Protein AF-A0A2P4SEE6-F1 (afdb_monomer)

InterPro domains:
  IPR050985 Alpha-glycosidase and related enzymes [PTHR43053] (19-198)

Sequence (401 aa):
MPIARPTGRIHEAAWTSGIRELTEPWKGALGCLGVAVFFAMTIGIISWQALEQPPEEWMLRGQASGMLWDRRRGALLLRALPMGRPLVSITVGSVPASEPPPPRDRCWQDGTEFCYAWEEEAELRISLQPTPAPGTECYSVRWTPLRPDVMLKDCFSMANVSWYGGASLCAQRWPLNSAESPEQPFVSGDFSKNPTGSPIWQYDGPVGSAAKIKRGLRSLARRLKRHRMQEGVLALGEHGTAALATMDHVPAERRKRHGAPHAWDPAMIFPLRLSITLSPYTSIAAPLFLHLLRDGETGYWLSLQPRYGGCSIPLLTTWKGQLCARLNITNEAALSWYLSRARGLRHKLGATYVIFEGAEGNAFLEQAMSPPAELAGDQYAEMLAAALVTLGNATVISVGA

Organism: Bambusicola thoracicus (NCBI:txid9083)

Foldseek 3Di:
DDDDDDDDDDDDDDDDDDPDDDPDVVVVVVVVVVVVVVVVVVCVVVCCVVVVDDQKAFQADDPFWGWIARLVQLWIFIAGPDDGDGQKIKRWDQADSNDDDPDDP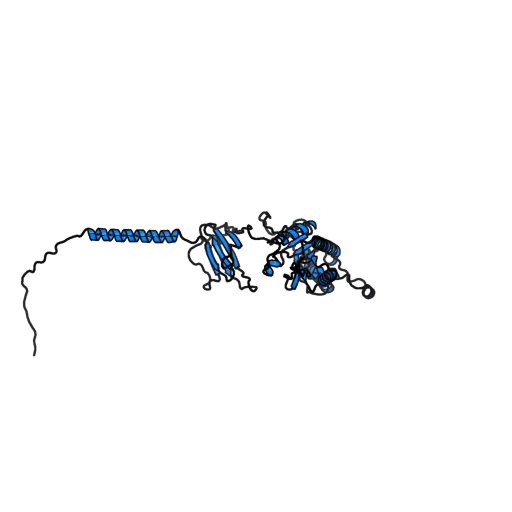PVDPVRQKGWDDDPQAKIWIWGWDDAPDPPDTDIDIDIGGSDPPGDTDMDMDCPNPFDFDDFWALQDAGSCNVPDDPDDDQEADACVVDVRHHDEAEDPFDQDALVSLLVSLLVVLVVCVVVVNLTGEYEDEPSNLLRLVCQVPDDPVVCVPDPDPRHADPCSNPPHAYEYEDEQKDFPPDPVNVVCVVVVVLVQFCFDDDPPPDDTHFQWDDDPNGITTGTDLVDPVNLVVVLVVQVVSCVRNVHQAYEYEDLPDQSQVVVVHDDDPCRPDSNRVNSSSVSQCVSDSRYIYHYRD

Structure (mmCIF, N/CA/C/O backbone):
data_AF-A0A2P4SEE6-F1
#
_entry.id   AF-A0A2P4SEE6-F1
#
loop_
_atom_site.group_PDB
_atom_site.id
_atom_site.type_symbol
_atom_site.label_atom_id
_atom_site.label_alt_id
_atom_site.label_comp_id
_atom_site.label_asym_id
_atom_site.label_entity_id
_atom_site.label_seq_id
_atom_site.pdbx_PDB_ins_code
_atom_site.Cartn_x
_atom_site.Cartn_y
_atom_site.Cartn_z
_atom_site.occupancy
_atom_site.B_iso_or_equiv
_atom_site.auth_seq_id
_atom_site.auth_comp_id
_atom_site.auth_asym_id
_atom_site.auth_atom_id
_atom_site.pdbx_PDB_model_num
ATOM 1 N N . MET A 1 1 ? -7.318 46.624 109.008 1.00 26.72 1 MET A N 1
ATOM 2 C CA . MET A 1 1 ? -7.718 47.471 107.861 1.00 26.72 1 MET A CA 1
ATOM 3 C C . MET A 1 1 ? -7.824 46.579 106.629 1.00 26.72 1 MET A C 1
ATOM 5 O O . MET A 1 1 ? -6.979 45.709 106.496 1.00 26.72 1 MET A O 1
ATOM 9 N N . PRO A 1 2 ? -8.809 46.780 105.748 1.00 43.03 2 PRO A N 1
ATOM 10 C CA . PRO A 1 2 ? -10.236 46.497 105.975 1.00 43.03 2 PRO A CA 1
ATOM 11 C C . PRO A 1 2 ? -10.818 45.724 104.753 1.00 43.03 2 PRO A C 1
ATOM 13 O O . PRO A 1 2 ? -10.065 45.381 103.857 1.00 43.03 2 PRO A O 1
ATOM 16 N N . ILE A 1 3 ? -12.100 45.417 104.540 1.00 35.19 3 ILE A N 1
ATOM 17 C CA . ILE A 1 3 ? -13.407 45.538 105.210 1.00 35.19 3 ILE A CA 1
ATOM 18 C C . ILE A 1 3 ? -14.180 44.335 104.628 1.00 35.19 3 ILE A C 1
ATOM 20 O O . ILE A 1 3 ? -14.249 44.187 103.407 1.00 35.19 3 ILE A O 1
ATOM 24 N N . ALA A 1 4 ? -14.760 43.483 105.472 1.00 36.66 4 ALA A N 1
ATOM 25 C CA . ALA A 1 4 ? -15.702 42.448 105.051 1.00 36.66 4 ALA A CA 1
ATOM 26 C C . ALA A 1 4 ? -17.132 42.989 105.207 1.00 36.66 4 ALA A C 1
ATOM 28 O O . ALA A 1 4 ? -17.498 43.476 106.277 1.00 36.66 4 ALA A O 1
ATOM 29 N N . ARG A 1 5 ? -17.928 42.938 104.132 1.00 36.25 5 ARG A N 1
ATOM 30 C CA . ARG A 1 5 ? -19.360 43.280 104.129 1.00 36.25 5 ARG A CA 1
ATOM 31 C C . ARG A 1 5 ? -20.196 42.063 104.540 1.00 36.25 5 ARG A C 1
ATOM 33 O O . ARG A 1 5 ? -19.976 40.997 103.965 1.00 36.25 5 ARG A O 1
ATOM 40 N N . PRO A 1 6 ? -21.199 42.217 105.421 1.00 43.91 6 PRO A N 1
ATOM 41 C CA . PRO A 1 6 ? -22.203 41.189 105.651 1.00 43.91 6 PRO A CA 1
ATOM 42 C C . PRO A 1 6 ? -23.604 41.565 105.126 1.00 43.91 6 PRO A C 1
ATOM 44 O O . PRO A 1 6 ? -23.979 42.733 105.076 1.00 43.91 6 PRO A O 1
ATOM 47 N N . THR A 1 7 ? -24.360 40.501 104.822 1.00 37.34 7 THR A N 1
ATOM 48 C CA . THR A 1 7 ? -25.814 40.285 105.015 1.00 37.34 7 THR A CA 1
ATOM 49 C C . THR A 1 7 ? -26.854 41.198 104.355 1.00 37.34 7 THR A C 1
ATOM 51 O O . THR A 1 7 ? -26.877 42.402 104.570 1.00 37.34 7 THR A O 1
ATOM 54 N N . GLY A 1 8 ? -27.855 40.569 103.722 1.00 35.25 8 GLY A N 1
ATOM 55 C CA . GLY A 1 8 ? -29.189 41.160 103.544 1.00 35.25 8 GLY A CA 1
ATOM 56 C C . GLY A 1 8 ? -30.044 40.474 102.477 1.00 35.25 8 GLY A C 1
ATOM 57 O O . GLY A 1 8 ? -29.721 40.535 101.300 1.00 35.25 8 GLY A O 1
ATOM 58 N N . ARG A 1 9 ? -31.125 39.813 102.908 1.00 34.91 9 ARG A N 1
ATOM 59 C CA . ARG A 1 9 ? -32.129 39.089 102.108 1.00 34.91 9 ARG A CA 1
ATOM 60 C C . ARG A 1 9 ? -33.059 40.004 101.284 1.00 34.91 9 ARG A C 1
ATOM 62 O O . ARG A 1 9 ? -33.428 41.082 101.724 1.00 34.91 9 ARG A O 1
ATOM 69 N N . ILE A 1 10 ? -33.463 39.422 100.154 1.00 38.47 10 ILE A N 1
ATOM 70 C CA . ILE A 1 10 ? -34.642 39.533 99.262 1.00 38.47 10 ILE A CA 1
ATOM 71 C C . ILE A 1 10 ? -35.930 40.196 99.808 1.00 38.47 10 ILE A C 1
ATOM 73 O O . ILE A 1 10 ? -36.345 39.880 100.921 1.00 38.47 10 ILE A O 1
ATOM 77 N N . HIS A 1 11 ? -36.579 40.967 98.910 1.00 33.19 11 HIS A N 1
ATOM 78 C CA . HIS A 1 11 ? -38.018 41.128 98.531 1.00 33.19 11 HIS A CA 1
ATOM 79 C C . HIS A 1 11 ? -38.271 42.626 98.231 1.00 33.19 11 HIS A C 1
ATOM 81 O O . HIS A 1 11 ? -37.738 43.469 98.936 1.00 33.19 11 HIS A O 1
ATOM 87 N N . GLU A 1 12 ? -39.008 43.106 97.227 1.00 34.59 12 GLU A N 1
ATOM 88 C CA . GLU A 1 12 ? -39.899 42.578 96.188 1.00 34.59 12 GLU A CA 1
ATOM 89 C C . GLU A 1 12 ? -40.239 43.780 95.270 1.00 34.59 12 GLU A C 1
ATOM 91 O O . GLU A 1 12 ? -40.148 44.916 95.732 1.00 34.59 12 GLU A O 1
ATOM 96 N N . ALA A 1 13 ? -40.637 43.541 94.014 1.00 35.03 13 ALA A N 1
ATOM 97 C CA . ALA A 1 13 ? -41.689 44.272 93.275 1.00 35.03 13 ALA A CA 1
ATOM 98 C C . ALA A 1 13 ? -41.410 44.333 91.762 1.00 35.03 13 ALA A C 1
ATOM 100 O O . ALA A 1 13 ? -40.674 45.175 91.254 1.00 35.03 13 ALA A O 1
ATOM 101 N N . ALA A 1 14 ? -42.054 43.390 91.074 1.00 40.12 14 ALA A N 1
ATOM 102 C CA . ALA A 1 14 ? -42.830 43.570 89.851 1.00 40.12 14 ALA A CA 1
ATOM 103 C C . ALA A 1 14 ? -42.426 44.698 88.880 1.00 40.12 14 ALA A C 1
ATOM 105 O O . ALA A 1 14 ? -42.811 45.852 89.046 1.00 40.12 14 ALA A O 1
ATOM 106 N N . TRP A 1 15 ? -41.839 44.290 87.753 1.00 37.84 15 TRP A N 1
ATOM 107 C CA . TRP A 1 15 ? -42.145 44.904 86.464 1.00 37.84 15 TRP A CA 1
ATOM 108 C C . TRP A 1 15 ? -42.820 43.866 85.578 1.00 37.84 15 TRP A C 1
ATOM 110 O O . TRP A 1 15 ? -42.234 42.869 85.160 1.00 37.84 15 TRP A O 1
ATOM 120 N N . THR A 1 16 ? -44.099 44.111 85.338 1.00 48.31 16 THR A N 1
ATOM 121 C CA . THR A 1 16 ? -44.900 43.482 84.303 1.00 48.31 16 THR A CA 1
ATOM 122 C C . THR A 1 16 ? -44.311 43.825 82.936 1.00 48.31 16 THR A C 1
ATOM 124 O O . THR A 1 16 ? -44.144 44.989 82.583 1.00 48.31 16 THR A O 1
ATOM 127 N N . SER A 1 17 ? -44.034 42.814 82.120 1.00 41.62 17 SER A N 1
ATOM 128 C CA . SER A 1 17 ? -44.047 42.987 80.669 1.00 41.62 17 SER A CA 1
ATOM 129 C C . SER A 1 17 ? -44.555 41.702 80.035 1.00 41.62 17 SER A C 1
ATOM 131 O O . SER A 1 17 ? -43.969 40.629 80.159 1.00 41.62 17 SER A O 1
ATOM 133 N N . GLY A 1 18 ? -45.739 41.819 79.439 1.00 47.44 18 GLY A N 1
ATOM 134 C CA . GLY A 1 18 ? -46.376 40.753 78.695 1.00 47.44 18 GLY A CA 1
ATOM 135 C C . GLY A 1 18 ? -45.546 40.410 77.469 1.00 47.44 18 GLY A C 1
ATOM 136 O O . GLY A 1 18 ? -45.368 41.237 76.576 1.00 47.44 18 GLY A O 1
ATOM 137 N N . ILE A 1 19 ? -45.089 39.165 77.407 1.00 43.12 19 ILE A N 1
ATOM 138 C CA . ILE A 1 19 ? -44.665 38.552 76.156 1.00 43.12 19 ILE A CA 1
ATOM 139 C C . ILE A 1 19 ? -45.946 38.044 75.505 1.00 43.12 19 ILE A C 1
ATOM 141 O O . ILE A 1 19 ? -46.473 36.984 75.829 1.00 43.12 19 ILE A O 1
ATOM 145 N N . ARG A 1 20 ? -46.505 38.893 74.648 1.00 44.66 20 ARG A N 1
ATOM 146 C CA . ARG A 1 20 ? -47.636 38.566 73.793 1.00 44.66 20 ARG A CA 1
ATOM 147 C C . ARG A 1 20 ? -47.093 37.713 72.648 1.00 44.66 20 ARG A C 1
ATOM 149 O O . ARG A 1 20 ? -46.391 38.222 71.778 1.00 44.66 20 ARG A O 1
ATOM 156 N N . GLU A 1 21 ? -47.397 36.422 72.679 1.00 52.62 21 GLU A N 1
ATOM 157 C CA . GLU A 1 21 ? -47.268 35.525 71.534 1.00 52.62 21 GLU A CA 1
ATOM 158 C C . GLU A 1 21 ? -48.019 36.124 70.333 1.00 52.62 21 GLU A C 1
ATOM 160 O O . GLU A 1 21 ? -49.242 36.266 70.346 1.00 52.62 21 GLU A O 1
ATOM 165 N N . LEU A 1 22 ? -47.281 36.495 69.287 1.00 46.78 22 LEU A N 1
ATOM 166 C CA . LEU A 1 22 ? -47.802 36.615 67.929 1.00 46.78 22 LEU A CA 1
ATOM 167 C C . LEU A 1 22 ? -46.971 35.688 67.041 1.00 46.78 22 LEU A C 1
ATOM 169 O O . LEU A 1 22 ? -45.887 36.031 66.574 1.00 46.78 22 LEU A O 1
ATOM 173 N N . THR A 1 23 ? -47.484 34.483 66.821 1.00 55.81 23 THR A N 1
ATOM 174 C CA . THR A 1 23 ? -47.042 33.591 65.750 1.00 55.81 23 THR A CA 1
ATOM 175 C C . THR A 1 23 ? -47.418 34.223 64.408 1.00 55.81 23 THR A C 1
ATOM 177 O O . THR A 1 23 ? -48.586 34.218 64.027 1.00 55.81 23 THR A O 1
ATOM 180 N N . GLU A 1 24 ? -46.449 34.813 63.704 1.00 59.19 24 GLU A N 1
ATOM 181 C CA . GLU A 1 24 ? -46.650 35.422 62.383 1.00 59.19 24 GLU A CA 1
ATOM 182 C C . GLU A 1 24 ? -46.645 34.344 61.274 1.00 59.19 24 GLU A C 1
ATOM 184 O O . GLU A 1 24 ? -45.577 33.820 60.941 1.00 59.19 24 GLU A O 1
ATOM 189 N N . PRO A 1 25 ? -47.792 34.023 60.641 1.00 59.78 25 PRO A N 1
ATOM 190 C CA . PRO A 1 25 ? -47.886 32.972 59.613 1.00 59.78 25 PRO A CA 1
ATOM 191 C C . PRO A 1 25 ? -47.071 33.278 58.342 1.00 59.78 25 PRO A C 1
ATOM 193 O O . PRO A 1 25 ? -46.697 32.376 57.594 1.00 59.78 25 PRO A O 1
ATOM 196 N N . TRP A 1 26 ? -46.727 34.549 58.121 1.00 62.44 26 TRP A N 1
ATOM 197 C CA . TRP A 1 26 ? -45.953 35.020 56.972 1.00 62.44 26 TRP A CA 1
ATOM 198 C C . TRP A 1 26 ? -44.498 34.537 56.989 1.00 62.44 26 TRP A C 1
ATOM 200 O O . TRP A 1 26 ? -43.926 34.298 55.929 1.00 62.44 26 TRP A O 1
ATOM 210 N N . LYS A 1 27 ? -43.909 34.320 58.174 1.00 62.00 27 LYS A N 1
ATOM 211 C CA . LYS A 1 27 ? -42.546 33.775 58.305 1.00 62.00 27 LYS A CA 1
ATOM 212 C C . LYS A 1 27 ? -42.473 32.312 57.858 1.00 62.00 27 LYS A C 1
ATOM 214 O O . LYS A 1 27 ? -41.503 31.926 57.211 1.00 62.00 27 LYS A O 1
ATOM 219 N N . GLY A 1 28 ? -43.521 31.529 58.128 1.00 69.19 28 GLY A N 1
ATOM 220 C CA . GLY A 1 28 ? -43.657 30.161 57.620 1.00 69.19 28 GLY A CA 1
ATOM 221 C C . GLY A 1 28 ? -43.824 30.124 56.099 1.00 69.19 28 GLY A C 1
ATOM 222 O O . GLY A 1 28 ? -43.126 29.373 55.424 1.00 69.19 28 GLY A O 1
ATOM 223 N N . ALA A 1 29 ? -44.669 31.000 55.546 1.00 75.06 29 ALA A N 1
ATOM 224 C CA . ALA A 1 29 ? -44.875 31.105 54.100 1.00 75.06 29 ALA A CA 1
ATOM 225 C C . ALA A 1 29 ? -43.601 31.530 53.343 1.00 75.06 29 ALA A C 1
ATOM 227 O O . ALA A 1 29 ? -43.280 30.955 52.303 1.00 75.06 29 ALA A O 1
ATOM 228 N N . LEU A 1 30 ? -42.839 32.487 53.886 1.00 77.62 30 LEU A N 1
ATOM 229 C CA . LEU A 1 30 ? -41.570 32.933 53.304 1.00 77.62 30 LEU A CA 1
ATOM 230 C C . LEU A 1 30 ? -40.498 31.830 53.364 1.00 77.62 30 LEU A C 1
ATOM 232 O O . LEU A 1 30 ? -39.744 31.649 52.408 1.00 77.62 30 LEU A O 1
ATOM 236 N N . GLY A 1 31 ? -40.479 31.047 54.449 1.00 81.06 31 GLY A N 1
ATOM 237 C CA . GLY A 1 31 ? -39.637 29.855 54.574 1.00 81.06 31 GLY A CA 1
ATOM 238 C C . GLY A 1 31 ? -39.975 28.779 53.536 1.00 81.06 31 GLY A C 1
ATOM 239 O O . GLY A 1 31 ? -39.078 28.279 52.859 1.00 81.06 31 GLY A O 1
ATOM 240 N N . CYS A 1 32 ? -41.261 28.469 53.341 1.00 85.31 32 CYS A N 1
ATOM 241 C CA . CYS A 1 32 ? -41.709 27.508 52.327 1.00 85.31 32 CYS A CA 1
ATOM 242 C C . CYS A 1 32 ? -41.359 27.952 50.899 1.00 85.31 32 CYS A C 1
ATOM 244 O O . CYS A 1 32 ? -40.927 27.126 50.094 1.00 85.31 32 CYS A O 1
ATOM 246 N N . LEU A 1 33 ? -41.495 29.246 50.589 1.00 87.56 33 LEU A N 1
ATOM 247 C CA . LEU A 1 33 ? -41.121 29.791 49.282 1.00 87.56 33 LEU A CA 1
ATOM 248 C C . LEU A 1 33 ? -39.610 29.660 49.032 1.00 87.56 33 LEU A C 1
ATOM 250 O O . LEU A 1 33 ? -39.201 29.241 47.952 1.00 87.56 33 LEU A O 1
ATOM 254 N N . GLY A 1 34 ? -38.782 29.958 50.040 1.00 88.81 34 GLY A N 1
ATOM 255 C CA . GLY A 1 34 ? -37.327 29.807 49.950 1.00 88.81 34 GLY A CA 1
ATOM 256 C C . GLY A 1 34 ? -36.897 28.363 49.678 1.00 88.81 34 GLY A C 1
ATOM 257 O O . GLY A 1 34 ? -36.050 28.121 48.820 1.00 88.81 34 GLY A O 1
ATOM 258 N N . VAL A 1 35 ? -37.535 27.395 50.343 1.00 91.25 35 VAL A N 1
ATOM 259 C CA . VAL A 1 35 ? -37.292 25.962 50.113 1.00 91.25 35 VAL A CA 1
ATOM 260 C C . VAL A 1 35 ? -37.731 25.543 48.705 1.00 91.25 35 VAL A C 1
ATOM 262 O O . VAL A 1 35 ? -36.978 24.862 48.013 1.00 91.25 35 VAL A O 1
ATOM 265 N N . ALA A 1 36 ? -38.903 25.985 48.240 1.00 91.88 36 ALA A N 1
ATOM 266 C CA . ALA A 1 36 ? -39.394 25.670 46.897 1.00 91.88 36 ALA A CA 1
ATOM 267 C C . ALA A 1 36 ? -38.478 26.224 45.790 1.00 91.88 36 ALA A C 1
ATOM 269 O O . ALA A 1 36 ? -38.174 25.515 44.831 1.00 91.88 36 ALA A O 1
ATOM 270 N N . VAL A 1 37 ? -37.989 27.459 45.942 1.00 93.38 37 VAL A N 1
ATOM 271 C CA . VAL A 1 37 ? -37.030 28.066 45.004 1.00 93.38 37 VAL A CA 1
ATOM 272 C C . VAL A 1 37 ? -35.705 27.308 45.012 1.00 93.38 37 VAL A C 1
ATOM 274 O O . VAL A 1 37 ? -35.162 27.035 43.945 1.00 93.38 37 VAL A O 1
ATOM 277 N N . PHE A 1 38 ? -35.209 26.911 46.187 1.00 93.19 38 PHE A N 1
ATOM 278 C CA . PHE A 1 38 ? -33.994 26.107 46.291 1.00 93.19 38 PHE A CA 1
ATOM 279 C C . PHE A 1 38 ? -34.139 24.761 45.568 1.00 93.19 38 PHE A C 1
ATOM 281 O O . PHE A 1 38 ? -33.261 24.400 44.788 1.00 93.19 38 PHE A O 1
ATOM 288 N N . PHE A 1 39 ? -35.261 24.053 45.749 1.00 94.31 39 PHE A N 1
ATOM 289 C CA . PHE A 1 39 ? -35.538 22.807 45.024 1.00 94.31 39 PHE A CA 1
ATOM 290 C C . PHE A 1 39 ? -35.672 23.015 43.512 1.00 94.31 39 PHE A C 1
ATOM 292 O O . PHE A 1 39 ? -35.128 22.233 42.740 1.00 94.31 39 PHE A O 1
ATOM 299 N N . ALA A 1 40 ? -36.349 24.072 43.065 1.00 93.31 40 ALA A N 1
ATOM 300 C CA . ALA A 1 40 ? -36.456 24.374 41.639 1.00 93.31 40 ALA A CA 1
ATOM 301 C C . ALA A 1 40 ? -35.083 24.686 41.020 1.00 93.31 40 ALA A C 1
ATOM 303 O O . ALA A 1 40 ? -34.780 24.223 39.922 1.00 93.31 40 ALA A O 1
ATOM 304 N N . MET A 1 41 ? -34.227 25.415 41.740 1.00 94.19 41 MET A N 1
ATOM 305 C CA . MET A 1 41 ? -32.854 25.686 41.316 1.00 94.19 41 MET A CA 1
ATOM 306 C C . MET A 1 41 ? -32.001 24.419 41.263 1.00 94.19 41 MET A C 1
ATOM 308 O O . MET A 1 41 ? -31.290 24.220 40.284 1.00 94.19 41 MET A O 1
ATOM 312 N N . THR A 1 42 ? -32.054 23.555 42.281 1.00 91.69 42 THR A N 1
ATOM 313 C CA . THR A 1 42 ? -31.261 22.317 42.292 1.00 91.69 42 THR A CA 1
ATOM 314 C C . THR A 1 42 ? -31.727 21.351 41.213 1.00 91.69 42 THR A C 1
ATOM 316 O O . THR A 1 42 ? -30.891 20.824 40.487 1.00 91.69 42 THR A O 1
ATOM 319 N N . ILE A 1 43 ? -33.040 21.186 41.025 1.00 90.19 43 ILE A N 1
ATOM 320 C CA . ILE A 1 43 ? -33.597 20.404 39.914 1.00 90.19 43 ILE A CA 1
ATOM 321 C C . ILE A 1 43 ? -33.188 21.020 38.576 1.00 90.19 43 ILE A C 1
ATOM 323 O O . ILE A 1 43 ? -32.804 20.282 37.675 1.00 90.19 43 ILE A O 1
ATOM 327 N N . GLY A 1 44 ? -33.211 22.348 38.442 1.00 87.75 44 GLY A N 1
ATOM 328 C CA . GLY A 1 44 ? -32.755 23.050 37.243 1.00 87.75 44 GLY A CA 1
ATOM 329 C C . GLY A 1 44 ? -31.280 22.793 36.933 1.00 87.75 44 GLY A C 1
ATOM 330 O O . GLY A 1 44 ? -30.949 22.462 35.800 1.00 87.75 44 GLY A O 1
ATOM 331 N N . ILE A 1 45 ? -30.403 22.862 37.938 1.00 85.12 45 ILE A N 1
ATOM 332 C CA . ILE A 1 45 ? -28.963 22.593 37.796 1.00 85.12 45 ILE A CA 1
ATOM 333 C C . ILE A 1 45 ? -28.709 21.120 37.463 1.00 85.12 45 ILE A C 1
ATOM 335 O O . ILE A 1 45 ? -27.941 20.837 36.550 1.00 85.12 45 ILE A O 1
ATOM 339 N N . ILE A 1 46 ? -29.369 20.184 38.153 1.00 82.62 46 ILE A N 1
ATOM 340 C CA . ILE A 1 46 ? -29.233 18.744 37.885 1.00 82.62 46 ILE A CA 1
ATOM 341 C C . ILE A 1 46 ? -29.751 18.421 36.481 1.00 82.62 46 ILE A C 1
ATOM 343 O O . ILE A 1 46 ? -29.094 17.703 35.735 1.00 82.62 46 ILE A O 1
ATOM 347 N N . SER A 1 47 ? -30.894 18.990 36.091 1.00 78.25 47 SER A N 1
ATOM 348 C CA . SER A 1 47 ? -31.469 18.797 34.757 1.00 78.25 47 SER A CA 1
ATOM 349 C C . SER A 1 47 ? -30.559 19.376 33.681 1.00 78.25 47 SER A C 1
ATOM 351 O O . SER A 1 47 ? -30.327 18.720 32.677 1.00 78.25 47 SER A O 1
ATOM 353 N N . TRP A 1 48 ? -29.984 20.558 33.901 1.00 76.06 48 TRP A N 1
ATOM 354 C CA . TRP A 1 48 ? -28.997 21.157 33.004 1.00 76.06 48 TRP A CA 1
ATOM 355 C C . TRP A 1 48 ? -27.742 20.284 32.870 1.00 76.06 48 TRP A C 1
ATOM 357 O O . TRP A 1 48 ? -27.336 19.938 31.765 1.00 76.06 48 TRP A O 1
ATOM 367 N N . GLN A 1 49 ? -27.169 19.833 33.989 1.00 71.88 49 GLN A N 1
ATOM 368 C CA . GLN A 1 49 ? -25.996 18.952 34.000 1.00 71.88 49 GLN A CA 1
ATOM 369 C C . GLN A 1 49 ? -26.259 17.570 33.381 1.00 71.88 49 GLN A C 1
ATOM 371 O O . GLN A 1 49 ? -25.330 16.953 32.858 1.00 71.88 49 GLN A O 1
ATOM 376 N N . ALA A 1 50 ? -27.496 17.075 33.447 1.00 68.00 50 ALA A N 1
ATOM 377 C CA . ALA A 1 50 ? -27.891 15.794 32.871 1.00 68.00 50 ALA A CA 1
ATOM 378 C C . ALA A 1 50 ? -28.253 15.899 31.380 1.00 68.00 50 ALA A C 1
ATOM 380 O O . ALA A 1 50 ? -27.927 15.000 30.609 1.00 68.00 50 ALA A O 1
ATOM 381 N N . LEU A 1 51 ? -28.917 16.981 30.964 1.00 67.25 51 LEU A N 1
ATOM 382 C CA . LEU A 1 51 ? -29.446 17.139 29.606 1.00 67.25 51 LEU A CA 1
ATOM 383 C C . LEU A 1 51 ? -28.444 17.763 28.633 1.00 67.25 51 LEU A C 1
ATOM 385 O O . LEU A 1 51 ? -28.558 17.542 27.429 1.00 67.25 51 LEU A O 1
ATOM 389 N N . GLU A 1 52 ? -27.462 18.514 29.131 1.00 65.94 52 GLU A N 1
ATOM 390 C CA . GLU A 1 52 ? -26.560 19.312 28.296 1.00 65.94 52 GLU A CA 1
ATOM 391 C C . GLU A 1 52 ? -25.121 18.783 28.249 1.00 65.94 52 GLU A C 1
ATOM 393 O O . GLU A 1 52 ? -24.169 19.517 27.977 1.00 65.94 52 GLU A O 1
ATOM 398 N N . GLN A 1 53 ? -24.932 17.483 28.489 1.00 64.94 53 GLN A N 1
ATOM 399 C CA . GLN A 1 53 ? -23.613 16.886 28.295 1.00 64.94 53 GLN A CA 1
ATOM 400 C C . GLN A 1 53 ? -23.244 16.888 26.804 1.00 64.94 53 GLN A C 1
ATOM 402 O O . GLN A 1 53 ? -24.071 16.511 25.963 1.00 64.94 53 GLN A O 1
ATOM 407 N N . PRO A 1 54 ? -22.016 17.312 26.449 1.00 69.06 54 PRO A N 1
ATOM 408 C CA . PRO A 1 54 ? -21.597 17.351 25.060 1.00 69.06 54 PRO A CA 1
ATOM 409 C C . PRO A 1 54 ? -21.650 15.931 24.473 1.00 69.06 54 PRO A C 1
ATOM 411 O O . PRO A 1 54 ? -21.212 14.979 25.121 1.00 69.06 54 PRO A O 1
ATOM 414 N N . PRO A 1 55 ? -22.196 15.755 23.255 1.00 76.38 55 PRO A N 1
ATOM 415 C CA . PRO A 1 55 ? -22.326 14.431 22.646 1.00 76.38 55 PRO A CA 1
ATOM 416 C C . PRO A 1 55 ? -20.968 13.809 22.301 1.00 76.38 55 PRO A C 1
ATOM 418 O O . PRO A 1 55 ? -20.865 12.589 22.196 1.00 76.38 55 PRO A O 1
ATOM 421 N N . GLU A 1 56 ? -19.949 14.651 22.130 1.00 85.12 56 GLU A N 1
ATOM 422 C CA . GLU A 1 56 ? -18.575 14.268 21.842 1.00 85.12 56 GLU A CA 1
ATOM 423 C C . GLU A 1 56 ? -17.662 14.725 22.979 1.00 85.12 56 GLU A C 1
ATOM 425 O O . GLU A 1 56 ? -17.671 15.902 23.353 1.00 85.12 56 GLU A O 1
ATOM 430 N N . GLU A 1 57 ? -16.833 13.819 23.481 1.00 82.12 57 GLU A N 1
ATOM 431 C CA . GLU A 1 57 ? -15.897 14.105 24.564 1.00 82.12 57 GLU A CA 1
ATOM 432 C C . GLU A 1 57 ? -14.463 13.766 24.158 1.00 82.12 57 GLU A C 1
ATOM 434 O O . GLU A 1 57 ? -14.203 12.748 23.521 1.00 82.12 57 GLU A O 1
ATOM 439 N N . TRP A 1 58 ? -13.511 14.632 24.508 1.00 84.19 58 TRP A N 1
ATOM 440 C CA . TRP A 1 58 ? -12.097 14.401 24.216 1.00 84.19 58 TRP A CA 1
ATOM 441 C C . TRP A 1 58 ? -11.516 13.359 25.167 1.00 84.19 58 TRP A C 1
ATOM 443 O O . TRP A 1 58 ? -11.445 13.592 26.371 1.00 84.19 58 TRP A O 1
ATOM 453 N N . MET A 1 59 ? -11.011 12.262 24.610 1.00 83.62 59 MET A N 1
ATOM 454 C CA . MET A 1 59 ? -10.277 11.250 25.372 1.00 83.62 59 MET A CA 1
ATOM 455 C C . MET A 1 59 ? -8.794 11.604 25.426 1.00 83.62 59 MET A C 1
ATOM 457 O O . MET A 1 59 ? -8.188 11.639 26.496 1.00 83.62 59 MET A O 1
ATOM 461 N N . LEU A 1 60 ? -8.219 11.922 24.262 1.00 86.50 60 LEU A N 1
ATOM 462 C CA . LEU A 1 60 ? -6.813 12.275 24.121 1.00 86.50 60 LEU A CA 1
ATOM 463 C C . LEU A 1 60 ? -6.633 13.317 23.018 1.00 86.50 60 LEU A C 1
ATOM 465 O O . LEU A 1 60 ? -7.171 13.168 21.922 1.00 86.50 60 LEU A O 1
ATOM 469 N N . ARG A 1 61 ? -5.871 14.378 23.294 1.00 86.56 61 ARG A N 1
ATOM 470 C CA . ARG A 1 61 ? -5.665 15.490 22.360 1.00 86.56 61 ARG A CA 1
ATOM 471 C C . ARG A 1 61 ? -4.177 15.675 22.074 1.00 86.56 61 ARG A C 1
ATOM 473 O O . ARG A 1 61 ? -3.416 15.970 22.989 1.00 86.56 61 ARG A O 1
ATOM 480 N N . GLY A 1 62 ? -3.788 15.509 20.815 1.00 85.31 62 GLY A N 1
ATOM 481 C CA . GLY A 1 62 ? -2.473 15.870 20.302 1.00 85.31 62 GLY A CA 1
ATOM 482 C C . GLY A 1 62 ? -2.389 17.342 19.886 1.00 85.31 62 GLY A C 1
ATOM 483 O O . GLY A 1 62 ? -3.280 18.154 20.147 1.00 85.31 62 GLY A O 1
ATOM 484 N N . GLN A 1 63 ? -1.288 17.683 19.229 1.00 84.88 63 GLN A N 1
ATOM 485 C CA . GLN A 1 63 ? -1.013 18.979 18.613 1.00 84.88 63 GLN A CA 1
ATOM 486 C C . GLN A 1 63 ? -1.760 19.153 17.280 1.00 84.88 63 GLN A C 1
ATOM 488 O O . GLN A 1 63 ? -2.325 20.215 17.025 1.00 84.88 63 GLN A O 1
ATOM 493 N N . ALA A 1 64 ? -1.774 18.117 16.436 1.00 83.94 64 ALA A N 1
ATOM 494 C CA . ALA A 1 64 ? -2.349 18.146 15.088 1.00 83.94 64 ALA A CA 1
ATOM 495 C C . ALA A 1 64 ? -3.689 17.403 14.980 1.00 83.94 64 ALA A C 1
ATOM 497 O O . ALA A 1 64 ? -4.484 17.674 14.079 1.00 83.94 64 ALA A O 1
ATOM 498 N N . SER A 1 65 ? -3.970 16.476 15.891 1.00 88.62 65 SER A N 1
ATOM 499 C CA . SER A 1 65 ? -5.181 15.658 15.886 1.00 88.62 65 SER A CA 1
ATOM 500 C C . SER A 1 65 ? -5.583 15.233 17.301 1.00 88.62 65 SER A C 1
ATOM 502 O O . SER A 1 65 ? -4.977 15.650 18.284 1.00 88.62 65 SER A O 1
ATOM 504 N N . GLY A 1 66 ? -6.638 14.437 17.435 1.00 89.12 66 GLY A N 1
ATOM 505 C CA . GLY A 1 66 ? -6.955 13.767 18.690 1.00 89.12 66 GLY A CA 1
ATOM 506 C C . GLY A 1 66 ? -8.125 12.801 18.575 1.00 89.12 66 GLY A C 1
ATOM 507 O O . GLY A 1 66 ? -8.835 12.779 17.565 1.00 89.12 66 GLY A O 1
ATOM 508 N N . MET A 1 67 ? -8.297 12.001 19.623 1.00 88.56 67 MET A N 1
ATOM 509 C CA . MET A 1 67 ? -9.347 10.998 19.749 1.00 88.56 67 MET A CA 1
ATOM 510 C C . MET A 1 67 ? -10.469 11.485 20.663 1.00 88.56 67 MET A C 1
ATOM 512 O O . MET A 1 67 ? -10.231 11.989 21.766 1.00 88.56 67 MET A O 1
ATOM 516 N N . LEU A 1 68 ? -11.697 11.313 20.185 1.00 88.81 68 LEU A N 1
ATOM 517 C CA . LEU A 1 68 ? -12.928 11.656 20.877 1.00 88.81 68 LEU A CA 1
ATOM 518 C C . LEU A 1 68 ? -13.817 10.424 21.012 1.00 88.81 68 LEU A C 1
ATOM 520 O O . LEU A 1 68 ? -13.760 9.527 20.174 1.00 88.81 68 LEU A O 1
ATOM 524 N N . TRP A 1 69 ? -14.690 10.430 22.007 1.00 86.19 69 TRP A N 1
ATOM 525 C CA . TRP A 1 69 ? -15.796 9.495 22.109 1.00 86.19 69 TRP A CA 1
ATOM 526 C C . TRP A 1 69 ? -17.118 10.178 21.751 1.00 86.19 69 TRP A C 1
ATOM 528 O O . TRP A 1 69 ? -17.452 11.211 22.328 1.00 86.19 69 TRP A O 1
ATOM 538 N N . ASP A 1 70 ? -17.891 9.585 20.843 1.00 86.12 70 ASP A N 1
ATOM 539 C CA . ASP A 1 70 ? -19.280 9.946 20.547 1.00 86.12 70 ASP A CA 1
ATOM 540 C C . ASP A 1 70 ? -20.235 9.062 21.360 1.00 86.12 70 ASP A C 1
ATOM 542 O O . ASP A 1 70 ? -20.420 7.876 21.070 1.00 86.12 70 ASP A O 1
ATOM 546 N N . ARG A 1 71 ? -20.880 9.660 22.367 1.00 78.88 71 ARG A N 1
ATOM 547 C CA . ARG A 1 71 ? -21.799 8.970 23.290 1.00 78.88 71 ARG A CA 1
ATOM 548 C C . ARG A 1 71 ? -23.108 8.550 22.644 1.00 78.88 71 ARG A C 1
ATOM 550 O O . ARG A 1 71 ? -23.767 7.642 23.131 1.00 78.88 71 ARG A O 1
ATOM 557 N N . ARG A 1 72 ? -23.522 9.216 21.565 1.00 78.62 72 ARG A N 1
ATOM 558 C CA . ARG A 1 72 ? -24.768 8.867 20.870 1.00 78.62 72 ARG A CA 1
ATOM 559 C C . ARG A 1 72 ? -24.580 7.632 20.005 1.00 78.62 72 ARG A C 1
ATOM 561 O O . ARG A 1 72 ? -25.532 6.889 19.794 1.00 78.62 72 ARG A O 1
ATOM 568 N N . ARG A 1 73 ? -23.371 7.454 19.473 1.00 79.94 73 ARG A N 1
ATOM 569 C CA . ARG A 1 73 ? -23.039 6.368 18.545 1.00 79.94 73 ARG A CA 1
ATOM 570 C C . ARG A 1 73 ? -22.257 5.225 19.185 1.00 79.94 73 ARG A C 1
ATOM 572 O O . ARG A 1 73 ? -22.117 4.199 18.529 1.00 79.94 73 ARG A O 1
ATOM 579 N N . GLY A 1 74 ? -21.734 5.400 20.400 1.00 82.75 74 GLY A N 1
ATOM 580 C CA . GLY A 1 74 ? -20.798 4.448 21.002 1.00 82.75 74 GLY A CA 1
ATOM 581 C C . GLY A 1 74 ? -19.547 4.290 20.140 1.00 82.75 74 GLY A C 1
ATOM 582 O O . GLY A 1 74 ? -19.193 3.177 19.749 1.00 82.75 74 GLY A O 1
ATOM 583 N N . ALA A 1 75 ? -18.954 5.411 19.717 1.00 86.81 75 ALA A N 1
ATOM 584 C CA . ALA A 1 75 ? -17.913 5.399 18.696 1.00 86.81 75 ALA A CA 1
ATOM 585 C C . ALA A 1 75 ? -16.692 6.242 19.066 1.00 86.81 75 ALA A C 1
ATOM 587 O O . ALA A 1 75 ? -16.821 7.376 19.519 1.00 86.81 75 ALA A O 1
ATOM 588 N N . LEU A 1 76 ? -15.503 5.721 18.768 1.00 88.12 76 LEU A N 1
ATOM 589 C CA . LEU A 1 76 ? -14.260 6.483 18.777 1.00 88.12 76 LEU A CA 1
ATOM 590 C C . LEU A 1 76 ? -14.145 7.281 17.477 1.00 88.12 76 LEU A C 1
ATOM 592 O O . LEU A 1 76 ? -14.337 6.753 16.380 1.00 88.12 76 LEU A O 1
ATOM 596 N N . LEU A 1 77 ? -13.808 8.559 17.588 1.00 89.38 77 LEU A N 1
ATOM 597 C CA . LEU A 1 77 ? -13.601 9.465 16.468 1.00 89.38 77 LEU A CA 1
ATOM 598 C C . LEU A 1 77 ? -12.162 9.970 16.481 1.00 89.38 77 LEU A C 1
ATOM 600 O O . LEU A 1 77 ? -11.724 10.564 17.462 1.00 89.38 77 LEU A O 1
ATOM 604 N N . LEU A 1 78 ? -11.442 9.810 15.374 1.00 89.69 78 LEU A N 1
ATOM 605 C CA . LEU A 1 78 ? -10.161 10.486 15.159 1.00 89.69 78 LEU A CA 1
ATOM 606 C C . LEU A 1 78 ? -10.415 11.787 14.399 1.00 89.69 78 LEU A C 1
ATOM 608 O O . LEU A 1 78 ? -11.002 11.753 13.320 1.00 89.69 78 LEU A O 1
ATOM 612 N N . ARG A 1 79 ? -9.981 12.935 14.921 1.00 89.25 79 ARG A N 1
ATOM 613 C CA . ARG A 1 79 ? -10.244 14.258 14.330 1.00 89.25 79 ARG A CA 1
ATOM 614 C C . ARG A 1 79 ? -8.961 15.062 14.159 1.00 89.25 79 ARG A C 1
ATOM 616 O O . ARG A 1 79 ? -8.167 15.154 15.088 1.00 89.25 79 ARG A O 1
ATOM 623 N N . ALA A 1 80 ? -8.802 15.704 13.003 1.00 86.50 80 ALA A N 1
ATOM 624 C CA . ALA A 1 80 ? -7.754 16.703 12.791 1.00 86.50 80 ALA A CA 1
ATOM 625 C C . ALA A 1 80 ? -8.105 18.036 13.482 1.00 86.50 80 ALA A C 1
ATOM 627 O O . ALA A 1 80 ? -9.252 18.486 13.456 1.00 86.50 80 ALA A O 1
ATOM 628 N N . LEU A 1 81 ? -7.118 18.688 14.087 1.00 82.69 81 LEU A N 1
ATOM 629 C CA . LEU A 1 81 ? -7.235 20.005 14.715 1.00 82.69 81 LEU A CA 1
ATOM 630 C C . LEU A 1 81 ? -6.811 21.117 13.733 1.00 82.69 81 LEU A C 1
ATOM 632 O O . LEU A 1 81 ? -6.043 20.850 12.811 1.00 82.69 81 LEU A O 1
ATOM 636 N N . PRO A 1 82 ? -7.281 22.372 13.902 1.00 63.41 82 PRO A N 1
ATOM 637 C CA . PRO A 1 82 ? -8.168 22.867 14.962 1.00 63.41 82 PRO A CA 1
ATOM 638 C C . PRO A 1 82 ? -9.674 22.714 14.671 1.00 63.41 82 PRO A C 1
ATOM 640 O O . PRO A 1 82 ? -10.461 22.736 15.612 1.00 63.41 82 PRO A O 1
ATOM 643 N N . MET A 1 83 ? -10.086 22.544 13.409 1.00 67.06 83 MET A N 1
ATOM 644 C CA . MET A 1 83 ? -11.498 22.406 13.000 1.00 67.06 83 MET A CA 1
ATOM 645 C C . MET A 1 83 ? -11.677 21.389 11.859 1.00 67.06 83 MET A C 1
ATOM 647 O O . MET A 1 83 ? -12.287 21.674 10.830 1.00 67.06 83 MET A O 1
ATOM 651 N N . GLY A 1 84 ? -11.113 20.193 12.016 1.00 71.44 84 GLY A N 1
ATOM 652 C CA . GLY A 1 84 ? -11.329 19.093 11.081 1.00 71.44 84 GLY A CA 1
ATOM 653 C C . GLY A 1 84 ? -12.650 18.365 11.329 1.00 71.44 84 GLY A C 1
ATOM 654 O O . GLY A 1 84 ? -13.136 18.267 12.458 1.00 71.44 84 GLY A O 1
ATOM 655 N N . ARG A 1 85 ? -13.216 17.787 10.266 1.00 79.50 85 ARG A N 1
ATOM 656 C CA . ARG A 1 85 ? -14.207 16.709 10.397 1.00 79.50 85 ARG A CA 1
ATOM 657 C C . ARG A 1 85 ? -13.528 15.464 10.995 1.00 79.50 85 ARG A C 1
ATOM 659 O O . ARG A 1 85 ? -12.305 15.337 10.883 1.00 79.50 85 ARG A O 1
ATOM 666 N N . PRO A 1 86 ? -14.277 14.552 11.640 1.00 82.25 86 PRO A N 1
ATOM 667 C CA . PRO A 1 86 ? -13.721 13.257 12.018 1.00 82.25 86 PRO A CA 1
ATOM 668 C C . PRO A 1 86 ? -13.194 12.541 10.764 1.00 82.25 86 PRO A C 1
ATOM 670 O O . PRO A 1 86 ? -13.923 12.384 9.785 1.00 82.25 86 PRO A O 1
ATOM 673 N N . LEU A 1 87 ? -11.917 12.166 10.802 1.00 82.25 87 LEU A N 1
ATOM 674 C CA . LEU A 1 87 ? -11.210 11.417 9.767 1.00 82.25 87 LEU A CA 1
ATOM 675 C C . LEU A 1 87 ? -11.660 9.960 9.771 1.00 82.25 87 LEU A C 1
ATOM 677 O O . LEU A 1 87 ? -11.988 9.418 8.727 1.00 82.25 87 LEU A O 1
ATOM 681 N N . VAL A 1 88 ? -11.713 9.347 10.955 1.00 86.25 88 VAL A N 1
ATOM 682 C CA . VAL A 1 88 ? -12.092 7.943 11.145 1.00 86.25 88 VAL A CA 1
ATOM 683 C C . VAL A 1 88 ? -13.153 7.874 12.233 1.00 86.25 88 VAL A C 1
ATOM 685 O O . VAL A 1 88 ? -13.044 8.565 13.246 1.00 86.25 88 VAL A O 1
ATOM 688 N N . SER A 1 89 ? -14.169 7.041 12.021 1.00 89.19 89 SER A N 1
ATOM 689 C CA . SER A 1 89 ? -15.171 6.696 13.028 1.00 89.19 89 SER A CA 1
ATOM 690 C C . SER A 1 89 ? -15.137 5.192 13.255 1.00 89.19 89 SER A C 1
ATOM 692 O O . SER A 1 89 ? -15.175 4.428 12.293 1.00 89.19 89 SER A O 1
ATOM 694 N N . ILE A 1 90 ? -15.027 4.783 14.513 1.00 87.88 90 ILE A N 1
ATOM 695 C CA . ILE A 1 90 ? -14.872 3.394 14.933 1.00 87.88 90 ILE A CA 1
ATOM 696 C C . ILE A 1 90 ? -16.004 3.101 15.908 1.00 87.88 90 ILE A C 1
ATOM 698 O O . ILE A 1 90 ? -15.972 3.561 17.045 1.00 87.88 90 ILE A O 1
ATOM 702 N N . THR A 1 91 ? -17.030 2.388 15.461 1.00 87.31 91 THR A N 1
ATOM 703 C CA . THR A 1 91 ? -18.121 1.951 16.334 1.00 87.31 91 THR A CA 1
ATOM 704 C C . THR A 1 91 ? -17.647 0.762 17.152 1.00 87.31 91 THR A C 1
ATOM 706 O O . THR A 1 91 ? -17.213 -0.244 16.589 1.00 87.31 91 THR A O 1
ATOM 709 N N . VAL A 1 92 ? -17.733 0.879 18.472 1.00 82.81 92 VAL A N 1
ATOM 710 C CA . VAL A 1 92 ? -17.305 -0.169 19.395 1.00 82.81 92 VAL A CA 1
ATOM 711 C C . VAL A 1 92 ? -18.506 -1.075 19.651 1.00 82.81 92 VAL A C 1
ATOM 713 O O . VAL A 1 92 ? -19.515 -0.634 20.193 1.00 82.81 92 VAL A O 1
ATOM 716 N N . GLY A 1 93 ? -18.443 -2.321 19.178 1.00 71.38 93 GLY A N 1
ATOM 717 C CA . GLY A 1 93 ? -19.602 -3.222 19.150 1.00 71.38 93 GLY A CA 1
ATOM 718 C C . GLY A 1 93 ? -19.792 -4.068 20.409 1.00 71.38 93 GLY A C 1
ATOM 719 O O . GLY A 1 93 ? -20.858 -4.653 20.583 1.00 71.38 93 GLY A O 1
ATOM 720 N N . SER A 1 94 ? -18.771 -4.153 21.264 1.00 69.12 94 SER A N 1
ATOM 721 C CA . SER A 1 94 ? -18.720 -5.113 22.378 1.00 69.12 94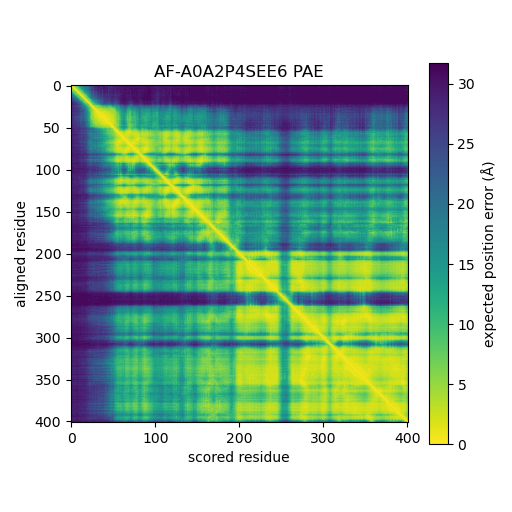 SER A CA 1
ATOM 722 C C . SER A 1 94 ? -19.036 -4.523 23.751 1.00 69.12 94 SER A C 1
ATOM 724 O O . SER A 1 94 ? -19.005 -5.262 24.724 1.00 69.12 94 SER A O 1
ATOM 726 N N . VAL A 1 95 ? -19.323 -3.221 23.838 1.00 68.25 95 VAL A N 1
ATOM 727 C CA . VAL A 1 95 ? -19.657 -2.523 25.091 1.00 68.25 95 VAL A CA 1
ATOM 728 C C . VAL A 1 95 ? -20.873 -1.610 24.882 1.00 68.25 95 VAL A C 1
ATOM 730 O O . VAL A 1 95 ? -21.114 -1.176 23.750 1.00 68.25 95 VAL A O 1
ATOM 733 N N . PRO A 1 96 ? -21.666 -1.304 25.925 1.00 65.75 96 PRO A N 1
ATOM 734 C CA . PRO A 1 96 ? -22.850 -0.460 25.792 1.00 65.75 96 PRO A CA 1
ATOM 735 C C . PRO A 1 96 ? -22.516 0.926 25.216 1.00 65.75 96 PRO A C 1
ATOM 737 O O . PRO A 1 96 ? -21.740 1.686 25.789 1.00 65.75 96 PRO A O 1
ATOM 740 N N . ALA A 1 97 ? -23.157 1.299 24.102 1.00 59.75 97 ALA A N 1
ATOM 741 C CA . ALA A 1 97 ? -22.929 2.586 23.429 1.00 59.75 97 ALA A CA 1
ATOM 742 C C . ALA A 1 97 ? -23.222 3.815 24.316 1.00 59.75 97 ALA A C 1
ATOM 744 O O . ALA A 1 97 ? -22.676 4.894 24.081 1.00 59.75 97 ALA A O 1
ATOM 745 N N . SER A 1 98 ? -24.079 3.648 25.331 1.00 56.00 98 SER A N 1
ATOM 746 C CA . SER A 1 98 ? -24.471 4.678 26.299 1.00 56.00 98 SER A CA 1
ATOM 747 C C . SER A 1 98 ? -23.402 4.997 27.351 1.00 56.00 98 SER A C 1
ATOM 749 O O . SER A 1 98 ? -23.554 5.990 28.066 1.00 56.00 98 SER A O 1
ATOM 751 N N . GLU A 1 99 ? -22.328 4.206 27.434 1.00 62.12 99 GLU A N 1
ATOM 752 C CA . GLU A 1 99 ? -21.266 4.358 28.431 1.00 62.12 99 GLU A CA 1
ATOM 753 C C . GLU A 1 99 ? -19.905 4.618 27.783 1.00 62.12 99 GLU A C 1
ATOM 755 O O . GLU A 1 99 ? -19.268 3.743 27.195 1.00 62.12 99 GLU A O 1
ATOM 760 N N . PRO A 1 100 ? -19.442 5.860 27.934 1.00 54.28 100 PRO A N 1
ATOM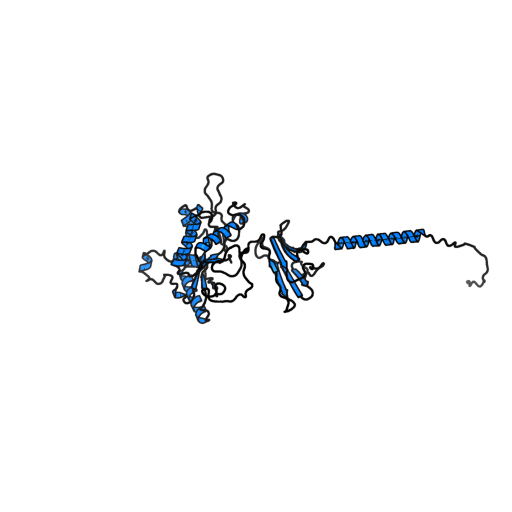 761 C CA . PRO A 1 100 ? -18.160 6.130 28.570 1.00 54.28 100 PRO A CA 1
ATOM 762 C C . PRO A 1 100 ? -18.409 7.025 29.803 1.00 54.28 100 PRO A C 1
ATOM 764 O O . PRO A 1 100 ? -19.427 7.733 29.865 1.00 54.28 100 PRO A O 1
ATOM 767 N N . PRO A 1 101 ? -17.515 7.054 30.796 1.00 53.44 101 PRO A N 1
ATOM 768 C CA . PRO A 1 101 ? -17.812 7.715 32.053 1.00 53.44 101 PRO A CA 1
ATOM 769 C C . PRO A 1 101 ? -17.429 9.203 32.009 1.00 53.44 101 PRO A C 1
ATOM 771 O O . PRO A 1 101 ? -16.397 9.572 31.445 1.00 53.44 101 PRO A O 1
ATOM 774 N N . PRO A 1 102 ? -18.155 10.055 32.745 1.00 51.12 102 PRO A N 1
ATOM 775 C CA . PRO A 1 102 ? -17.563 11.173 33.469 1.00 51.12 102 PRO A CA 1
ATOM 776 C C . PRO A 1 102 ? -17.219 10.753 34.924 1.00 51.12 102 PRO A C 1
ATOM 778 O O . PRO A 1 102 ? -18.071 10.137 35.562 1.00 51.12 102 PRO A O 1
ATOM 781 N N . PRO A 1 103 ? -16.086 11.153 35.554 1.00 56.09 103 PRO A N 1
ATOM 782 C CA . PRO A 1 103 ? -14.811 11.642 35.024 1.00 56.09 103 PRO A CA 1
ATOM 783 C C . PRO A 1 103 ? -13.565 10.814 35.466 1.00 56.09 103 PRO A C 1
ATOM 785 O O . PRO A 1 103 ? -13.483 10.335 36.590 1.00 56.09 103 PRO A O 1
ATOM 788 N N . ARG A 1 104 ? -12.525 10.836 34.611 1.00 59.44 104 ARG A N 1
ATOM 789 C CA . ARG A 1 104 ? -11.087 10.538 34.854 1.00 59.44 104 ARG A CA 1
ATOM 790 C C . ARG A 1 104 ? -10.670 9.110 35.254 1.00 59.44 104 ARG A C 1
ATOM 792 O O . ARG A 1 104 ? -10.375 8.876 36.415 1.00 59.44 104 ARG A O 1
ATOM 799 N N . ASP A 1 105 ? -10.299 8.322 34.244 1.00 56.91 105 ASP A N 1
ATOM 800 C CA . ASP A 1 105 ? -9.199 7.349 34.348 1.00 56.91 105 ASP A CA 1
ATOM 801 C C . ASP A 1 105 ? -8.062 7.726 33.381 1.00 56.91 105 ASP A C 1
ATOM 803 O O . ASP A 1 105 ? -7.757 7.093 32.371 1.00 56.91 105 ASP A O 1
ATOM 807 N N . ARG A 1 106 ? -7.391 8.839 33.700 1.00 58.53 106 ARG A N 1
ATOM 808 C CA . ARG A 1 106 ? -6.051 9.089 33.160 1.00 58.53 106 ARG A CA 1
ATOM 809 C C . ARG A 1 106 ? -5.092 8.187 33.927 1.00 58.53 106 ARG A C 1
ATOM 811 O O . ARG A 1 106 ? -4.720 8.526 35.047 1.00 58.53 106 ARG A O 1
ATOM 818 N N . CYS A 1 107 ? -4.673 7.074 33.327 1.00 69.25 107 CYS A N 1
ATOM 819 C CA . CYS A 1 107 ? -3.591 6.251 33.878 1.00 69.25 107 CYS A CA 1
ATOM 820 C C . CYS A 1 107 ? -2.303 7.062 34.119 1.00 69.25 107 CYS A C 1
ATOM 822 O O . CYS A 1 107 ? -1.502 6.699 34.978 1.00 69.25 107 CYS A O 1
ATOM 824 N N . TRP A 1 108 ? -2.106 8.163 33.378 1.00 64.94 108 TRP A N 1
ATOM 825 C CA . TRP A 1 108 ? -0.897 8.978 33.428 1.00 64.94 108 TRP A CA 1
ATOM 826 C C . TRP A 1 108 ? -1.191 10.463 33.690 1.00 64.94 108 TRP A C 1
ATOM 828 O O . TRP A 1 108 ? -2.070 11.064 33.065 1.00 64.94 108 TRP A O 1
ATOM 838 N N . GLN A 1 109 ? -0.431 11.081 34.602 1.00 62.00 109 GL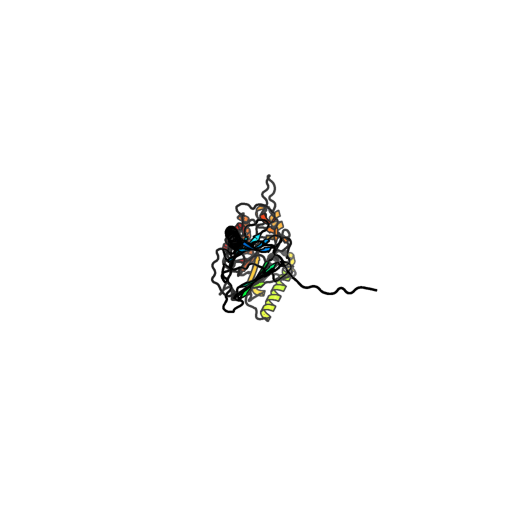N A N 1
ATOM 839 C CA . GLN A 1 109 ? -0.664 12.465 35.048 1.00 62.00 109 GLN A CA 1
ATOM 840 C C . GLN A 1 109 ? -0.423 13.510 33.942 1.00 62.00 109 GLN A C 1
ATOM 842 O O . GLN A 1 109 ? -1.116 14.529 33.917 1.00 62.00 109 GLN A O 1
ATOM 847 N N . ASP A 1 110 ? 0.467 13.229 32.984 1.00 68.44 110 ASP A N 1
ATOM 848 C CA . ASP A 1 110 ? 0.864 14.182 31.930 1.00 68.44 110 ASP A CA 1
ATOM 849 C C . ASP A 1 110 ? -0.146 14.301 30.769 1.00 68.44 110 ASP A C 1
ATOM 851 O O . ASP A 1 110 ? 0.052 15.090 29.848 1.00 68.44 110 ASP A O 1
ATOM 855 N N . GLY A 1 111 ? -1.249 13.539 30.794 1.00 71.12 111 GLY A N 1
ATOM 856 C CA . GLY A 1 111 ? -2.310 13.625 29.780 1.00 71.12 111 GLY A CA 1
ATOM 857 C C . GLY A 1 111 ? -1.964 13.006 28.421 1.00 71.12 111 GLY A C 1
ATOM 858 O O . GLY A 1 111 ? -2.638 13.299 27.438 1.00 71.12 111 GLY A O 1
ATOM 859 N N . THR A 1 112 ? -0.936 12.159 28.366 1.00 78.94 112 THR A N 1
ATOM 860 C CA . THR A 1 112 ? -0.509 11.393 27.181 1.00 78.94 112 THR A CA 1
ATOM 861 C C . THR A 1 112 ? -1.202 10.040 27.050 1.00 78.94 112 THR A C 1
ATOM 863 O O . THR A 1 112 ? -1.135 9.425 25.985 1.00 78.94 112 THR A O 1
ATOM 866 N N . GLU A 1 113 ? -1.878 9.585 28.106 1.00 85.19 113 GLU A N 1
ATOM 867 C CA . GLU A 1 113 ? -2.576 8.305 28.145 1.00 85.19 113 GLU A CA 1
ATOM 868 C C . GLU A 1 113 ? -3.995 8.446 28.695 1.00 85.19 113 GLU A C 1
ATOM 870 O O . GLU A 1 113 ? -4.258 9.189 29.646 1.00 85.19 113 GLU A O 1
ATOM 875 N N . PHE A 1 114 ? -4.898 7.677 28.099 1.00 84.88 114 PHE A N 1
ATOM 876 C CA . PHE A 1 114 ? -6.275 7.488 28.515 1.00 84.88 114 PHE A CA 1
ATOM 877 C C . PHE A 1 114 ? -6.512 5.996 28.741 1.00 84.88 114 PHE A C 1
ATOM 879 O O . PHE A 1 114 ? -6.137 5.181 27.896 1.00 84.88 114 PHE A O 1
ATOM 886 N N . CYS A 1 115 ? -7.159 5.645 29.847 1.00 83.94 115 CYS A N 1
ATOM 887 C CA . CYS A 1 115 ? -7.593 4.287 30.120 1.00 83.94 115 CYS A CA 1
ATOM 888 C C . CYS A 1 115 ? -9.061 4.277 30.524 1.00 83.94 115 CYS A C 1
ATOM 890 O O . CYS A 1 115 ? -9.538 5.231 31.130 1.00 83.94 115 CYS A O 1
ATOM 892 N N . TYR A 1 116 ? -9.770 3.198 30.223 1.00 81.19 116 TYR A N 1
ATOM 893 C CA . TYR A 1 116 ? -11.093 2.969 30.785 1.00 81.19 116 TYR A CA 1
ATOM 894 C C . TYR A 1 116 ? -11.414 1.477 30.818 1.00 81.19 116 TYR A C 1
ATOM 896 O O . TYR A 1 116 ? -11.063 0.755 29.884 1.00 81.19 116 TYR A O 1
ATOM 904 N N . ALA A 1 117 ? -12.077 1.027 31.881 1.00 80.38 117 ALA A N 1
ATOM 905 C CA . ALA A 1 117 ? -12.559 -0.339 32.024 1.00 80.38 117 ALA A CA 1
ATOM 906 C C . ALA A 1 117 ? -14.091 -0.342 32.129 1.00 80.38 117 ALA A C 1
ATOM 908 O O . ALA A 1 117 ? -14.659 0.344 32.977 1.00 80.38 117 ALA A O 1
ATOM 909 N N . TRP A 1 118 ? -14.749 -1.125 31.275 1.00 79.56 118 TRP A N 1
ATOM 910 C CA . TRP A 1 118 ? -16.195 -1.341 31.315 1.00 79.56 118 TRP A CA 1
ATOM 911 C C . TRP A 1 118 ? -16.460 -2.533 32.219 1.00 79.56 118 TRP A C 1
ATOM 913 O O . TRP A 1 118 ? -16.161 -3.640 31.794 1.00 79.56 118 TRP A O 1
ATOM 923 N N . GLU A 1 119 ? -16.951 -2.300 33.440 1.00 72.44 119 GLU A N 1
ATOM 924 C CA . GLU A 1 119 ? -17.528 -3.295 34.371 1.00 72.44 119 GLU A CA 1
ATOM 925 C C . GLU A 1 119 ? -16.941 -4.729 34.294 1.00 72.44 119 GLU A C 1
ATOM 927 O O . GLU A 1 119 ? -17.676 -5.712 34.262 1.00 72.44 119 GLU A O 1
ATOM 932 N N . GLU A 1 120 ? -15.609 -4.870 34.265 1.00 72.38 120 GLU A N 1
ATOM 933 C CA . GLU A 1 120 ? -14.903 -6.165 34.152 1.00 72.38 120 GLU A CA 1
ATOM 934 C C . GLU A 1 120 ? -15.110 -6.939 32.823 1.00 72.38 120 GLU A C 1
ATOM 936 O O . GLU A 1 120 ? -14.827 -8.134 32.735 1.00 72.38 120 GLU A O 1
ATOM 941 N N . GLU A 1 121 ? -15.585 -6.300 31.754 1.00 78.25 121 GLU A N 1
ATOM 942 C CA . GLU A 1 121 ? -15.729 -6.883 30.412 1.00 78.25 121 GLU A CA 1
ATOM 943 C C . GLU A 1 121 ? -14.511 -6.608 29.526 1.00 78.25 121 GLU A C 1
ATOM 945 O O . GLU A 1 121 ? -13.969 -7.522 28.895 1.00 78.25 121 GLU A O 1
ATOM 950 N N . ALA A 1 122 ? -14.066 -5.350 29.488 1.00 84.00 122 ALA A N 1
ATOM 951 C CA . ALA A 1 122 ? -13.015 -4.889 28.589 1.00 84.00 122 ALA A CA 1
ATOM 952 C C . ALA A 1 122 ? -12.259 -3.676 29.150 1.00 84.00 122 ALA A C 1
ATOM 954 O O . ALA A 1 122 ? -12.844 -2.827 29.819 1.00 84.00 122 ALA A O 1
ATOM 955 N N . GLU A 1 123 ? -10.970 -3.563 28.823 1.00 86.44 123 GLU A N 1
ATOM 956 C CA . GLU A 1 123 ? -10.105 -2.434 29.183 1.00 86.44 123 GLU A CA 1
ATOM 957 C C . GLU A 1 123 ? -9.492 -1.777 27.935 1.00 86.44 123 GLU A C 1
ATOM 959 O O . GLU A 1 123 ? -8.741 -2.421 27.191 1.00 86.44 123 GLU A O 1
ATOM 964 N N . LEU A 1 124 ? -9.784 -0.484 27.730 1.00 85.69 124 LEU A N 1
ATOM 965 C CA . LEU A 1 124 ? -9.291 0.350 26.631 1.00 85.69 124 LEU A CA 1
ATOM 966 C C . LEU A 1 124 ? -8.130 1.168 27.138 1.00 85.69 124 LEU A C 1
ATOM 968 O O . LEU A 1 124 ? -8.261 1.878 28.130 1.00 85.69 124 LEU A O 1
ATOM 972 N N . ARG A 1 125 ? -7.021 1.137 26.408 1.00 87.81 125 ARG A N 1
ATOM 973 C CA . ARG A 1 125 ? -5.891 2.032 26.634 1.00 87.81 125 ARG A CA 1
ATOM 974 C C . ARG A 1 125 ? -5.538 2.747 25.346 1.00 87.81 125 ARG A C 1
ATOM 976 O O . ARG A 1 125 ? -5.290 2.105 24.329 1.00 87.81 125 ARG A O 1
ATOM 983 N N . ILE A 1 126 ? -5.485 4.069 25.399 1.00 88.00 126 ILE A N 1
ATOM 984 C CA . ILE A 1 126 ? -5.074 4.926 24.290 1.00 88.00 126 ILE A CA 1
ATOM 985 C C . ILE A 1 126 ? -3.868 5.736 24.745 1.00 88.00 126 ILE A C 1
ATOM 987 O O . ILE A 1 126 ? -3.954 6.445 25.743 1.00 88.00 126 ILE A O 1
ATOM 991 N N . SER A 1 127 ? -2.758 5.668 24.013 1.00 89.00 127 SER A N 1
ATOM 992 C CA . SER A 1 127 ? -1.565 6.469 24.304 1.00 89.00 127 SER A CA 1
ATOM 993 C C . SER A 1 127 ? -1.048 7.211 23.079 1.00 89.00 127 SER A C 1
ATOM 995 O O . SER A 1 127 ? -1.053 6.684 21.963 1.00 89.00 127 SER A O 1
ATOM 997 N N . LEU A 1 128 ? -0.590 8.445 23.288 1.00 87.62 128 LEU A N 1
ATOM 998 C CA . LEU A 1 128 ? 0.109 9.225 22.274 1.00 87.62 128 LEU A CA 1
ATOM 999 C C . LEU A 1 128 ? 1.577 8.795 22.262 1.00 87.62 128 LEU A C 1
ATOM 1001 O O . LEU A 1 128 ? 2.310 9.004 23.228 1.00 87.62 128 LEU A O 1
ATOM 1005 N N . GLN A 1 129 ? 1.995 8.168 21.170 1.00 87.06 129 GLN A N 1
ATOM 1006 C CA . GLN A 1 129 ? 3.360 7.699 20.987 1.00 87.06 129 GLN A CA 1
ATOM 1007 C C . GLN A 1 129 ? 4.297 8.864 20.628 1.00 87.06 129 GLN A C 1
ATOM 1009 O O . GLN A 1 129 ? 3.850 9.851 20.030 1.00 87.06 129 GLN A O 1
ATOM 1014 N N . PRO A 1 130 ? 5.603 8.752 20.940 1.00 80.44 130 PRO A N 1
ATOM 1015 C CA . PRO A 1 130 ? 6.604 9.700 20.466 1.00 80.44 130 PRO A CA 1
ATOM 1016 C C . PRO A 1 130 ? 6.521 9.853 18.945 1.00 80.44 130 PRO A C 1
ATOM 1018 O O . PRO A 1 130 ? 6.403 8.863 18.221 1.00 80.44 130 PRO A O 1
ATOM 1021 N N . THR A 1 131 ? 6.562 11.092 18.461 1.00 71.50 131 THR A N 1
ATOM 1022 C CA . THR A 1 131 ? 6.354 11.398 17.045 1.00 71.50 131 THR A CA 1
ATOM 1023 C C . THR A 1 131 ? 7.483 10.807 16.187 1.00 71.50 131 THR A C 1
ATOM 1025 O O . THR A 1 131 ? 8.647 11.169 16.371 1.00 71.50 131 THR A O 1
ATOM 1028 N N . PRO A 1 132 ? 7.185 9.898 15.236 1.00 66.12 132 PRO A N 1
ATOM 1029 C CA . PRO A 1 132 ? 8.220 9.255 14.422 1.00 66.12 132 PRO A CA 1
ATOM 1030 C C . PRO A 1 132 ? 8.789 10.190 13.345 1.00 66.12 132 PRO A C 1
ATOM 1032 O O . PRO A 1 132 ? 9.911 9.991 12.882 1.00 66.12 132 PRO A O 1
ATOM 1035 N N . ALA A 1 133 ? 8.027 11.211 12.944 1.00 68.75 133 ALA A N 1
ATOM 1036 C CA . ALA A 1 133 ? 8.412 12.208 11.953 1.00 68.75 133 ALA A CA 1
ATOM 1037 C C . ALA A 1 133 ? 7.729 13.562 12.244 1.00 68.75 133 ALA A C 1
ATOM 1039 O O . ALA A 1 133 ? 6.668 13.591 12.879 1.00 68.75 133 ALA A O 1
ATOM 1040 N N . PRO A 1 134 ? 8.292 14.693 11.772 1.00 67.31 134 PRO A N 1
ATOM 1041 C CA . PRO A 1 134 ? 7.662 16.004 11.906 1.00 67.31 134 PRO A CA 1
ATOM 1042 C C . PRO A 1 134 ? 6.267 16.014 11.269 1.00 67.31 134 PRO A C 1
ATOM 1044 O O . PRO A 1 134 ? 6.099 15.575 10.135 1.00 67.31 134 PRO A O 1
ATOM 1047 N N . GLY A 1 135 ? 5.266 16.515 11.995 1.00 69.62 135 GLY A N 1
ATOM 1048 C CA . GLY A 1 135 ? 3.884 16.597 11.505 1.00 69.62 135 GLY A CA 1
ATOM 1049 C C . GLY A 1 135 ? 3.104 15.277 11.516 1.00 69.62 135 GLY A C 1
ATOM 1050 O O . GLY A 1 135 ? 1.975 15.255 11.039 1.00 69.62 135 GLY A O 1
ATOM 1051 N N . THR A 1 136 ? 3.669 14.194 12.063 1.00 76.50 136 THR A N 1
ATOM 1052 C CA . THR A 1 136 ? 2.968 12.913 12.244 1.00 76.50 136 THR A CA 1
ATOM 1053 C C . THR A 1 136 ? 2.697 12.661 13.720 1.00 76.50 136 THR A C 1
ATOM 1055 O O . THR A 1 136 ? 3.612 12.730 14.537 1.00 76.50 136 THR A O 1
ATOM 1058 N N . GLU A 1 137 ? 1.455 12.318 14.052 1.00 85.00 137 GLU A N 1
ATOM 1059 C CA . GLU A 1 137 ? 1.057 11.880 15.390 1.00 85.00 137 GLU A CA 1
ATOM 1060 C C . GLU A 1 137 ? 0.633 10.420 15.355 1.00 85.00 137 GLU A C 1
ATOM 1062 O O . GLU A 1 137 ? -0.110 10.001 14.467 1.00 85.00 137 GLU A O 1
ATOM 1067 N N . CYS A 1 138 ? 1.094 9.649 16.334 1.00 85.38 138 CYS A N 1
ATOM 1068 C CA . CYS A 1 138 ? 0.795 8.229 16.421 1.00 85.38 138 CYS A CA 1
ATOM 1069 C C . CYS A 1 138 ? 0.020 7.942 17.702 1.00 85.38 138 CYS A C 1
ATOM 1071 O O . CYS A 1 138 ? 0.488 8.236 18.798 1.00 85.38 138 CYS A O 1
ATOM 1073 N N . TYR A 1 139 ? -1.153 7.334 17.553 1.00 87.31 139 TYR A N 1
ATOM 1074 C CA . TYR A 1 139 ? -1.991 6.892 18.660 1.00 87.31 139 TYR A CA 1
ATOM 1075 C C . TYR A 1 139 ? -1.925 5.370 18.732 1.00 87.31 139 TYR A C 1
ATOM 1077 O O . TYR A 1 139 ? -2.191 4.689 17.744 1.00 87.31 139 TYR A O 1
ATOM 1085 N N . SER A 1 140 ? -1.568 4.833 19.893 1.00 88.50 140 SER A N 1
ATOM 1086 C CA . SER A 1 140 ? -1.655 3.404 20.176 1.00 88.50 140 SER A CA 1
ATOM 1087 C C . SER A 1 140 ? -2.969 3.134 20.889 1.00 88.50 140 SER A C 1
ATOM 1089 O O . SER A 1 140 ? -3.133 3.555 22.029 1.00 88.50 140 SER A O 1
ATOM 1091 N N . VAL A 1 141 ? -3.874 2.409 20.236 1.00 86.62 141 VAL A N 1
ATOM 1092 C CA . VAL A 1 141 ? -5.133 1.940 20.826 1.00 86.62 141 VAL A CA 1
ATOM 1093 C C . VAL A 1 141 ? -4.983 0.457 21.145 1.00 86.62 141 VAL A C 1
ATOM 1095 O O . VAL A 1 141 ? -4.726 -0.348 20.252 1.00 86.62 141 VAL A O 1
ATOM 1098 N N . ARG A 1 142 ? -5.102 0.092 22.421 1.00 88.44 142 ARG A N 1
ATOM 1099 C CA . ARG A 1 142 ? -5.073 -1.292 22.896 1.00 88.44 142 ARG A CA 1
ATOM 1100 C C . ARG A 1 142 ? -6.406 -1.629 23.532 1.00 88.44 142 ARG A C 1
ATOM 1102 O O . ARG A 1 142 ? -6.853 -0.927 24.435 1.00 88.44 142 ARG A O 1
ATOM 1109 N N . TRP A 1 143 ? -6.973 -2.740 23.084 1.00 85.88 143 TRP A N 1
ATOM 1110 C CA . TRP A 1 143 ? -8.256 -3.240 23.539 1.00 85.88 143 TRP A CA 1
ATOM 1111 C C . TRP A 1 143 ? -8.062 -4.629 24.150 1.00 85.88 143 TRP A C 1
ATOM 1113 O O . TRP A 1 143 ? -7.530 -5.513 23.476 1.00 85.88 143 TRP A O 1
ATOM 1123 N N . THR A 1 144 ? -8.409 -4.804 25.427 1.00 87.88 144 THR A N 1
ATOM 1124 C CA . THR A 1 144 ? -8.142 -6.049 26.166 1.00 87.88 144 THR A CA 1
ATOM 1125 C C . THR A 1 144 ? -9.439 -6.610 26.741 1.00 87.88 144 THR A C 1
ATOM 1127 O O . THR A 1 144 ? -10.060 -5.921 27.548 1.00 87.88 144 THR A O 1
ATOM 1130 N N . PRO A 1 145 ? -9.864 -7.833 26.377 1.00 88.81 145 PRO A N 1
ATOM 1131 C CA . PRO A 1 145 ? -10.985 -8.478 27.047 1.00 88.81 145 PRO A CA 1
ATOM 1132 C C . PRO A 1 145 ? -10.550 -8.898 28.454 1.00 88.81 145 PRO A C 1
ATOM 1134 O O . PRO A 1 145 ? -9.485 -9.493 28.627 1.00 88.81 145 PRO A O 1
ATOM 1137 N N . LEU A 1 146 ? -11.367 -8.596 29.458 1.00 86.94 146 LEU A N 1
ATOM 1138 C CA . LEU A 1 146 ? -11.107 -8.971 30.851 1.00 86.94 146 LEU A CA 1
ATOM 1139 C C . LEU A 1 146 ? -11.672 -10.361 31.186 1.00 86.94 146 LEU A C 1
ATOM 1141 O O . LEU A 1 146 ? -11.241 -10.986 32.156 1.00 86.94 146 LEU A O 1
ATOM 1145 N N . ARG A 1 147 ? -12.568 -10.893 30.339 1.00 86.25 147 ARG A N 1
ATOM 1146 C CA . ARG A 1 147 ? -13.117 -12.251 30.451 1.00 86.25 147 ARG A CA 1
ATOM 1147 C C . ARG A 1 147 ? -12.928 -13.073 29.165 1.00 86.25 147 ARG A C 1
ATOM 1149 O O . ARG A 1 147 ? -12.950 -12.500 28.077 1.00 86.25 147 ARG A O 1
ATOM 1156 N N . PRO A 1 148 ? -12.772 -14.411 29.251 1.00 83.50 148 PRO A N 1
ATOM 1157 C CA . PRO A 1 148 ? -12.530 -15.265 28.080 1.00 83.50 148 PRO A CA 1
ATOM 1158 C C . PRO A 1 148 ? -13.706 -15.362 27.098 1.00 83.50 148 PRO A C 1
ATOM 1160 O O . PRO A 1 148 ? -13.504 -15.692 25.932 1.00 83.50 148 PRO A O 1
ATOM 1163 N N . ASP A 1 149 ? -14.930 -15.134 27.575 1.00 85.38 149 ASP A N 1
ATOM 1164 C CA . ASP A 1 149 ? -16.174 -15.178 26.800 1.00 85.38 149 ASP A CA 1
ATOM 1165 C C . ASP A 1 149 ? -16.458 -13.876 26.037 1.00 85.38 149 ASP A C 1
ATOM 1167 O O . ASP A 1 149 ? -17.274 -13.867 25.114 1.00 85.38 149 ASP A O 1
ATOM 1171 N N . VAL A 1 150 ? -15.760 -12.790 26.377 1.00 82.44 150 VAL A N 1
ATOM 1172 C CA . VAL A 1 150 ? -15.916 -11.495 25.715 1.00 82.44 150 VAL A CA 1
ATOM 1173 C C . VAL A 1 150 ? -15.074 -11.468 24.442 1.00 82.44 150 VAL A C 1
ATOM 1175 O O . VAL A 1 150 ? -13.843 -11.479 24.472 1.00 82.44 150 VAL A O 1
ATOM 1178 N N . MET A 1 151 ? -15.753 -11.395 23.298 1.00 82.25 151 MET A N 1
ATOM 1179 C CA . MET A 1 151 ? -15.129 -11.142 22.000 1.00 82.25 151 MET A CA 1
ATOM 1180 C C . MET A 1 151 ? -15.234 -9.653 21.670 1.00 82.25 151 MET A C 1
ATOM 1182 O O . MET A 1 151 ? -16.328 -9.119 21.468 1.00 82.25 151 MET A O 1
ATOM 1186 N N . LEU A 1 152 ? -14.086 -8.978 21.613 1.00 84.31 152 LEU A N 1
ATOM 1187 C CA . LEU A 1 152 ? -14.011 -7.568 21.239 1.00 84.31 152 LEU A CA 1
ATOM 1188 C C . LEU A 1 152 ? -14.060 -7.410 19.722 1.00 84.31 152 LEU A C 1
ATOM 1190 O O . LEU A 1 152 ? -13.265 -8.017 19.003 1.00 84.31 152 LEU A O 1
ATOM 1194 N N . LYS A 1 153 ? -14.988 -6.582 19.241 1.00 83.94 153 LYS A N 1
ATOM 1195 C CA . LYS A 1 153 ? -15.162 -6.276 17.826 1.00 83.94 153 LYS A CA 1
ATOM 1196 C C . LYS A 1 153 ? -15.414 -4.789 17.621 1.00 83.94 153 LYS A C 1
ATOM 1198 O O . LYS A 1 153 ? -16.365 -4.219 18.156 1.00 83.94 153 LYS A O 1
ATOM 1203 N N . ASP A 1 154 ? -14.605 -4.214 16.741 1.00 84.94 154 ASP A N 1
ATOM 1204 C CA . ASP A 1 154 ? -14.690 -2.817 16.343 1.00 84.94 154 ASP A CA 1
ATOM 1205 C C . ASP A 1 154 ? -15.080 -2.718 14.867 1.00 84.94 154 ASP A C 1
ATOM 1207 O O . ASP A 1 154 ? -14.600 -3.473 14.018 1.00 84.94 154 ASP A O 1
ATOM 1211 N N . CYS A 1 155 ? -15.963 -1.775 14.552 1.00 85.25 155 CYS A N 1
ATOM 1212 C CA . CYS A 1 155 ? -16.424 -1.513 13.195 1.00 85.25 155 CYS A CA 1
ATOM 1213 C C . CYS A 1 155 ? -15.895 -0.158 12.725 1.00 85.25 155 CYS A C 1
ATOM 1215 O O . CYS A 1 155 ? -16.363 0.894 13.158 1.00 85.25 155 CYS A O 1
ATOM 1217 N N . PHE A 1 156 ? -14.925 -0.179 11.815 1.00 86.25 156 PHE A N 1
ATOM 1218 C CA . PHE A 1 156 ? -14.348 1.025 11.223 1.00 86.25 156 PHE A CA 1
ATOM 1219 C C . PHE A 1 156 ? -15.212 1.499 10.052 1.00 86.25 156 PHE A C 1
ATOM 1221 O O . PHE A 1 156 ? -15.447 0.762 9.095 1.00 86.25 156 PHE A O 1
ATOM 1228 N N . SER A 1 157 ? -15.675 2.744 10.110 1.00 84.75 157 SER A N 1
ATOM 1229 C CA . SER A 1 157 ? -16.401 3.372 9.011 1.00 84.75 157 SER A CA 1
ATOM 1230 C C . SER A 1 157 ? -15.447 3.743 7.877 1.00 84.75 157 SER A C 1
ATOM 1232 O O . SER A 1 157 ? -14.553 4.571 8.051 1.00 84.75 157 SER A O 1
ATOM 1234 N N . MET A 1 158 ? -15.692 3.176 6.695 1.00 81.81 158 MET A N 1
ATOM 1235 C CA . MET A 1 158 ? -14.919 3.431 5.471 1.00 81.81 158 MET A CA 1
ATOM 1236 C C . MET A 1 158 ? -15.500 4.570 4.613 1.00 81.81 158 MET A C 1
ATOM 1238 O O . MET A 1 158 ? -15.112 4.743 3.462 1.00 81.81 158 MET A O 1
ATOM 1242 N N . ALA A 1 159 ? -16.455 5.352 5.135 1.00 75.00 159 ALA A N 1
ATOM 1243 C CA . ALA A 1 159 ? -17.206 6.331 4.340 1.00 75.00 159 ALA A CA 1
ATOM 1244 C C . ALA A 1 159 ? -16.353 7.490 3.782 1.00 75.00 159 ALA A C 1
ATOM 1246 O O . ALA A 1 159 ? -16.693 8.037 2.740 1.00 75.00 159 ALA A O 1
ATOM 1247 N N . ASN A 1 160 ? -15.265 7.867 4.463 1.00 72.81 160 ASN A N 1
ATOM 1248 C CA . ASN A 1 160 ? -14.369 8.970 4.068 1.00 72.81 160 ASN A CA 1
ATOM 1249 C C . ASN A 1 160 ? -12.881 8.592 4.191 1.00 72.81 160 ASN A C 1
ATOM 1251 O O . ASN A 1 160 ? -12.027 9.462 4.350 1.00 72.81 160 ASN A O 1
ATOM 1255 N N . VAL A 1 161 ? -12.579 7.296 4.202 1.00 74.75 161 VAL A N 1
ATOM 1256 C CA . VAL A 1 161 ? -11.234 6.762 4.441 1.00 74.75 161 VAL A CA 1
ATOM 1257 C C . VAL A 1 161 ? -10.981 5.691 3.411 1.00 74.75 161 VAL A C 1
ATOM 1259 O O . VAL A 1 161 ? -11.846 4.848 3.217 1.00 74.75 161 VAL A O 1
ATOM 1262 N N . SER A 1 162 ? -9.800 5.678 2.808 1.00 79.44 162 SER A N 1
ATOM 1263 C CA . SER A 1 162 ? -9.405 4.611 1.895 1.00 79.44 162 SER A CA 1
ATOM 1264 C C . SER A 1 162 ? -8.514 3.606 2.602 1.00 79.44 162 SER A C 1
ATOM 1266 O O . SER A 1 162 ? -7.460 3.945 3.142 1.00 79.44 162 SER A O 1
ATOM 1268 N N . TRP A 1 163 ? -8.972 2.356 2.635 1.00 77.44 163 TRP A N 1
ATOM 1269 C CA . TRP A 1 163 ? -8.263 1.259 3.274 1.00 77.44 163 TRP A CA 1
ATOM 1270 C C . TRP A 1 163 ? -7.418 0.514 2.244 1.00 77.44 163 TRP A C 1
ATOM 1272 O O . TRP A 1 163 ? -7.942 -0.099 1.314 1.00 77.44 163 TRP A O 1
ATOM 1282 N N . TYR A 1 164 ? -6.099 0.550 2.417 1.00 74.00 164 TYR A N 1
ATOM 1283 C CA . TYR A 1 164 ? -5.154 -0.107 1.509 1.00 74.00 164 TYR A CA 1
ATOM 1284 C C . TYR A 1 164 ? -4.479 -1.348 2.126 1.00 74.00 164 TYR A C 1
ATOM 1286 O O . TYR A 1 164 ? -3.863 -2.136 1.411 1.00 74.00 164 TYR A O 1
ATOM 1294 N N . GLY A 1 165 ? -4.619 -1.559 3.440 1.00 67.50 165 GLY A N 1
ATOM 1295 C CA . GLY A 1 165 ? -3.988 -2.663 4.176 1.00 67.50 165 GLY A CA 1
ATOM 1296 C C . GLY A 1 165 ? -4.744 -3.997 4.104 1.00 67.50 165 GLY A C 1
ATOM 1297 O O . GLY A 1 165 ? -5.923 -4.048 3.784 1.00 67.50 165 GLY A O 1
ATOM 1298 N N . GLY A 1 166 ? -4.086 -5.105 4.439 1.00 68.06 166 GLY A N 1
ATOM 1299 C CA . GLY A 1 166 ? -4.703 -6.437 4.468 1.00 68.06 166 GLY A CA 1
ATOM 1300 C C . GLY A 1 166 ? -3.728 -7.542 4.069 1.00 68.06 166 GLY A C 1
ATOM 1301 O O . GLY A 1 166 ? -2.538 -7.294 3.885 1.00 68.06 166 GLY A O 1
ATOM 1302 N N . ALA A 1 167 ? -4.233 -8.769 3.931 1.00 63.84 167 ALA A N 1
ATOM 1303 C CA . ALA A 1 167 ? -3.453 -9.869 3.369 1.00 63.84 167 ALA A CA 1
ATOM 1304 C C . ALA A 1 167 ? -3.209 -9.635 1.868 1.00 63.84 167 ALA A C 1
ATOM 1306 O O . ALA A 1 167 ? -4.098 -9.160 1.165 1.00 63.84 167 ALA A O 1
ATOM 1307 N N . SER A 1 168 ? -2.026 -9.997 1.369 1.00 61.81 168 SER A N 1
ATOM 1308 C CA . SER A 1 168 ? -1.721 -9.920 -0.062 1.00 61.81 168 SER A CA 1
ATOM 1309 C C . SER A 1 168 ? -2.540 -10.951 -0.848 1.00 61.81 168 SER A C 1
ATOM 1311 O O . SER A 1 168 ? -2.420 -12.149 -0.594 1.00 61.81 168 SER A O 1
ATOM 1313 N N . LEU A 1 169 ? -3.335 -10.502 -1.826 1.00 63.41 169 LEU A N 1
ATOM 1314 C CA . LEU A 1 169 ? -4.173 -11.370 -2.671 1.00 63.41 169 LEU A CA 1
ATOM 1315 C C . LEU A 1 169 ? -3.773 -11.290 -4.156 1.00 63.41 169 LEU A C 1
ATOM 1317 O O . LEU A 1 169 ? -3.397 -10.232 -4.653 1.00 63.41 169 LEU A O 1
ATOM 1321 N N . CYS A 1 170 ? -3.947 -12.392 -4.899 1.00 53.88 170 CYS A N 1
ATOM 1322 C CA . CYS A 1 170 ? -3.660 -12.499 -6.345 1.00 53.88 170 CYS A CA 1
ATOM 1323 C C . CYS A 1 170 ? -4.542 -11.621 -7.263 1.00 53.88 170 CYS A C 1
ATOM 1325 O O . CYS A 1 170 ? -4.329 -11.581 -8.472 1.00 53.88 170 CYS A O 1
ATOM 1327 N N . ALA A 1 171 ? -5.577 -10.983 -6.714 1.00 58.69 171 ALA A N 1
ATOM 1328 C CA . ALA A 1 171 ? -6.483 -10.082 -7.426 1.00 58.69 171 ALA A CA 1
ATOM 1329 C C . ALA A 1 171 ? -7.015 -9.008 -6.466 1.00 58.69 171 ALA A C 1
ATOM 1331 O O . ALA A 1 171 ? -8.220 -8.770 -6.367 1.00 58.69 171 ALA A O 1
ATOM 1332 N N . GLN A 1 172 ? -6.105 -8.416 -5.693 1.00 64.25 172 GLN A N 1
ATOM 1333 C CA . GLN A 1 172 ? -6.450 -7.373 -4.740 1.00 64.25 172 GLN A CA 1
ATOM 1334 C C . GLN A 1 172 ? -6.969 -6.137 -5.479 1.00 64.25 172 GLN A C 1
ATOM 1336 O O . GLN A 1 172 ? -6.336 -5.650 -6.414 1.00 64.25 172 GLN A O 1
ATOM 1341 N N . ARG A 1 173 ? -8.143 -5.652 -5.073 1.00 68.50 173 ARG A N 1
ATOM 1342 C CA . ARG A 1 173 ? -8.718 -4.399 -5.569 1.00 68.50 173 ARG A CA 1
ATOM 1343 C C . ARG A 1 173 ? -8.466 -3.318 -4.542 1.00 68.50 173 ARG A C 1
ATOM 1345 O O . ARG A 1 173 ? -8.614 -3.573 -3.349 1.00 68.50 173 ARG A O 1
ATOM 1352 N N . TRP A 1 174 ? -8.098 -2.137 -5.014 1.00 72.88 174 TRP A N 1
ATOM 1353 C CA . TRP A 1 174 ? -7.874 -0.986 -4.161 1.00 72.88 174 TRP A CA 1
ATOM 1354 C C . TRP A 1 174 ? -8.734 0.206 -4.573 1.00 72.88 174 TRP A C 1
ATOM 1356 O O . TRP A 1 174 ? -8.936 0.396 -5.774 1.00 72.88 174 TRP A O 1
ATOM 1366 N N . PRO A 1 175 ? -9.180 1.003 -3.585 1.00 78.00 175 PRO A N 1
ATOM 1367 C CA . PRO A 1 175 ? -9.107 0.723 -2.145 1.00 78.00 175 PRO A CA 1
ATOM 1368 C C . PRO A 1 175 ? -10.023 -0.457 -1.749 1.00 78.00 175 PRO A C 1
ATOM 1370 O O . PRO A 1 175 ? -10.943 -0.830 -2.476 1.00 78.00 175 PRO A O 1
ATOM 1373 N N . LEU A 1 176 ? -9.761 -1.090 -0.604 1.00 75.75 176 LEU A N 1
ATOM 1374 C CA . LEU A 1 176 ? -10.488 -2.281 -0.131 1.00 75.75 176 LEU A CA 1
ATOM 1375 C C . LEU A 1 176 ? -11.849 -1.962 0.506 1.00 75.75 176 LEU A C 1
ATOM 1377 O O . LEU A 1 176 ? -12.473 -2.836 1.097 1.00 75.75 176 LEU A O 1
ATOM 1381 N N . ASN A 1 177 ? -12.339 -0.731 0.380 1.00 78.12 177 ASN A N 1
ATOM 1382 C CA . ASN A 1 177 ? -13.552 -0.255 1.046 1.00 78.12 177 ASN A CA 1
ATOM 1383 C C . ASN A 1 177 ? -14.812 -1.069 0.716 1.00 78.12 177 ASN A C 1
ATOM 1385 O O . ASN A 1 177 ? -15.744 -1.103 1.512 1.00 78.12 177 ASN A O 1
ATOM 1389 N N . SER A 1 178 ? -14.849 -1.693 -0.463 1.00 73.62 178 SER A N 1
ATOM 1390 C CA . SER A 1 178 ? -15.959 -2.531 -0.935 1.00 73.62 178 SER A CA 1
ATOM 1391 C C . SER A 1 178 ? -15.669 -4.033 -0.845 1.00 73.62 178 SER A C 1
ATOM 1393 O O . SER A 1 178 ? -16.467 -4.840 -1.317 1.00 73.62 178 SER A O 1
ATOM 1395 N N . ALA A 1 179 ? -14.522 -4.427 -0.284 1.00 74.56 179 ALA A N 1
ATOM 1396 C CA . ALA A 1 179 ? -14.167 -5.829 -0.146 1.00 74.56 179 ALA A CA 1
ATOM 1397 C C . ALA A 1 179 ? -14.987 -6.476 0.976 1.00 74.56 179 ALA A C 1
ATOM 1399 O O . ALA A 1 179 ? -14.967 -6.023 2.118 1.00 74.56 179 ALA A O 1
ATOM 1400 N N . GLU A 1 180 ? -15.662 -7.575 0.653 1.00 74.94 180 GLU A N 1
ATOM 1401 C CA . GLU A 1 180 ? -16.357 -8.411 1.625 1.00 74.94 180 GLU A CA 1
ATOM 1402 C C . GLU A 1 180 ? -15.564 -9.708 1.806 1.00 74.94 180 GLU A C 1
ATOM 1404 O O . GLU A 1 180 ? -15.332 -10.455 0.853 1.00 74.94 180 GLU A O 1
ATOM 1409 N N . SER A 1 181 ? -15.099 -9.955 3.029 1.00 71.38 181 SER A N 1
ATOM 1410 C CA . SER A 1 181 ? -14.403 -11.188 3.393 1.00 71.38 181 SER A CA 1
ATOM 1411 C C . SER A 1 181 ? -14.975 -11.703 4.706 1.00 71.38 181 SER A C 1
ATOM 1413 O O . SER A 1 181 ? -15.074 -10.921 5.654 1.00 71.38 181 SER A O 1
ATOM 1415 N N . PRO A 1 182 ? -15.297 -13.004 4.809 1.00 73.25 182 PRO A N 1
ATOM 1416 C CA . PRO A 1 182 ? -15.628 -13.590 6.095 1.00 73.25 182 PRO A CA 1
ATOM 1417 C C . PRO A 1 182 ? -14.420 -13.500 7.032 1.00 73.25 182 PRO A C 1
ATOM 1419 O O . PRO A 1 182 ? -13.264 -13.537 6.591 1.00 73.25 182 PRO A O 1
ATOM 1422 N N . GLU A 1 183 ? -14.698 -13.389 8.329 1.00 70.69 183 GLU A N 1
ATOM 1423 C CA . GLU A 1 183 ? -13.678 -13.512 9.366 1.00 70.69 183 GLU A CA 1
ATOM 1424 C C . GLU A 1 183 ? -13.034 -14.896 9.258 1.00 70.69 183 GLU A C 1
ATOM 1426 O O . GLU A 1 183 ? -13.708 -15.926 9.297 1.00 70.69 183 GLU A O 1
ATOM 1431 N N . GLN A 1 184 ? -11.718 -14.919 9.077 1.00 67.81 184 GLN A N 1
ATOM 1432 C CA . GLN A 1 184 ? -10.962 -16.152 8.932 1.00 67.81 184 GLN A CA 1
ATOM 1433 C C . GLN A 1 184 ? -9.591 -16.003 9.591 1.00 67.81 184 GLN A C 1
ATOM 1435 O O . GLN A 1 184 ? -8.988 -14.926 9.518 1.00 67.81 184 GLN A O 1
ATOM 1440 N N . PRO A 1 185 ? -9.071 -17.066 10.226 1.00 67.19 185 PRO A N 1
ATOM 1441 C CA . PRO A 1 185 ? -7.716 -17.044 10.745 1.00 67.19 185 PRO A CA 1
ATOM 1442 C C . PRO A 1 185 ? -6.721 -16.853 9.597 1.00 67.19 185 PRO A C 1
ATOM 1444 O O . PRO A 1 185 ? -6.908 -17.368 8.492 1.00 67.19 185 PRO A O 1
ATOM 1447 N N . PHE A 1 186 ? -5.623 -16.151 9.869 1.00 62.72 186 PHE A N 1
ATOM 1448 C CA . PHE A 1 186 ? -4.498 -16.111 8.943 1.00 62.72 186 PHE A CA 1
ATOM 1449 C C . PHE A 1 186 ? -3.815 -17.486 8.932 1.00 62.72 186 PHE A C 1
ATOM 1451 O O . PHE A 1 186 ? -3.058 -17.826 9.843 1.00 62.72 186 PHE A O 1
ATOM 1458 N N . VAL A 1 187 ? -4.112 -18.304 7.919 1.00 58.12 187 VAL A N 1
ATOM 1459 C CA . VAL A 1 187 ? -3.539 -19.648 7.767 1.00 58.12 187 VAL A CA 1
ATOM 1460 C C . VAL A 1 187 ? -2.487 -19.627 6.675 1.00 58.12 187 VAL A C 1
ATOM 1462 O O . VAL A 1 187 ? -2.790 -19.349 5.515 1.00 58.12 187 VAL A O 1
ATOM 1465 N N . SER A 1 188 ? -1.251 -19.974 7.037 1.00 54.59 188 SER A N 1
ATOM 1466 C CA . SER A 1 188 ? -0.193 -20.097 6.039 1.00 54.59 188 SER A CA 1
ATOM 1467 C C . SER A 1 188 ? -0.371 -21.349 5.147 1.00 54.59 188 SER A C 1
ATOM 1469 O O . SER A 1 188 ? -0.752 -22.406 5.640 1.00 54.59 188 SER A O 1
ATOM 1471 N N . GLY A 1 189 ? -0.140 -21.261 3.829 1.00 53.00 189 GLY A N 1
ATOM 1472 C CA . GLY A 1 189 ? -0.399 -22.322 2.838 1.00 53.00 189 GLY A CA 1
ATOM 1473 C C . GLY A 1 189 ? 0.044 -21.983 1.400 1.00 53.00 189 GLY A C 1
ATOM 1474 O O . GLY A 1 189 ? 0.289 -20.833 1.081 1.00 53.00 189 GLY A O 1
ATOM 1475 N N . ASP A 1 190 ? 0.181 -22.965 0.504 1.00 49.34 190 ASP A N 1
ATOM 1476 C CA . ASP A 1 190 ? 0.676 -22.788 -0.885 1.00 49.34 190 ASP A CA 1
ATOM 1477 C C . ASP A 1 190 ? -0.226 -21.872 -1.745 1.00 49.34 190 ASP A C 1
ATOM 1479 O O . ASP A 1 190 ? -1.400 -22.180 -1.910 1.00 49.34 190 ASP A O 1
ATOM 1483 N N . PHE A 1 191 ? 0.319 -20.817 -2.373 1.00 48.66 191 PHE A N 1
ATOM 1484 C CA . PHE A 1 191 ? -0.394 -19.831 -3.208 1.00 48.66 191 PHE A CA 1
ATOM 1485 C C . PHE A 1 191 ? -1.217 -20.465 -4.336 1.00 48.66 191 PHE A C 1
ATOM 1487 O O . PHE A 1 191 ? -2.163 -19.852 -4.822 1.00 48.66 191 PHE A O 1
ATOM 1494 N N . SER A 1 192 ? -0.845 -21.667 -4.790 1.00 45.16 192 SER A N 1
ATOM 1495 C CA . SER A 1 192 ? -1.580 -22.390 -5.835 1.00 45.16 192 SER A CA 1
ATOM 1496 C C . SER A 1 192 ? -2.818 -23.137 -5.322 1.00 45.16 192 SER A C 1
ATOM 1498 O O . SER A 1 192 ? -3.679 -23.490 -6.123 1.00 45.16 192 SER A O 1
ATOM 1500 N N . LYS A 1 193 ? -2.923 -23.357 -4.004 1.00 51.25 193 LYS A N 1
ATOM 1501 C CA . LYS A 1 193 ? -4.029 -24.071 -3.340 1.00 51.25 193 LYS A CA 1
ATOM 1502 C C . LYS A 1 193 ? -4.812 -23.191 -2.359 1.00 51.25 193 LYS A C 1
ATOM 1504 O O . LYS A 1 193 ? -6.011 -23.380 -2.229 1.00 51.25 193 LYS A O 1
ATOM 1509 N N . ASN A 1 194 ? -4.141 -22.233 -1.720 1.00 52.03 194 ASN A N 1
ATOM 1510 C CA . ASN A 1 194 ? -4.683 -21.206 -0.835 1.00 52.03 194 ASN A CA 1
ATOM 1511 C C . ASN A 1 194 ? -3.980 -19.865 -1.133 1.00 52.03 194 ASN A C 1
ATOM 1513 O O . ASN A 1 194 ? -2.861 -19.640 -0.661 1.00 52.03 194 ASN A O 1
ATOM 1517 N N . PRO A 1 195 ? -4.609 -18.955 -1.901 1.00 49.81 195 PRO A N 1
ATOM 1518 C CA . PRO A 1 195 ? -4.001 -17.682 -2.303 1.00 49.81 195 PRO A CA 1
ATOM 1519 C C . PRO A 1 195 ? -3.750 -16.702 -1.141 1.00 49.81 195 PRO A C 1
ATOM 1521 O O . PRO A 1 195 ? -3.152 -15.656 -1.361 1.00 49.81 195 PRO A O 1
ATOM 1524 N N . THR A 1 196 ? -4.178 -17.032 0.080 1.00 49.66 196 THR A N 1
ATOM 1525 C CA . THR A 1 196 ? -4.101 -16.202 1.292 1.00 49.66 196 THR A CA 1
ATOM 1526 C C . THR A 1 196 ? -2.934 -16.537 2.233 1.00 49.66 196 THR A C 1
ATOM 1528 O O . THR A 1 196 ? -2.795 -15.861 3.249 1.00 49.66 196 THR A O 1
ATOM 1531 N N . GLY A 1 197 ? -2.103 -17.555 1.944 1.00 53.16 197 GLY A N 1
ATOM 1532 C CA . GLY A 1 197 ? -1.271 -18.167 2.992 1.00 53.16 197 GLY A CA 1
ATOM 1533 C C . GLY A 1 197 ? 0.242 -18.340 2.784 1.00 53.16 197 GLY A C 1
ATOM 1534 O O . GLY A 1 197 ? 0.916 -18.714 3.740 1.00 53.16 197 GLY A O 1
ATOM 1535 N N . SER A 1 198 ? 0.862 -18.190 1.613 1.00 63.12 198 SER A N 1
ATOM 1536 C CA . SER A 1 198 ? 2.252 -18.706 1.536 1.00 63.12 198 SER A CA 1
ATOM 1537 C C . SER A 1 198 ? 3.231 -17.833 2.302 1.00 63.12 198 SER A C 1
ATOM 1539 O O . SER A 1 198 ? 3.112 -16.609 2.249 1.00 63.12 198 SER A O 1
ATOM 1541 N N . PRO A 1 199 ? 4.257 -18.431 2.935 1.00 74.75 199 PRO A N 1
ATOM 1542 C CA . PRO A 1 199 ? 5.325 -17.644 3.520 1.00 74.75 199 PRO A CA 1
ATOM 1543 C C . PRO A 1 199 ? 6.013 -16.829 2.418 1.00 74.75 199 PRO A C 1
ATOM 1545 O O . PRO A 1 199 ? 6.459 -17.370 1.397 1.00 74.75 199 PRO A O 1
ATOM 1548 N N . ILE A 1 200 ? 6.069 -15.516 2.631 1.00 79.56 200 ILE A N 1
ATOM 1549 C CA . ILE A 1 200 ? 6.817 -14.582 1.794 1.00 79.56 200 ILE A CA 1
ATOM 1550 C C . ILE A 1 200 ? 8.156 -14.326 2.479 1.00 79.56 200 ILE A C 1
ATOM 1552 O O . ILE A 1 200 ? 8.225 -13.798 3.585 1.00 79.56 200 ILE A O 1
ATOM 1556 N N . TRP A 1 201 ? 9.234 -14.695 1.799 1.00 86.00 201 TRP A N 1
ATOM 1557 C CA . TRP A 1 201 ? 10.600 -14.437 2.224 1.00 86.00 201 TRP A CA 1
ATOM 1558 C C . TRP A 1 201 ? 11.068 -13.138 1.575 1.00 86.00 201 TRP A C 1
ATOM 1560 O O . TRP A 1 201 ? 11.449 -13.134 0.403 1.00 86.00 201 TRP A O 1
ATOM 1570 N N . GLN A 1 202 ? 11.022 -12.033 2.315 1.00 86.81 202 GLN A N 1
ATOM 1571 C CA . GLN A 1 202 ? 11.554 -10.757 1.839 1.00 86.81 202 GLN A CA 1
ATOM 1572 C C . GLN A 1 202 ? 13.087 -10.802 1.806 1.00 86.81 202 GLN A C 1
ATOM 1574 O O . GLN A 1 202 ? 13.743 -11.266 2.743 1.00 86.81 202 GLN A O 1
ATOM 1579 N N . TYR A 1 203 ? 13.669 -10.377 0.685 1.00 87.56 203 TYR A N 1
ATOM 1580 C CA . TYR A 1 203 ? 15.114 -10.260 0.529 1.00 87.56 203 TYR A CA 1
ATOM 1581 C C . TYR A 1 203 ? 15.553 -8.793 0.581 1.00 87.56 203 TYR A C 1
ATOM 1583 O O . TYR A 1 203 ? 15.631 -8.119 -0.447 1.00 87.56 203 TYR A O 1
ATOM 1591 N N . ASP A 1 204 ? 15.967 -8.353 1.769 1.00 78.38 204 ASP A N 1
ATOM 1592 C CA . ASP A 1 204 ? 16.545 -7.021 2.017 1.00 78.38 204 ASP A CA 1
ATOM 1593 C C . ASP A 1 204 ? 18.053 -7.012 1.753 1.00 78.38 204 ASP A C 1
ATOM 1595 O O . ASP A 1 204 ? 18.897 -6.696 2.596 1.00 78.38 204 ASP A O 1
ATOM 1599 N N . GLY A 1 205 ? 18.422 -7.472 0.561 1.00 73.81 205 GLY A N 1
ATOM 1600 C CA . GLY A 1 205 ? 19.809 -7.494 0.133 1.00 73.81 205 GLY A CA 1
ATOM 1601 C C . GLY A 1 205 ? 20.448 -6.106 0.145 1.00 73.81 205 GLY A C 1
ATOM 1602 O O . GLY A 1 205 ? 19.777 -5.103 -0.083 1.00 73.81 205 GLY A O 1
ATOM 1603 N N . PRO A 1 206 ? 21.775 -6.026 0.325 1.00 74.94 206 PRO A N 1
ATOM 1604 C CA . PRO A 1 206 ? 22.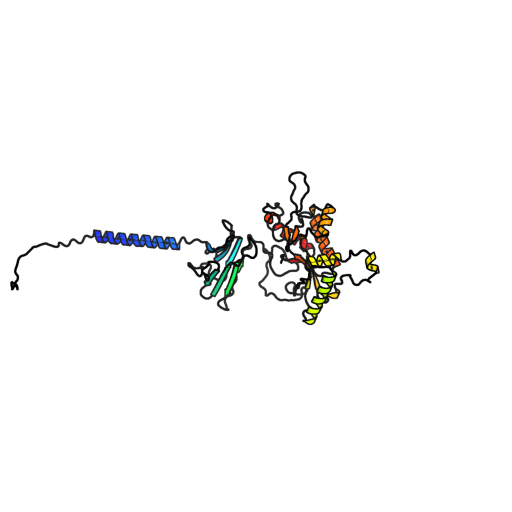468 -4.750 0.272 1.00 74.94 206 PRO A CA 1
ATOM 1605 C C . PRO A 1 206 ? 22.291 -4.101 -1.101 1.00 74.94 206 PRO A C 1
ATOM 1607 O O . PRO A 1 206 ? 22.444 -4.775 -2.126 1.00 74.94 206 PRO A O 1
ATOM 1610 N N . VAL A 1 207 ? 22.098 -2.780 -1.112 1.00 70.25 207 VAL A N 1
ATOM 1611 C CA . VAL A 1 207 ? 22.188 -1.973 -2.333 1.00 70.25 207 VAL A CA 1
ATOM 1612 C C . VAL A 1 207 ? 23.537 -2.264 -2.993 1.00 70.25 207 VAL A C 1
ATOM 1614 O O . VAL A 1 207 ? 24.594 -2.244 -2.349 1.00 70.25 207 VAL A O 1
ATOM 1617 N N . GLY A 1 208 ? 23.521 -2.642 -4.266 1.00 69.25 208 GLY A N 1
ATOM 1618 C CA . GLY A 1 208 ? 24.748 -3.035 -4.939 1.00 69.25 208 GLY A CA 1
ATOM 1619 C C . GLY A 1 208 ? 24.534 -3.690 -6.288 1.00 69.25 208 GLY A C 1
ATOM 1620 O O . GLY A 1 208 ? 23.425 -3.778 -6.808 1.00 69.25 208 GLY A O 1
ATOM 1621 N N . SER A 1 209 ? 25.642 -4.157 -6.861 1.00 79.88 209 SER A N 1
ATOM 1622 C CA . SER A 1 209 ? 25.622 -4.788 -8.173 1.00 79.88 209 SER A CA 1
ATOM 1623 C C . SER A 1 209 ? 24.761 -6.045 -8.178 1.00 79.88 209 SER A C 1
ATOM 1625 O O . SER A 1 209 ? 24.669 -6.792 -7.199 1.00 79.88 209 SER A O 1
ATOM 1627 N N . ALA A 1 210 ? 24.207 -6.335 -9.344 1.00 84.12 210 ALA A N 1
ATOM 1628 C CA . ALA A 1 210 ? 23.387 -7.506 -9.577 1.00 84.12 210 ALA A CA 1
ATOM 1629 C C . ALA A 1 210 ? 24.083 -8.820 -9.148 1.00 84.12 210 ALA A C 1
ATOM 1631 O O . ALA A 1 210 ? 23.450 -9.737 -8.626 1.00 84.12 210 ALA A O 1
ATOM 1632 N N . ALA A 1 211 ? 25.413 -8.912 -9.279 1.00 84.88 211 ALA A N 1
ATOM 1633 C CA . ALA A 1 211 ? 26.183 -10.068 -8.817 1.00 84.88 211 ALA A CA 1
ATOM 1634 C C . ALA A 1 211 ? 26.109 -10.269 -7.289 1.00 84.88 211 ALA A C 1
ATOM 1636 O O . ALA A 1 211 ? 26.092 -11.409 -6.818 1.00 84.88 211 ALA A O 1
ATOM 1637 N N . LYS A 1 212 ? 26.058 -9.180 -6.508 1.00 87.94 212 LYS A N 1
ATOM 1638 C CA . LYS A 1 212 ? 25.898 -9.221 -5.046 1.00 87.94 212 LYS A CA 1
ATOM 1639 C C . LYS A 1 212 ? 24.506 -9.733 -4.675 1.00 87.94 212 LYS A C 1
ATOM 1641 O O . LYS A 1 212 ? 24.412 -10.641 -3.852 1.00 87.94 212 LYS A O 1
ATOM 1646 N N . ILE A 1 213 ? 23.475 -9.239 -5.361 1.00 89.25 213 ILE A N 1
ATOM 1647 C CA . ILE A 1 213 ? 22.081 -9.684 -5.208 1.00 89.25 213 ILE A CA 1
ATOM 1648 C C . ILE A 1 213 ? 21.951 -11.173 -5.539 1.00 89.25 213 ILE A C 1
ATOM 1650 O O . ILE A 1 213 ? 21.495 -11.949 -4.705 1.00 89.25 213 ILE A O 1
ATOM 1654 N N . LYS A 1 214 ? 22.472 -11.619 -6.690 1.00 88.94 214 LYS A N 1
ATOM 1655 C CA . LYS A 1 214 ? 22.482 -13.038 -7.087 1.00 88.94 214 LYS A CA 1
ATOM 1656 C C . LYS A 1 214 ? 23.122 -13.931 -6.017 1.00 88.94 214 LYS A C 1
ATOM 1658 O O . LYS A 1 214 ? 22.577 -14.976 -5.658 1.00 88.94 214 LYS A O 1
ATOM 1663 N N . ARG A 1 215 ? 24.285 -13.536 -5.480 1.00 88.88 215 ARG A N 1
ATOM 1664 C CA . ARG A 1 215 ? 24.958 -14.288 -4.404 1.00 88.88 215 ARG A CA 1
ATOM 1665 C C . ARG A 1 215 ? 24.135 -14.317 -3.116 1.00 88.88 215 ARG A C 1
ATOM 1667 O O . ARG A 1 215 ? 24.079 -15.364 -2.470 1.00 88.88 215 ARG A O 1
ATOM 1674 N N . GLY A 1 216 ? 23.510 -13.201 -2.752 1.00 91.00 216 GLY A N 1
ATOM 1675 C CA . GLY A 1 216 ? 22.675 -13.101 -1.561 1.00 91.00 216 GLY A CA 1
ATOM 1676 C C . GLY A 1 216 ? 21.409 -13.948 -1.655 1.00 91.00 216 GLY A C 1
ATOM 1677 O O . GLY A 1 216 ? 21.173 -14.744 -0.750 1.00 91.00 216 GLY A O 1
ATOM 1678 N N . LEU A 1 217 ? 20.687 -13.893 -2.779 1.00 91.50 217 LEU A N 1
ATOM 1679 C CA . LEU A 1 217 ? 19.523 -14.747 -3.048 1.00 91.50 217 LEU A CA 1
ATOM 1680 C C . LEU A 1 217 ? 19.887 -16.234 -2.949 1.00 91.50 217 LEU A C 1
ATOM 1682 O O . LEU A 1 217 ? 19.220 -16.997 -2.253 1.00 91.50 217 LEU A O 1
ATOM 1686 N N . ARG A 1 218 ? 21.023 -16.646 -3.535 1.00 90.88 218 ARG A N 1
ATOM 1687 C CA . ARG A 1 218 ? 21.536 -18.024 -3.396 1.00 90.88 218 ARG A CA 1
ATOM 1688 C C . ARG A 1 218 ? 21.845 -18.398 -1.947 1.00 90.88 218 ARG A C 1
ATOM 1690 O O . ARG A 1 218 ? 21.711 -19.553 -1.550 1.00 90.88 218 ARG A O 1
ATOM 1697 N N . SER A 1 219 ? 22.385 -17.461 -1.172 1.00 91.62 219 SER A N 1
ATOM 1698 C CA . SER A 1 219 ? 22.708 -17.687 0.237 1.00 91.62 219 SER A CA 1
ATOM 1699 C C . SER A 1 219 ? 21.438 -17.868 1.065 1.00 91.62 219 SER A C 1
ATOM 1701 O O . SER A 1 219 ? 21.352 -18.818 1.842 1.00 91.62 219 SER A O 1
ATOM 1703 N N . LEU A 1 220 ? 20.439 -17.012 0.838 1.00 91.62 220 LEU A N 1
ATOM 1704 C CA . LEU A 1 220 ? 19.144 -17.073 1.503 1.00 91.62 220 LEU A CA 1
ATOM 1705 C C . LEU A 1 220 ? 18.402 -18.369 1.163 1.00 91.62 220 LEU A C 1
ATOM 1707 O O . LEU A 1 220 ? 18.056 -19.107 2.079 1.00 91.62 220 LEU A O 1
ATOM 1711 N N . ALA A 1 221 ? 18.285 -18.728 -0.118 1.00 91.69 221 ALA A N 1
ATOM 1712 C CA . ALA A 1 221 ? 17.661 -19.986 -0.535 1.00 91.69 221 ALA A CA 1
ATOM 1713 C C . ALA A 1 221 ? 18.328 -21.212 0.122 1.00 91.69 221 ALA A C 1
ATOM 1715 O O . ALA A 1 221 ? 17.656 -22.111 0.628 1.00 91.69 221 ALA A O 1
ATOM 1716 N N . ARG A 1 222 ? 19.668 -21.228 0.213 1.00 92.44 222 ARG A N 1
ATOM 1717 C CA . ARG A 1 222 ? 20.398 -22.294 0.922 1.00 92.44 222 ARG A CA 1
ATOM 1718 C C . ARG A 1 222 ? 20.130 -22.300 2.427 1.00 92.44 222 ARG A C 1
ATOM 1720 O O . ARG A 1 222 ? 20.060 -23.381 3.004 1.00 92.44 222 ARG A O 1
ATOM 1727 N N . ARG A 1 223 ? 20.010 -21.135 3.074 1.00 92.50 223 ARG A N 1
ATOM 1728 C CA . ARG A 1 223 ? 19.641 -21.035 4.499 1.00 92.50 223 ARG A CA 1
ATOM 1729 C C . ARG A 1 223 ? 18.247 -21.607 4.731 1.00 92.50 223 ARG A C 1
ATOM 1731 O O . ARG A 1 223 ? 18.103 -22.481 5.575 1.00 92.50 223 ARG A O 1
ATOM 1738 N N . LEU A 1 224 ? 17.272 -21.177 3.938 1.00 91.12 224 LEU A N 1
ATOM 1739 C CA . LEU A 1 224 ? 15.891 -21.652 4.007 1.00 91.12 224 LEU A CA 1
ATOM 1740 C C . LEU A 1 224 ? 15.812 -23.172 3.841 1.00 91.12 224 LEU A C 1
ATOM 1742 O O . LEU A 1 224 ? 15.232 -23.859 4.679 1.00 91.12 224 LEU A O 1
ATOM 1746 N N . LYS A 1 225 ? 16.526 -23.721 2.852 1.00 90.25 225 LYS A N 1
ATOM 1747 C CA . LYS A 1 225 ? 16.641 -25.173 2.668 1.00 90.25 225 LYS A CA 1
ATOM 1748 C C . LYS A 1 225 ? 17.209 -25.887 3.901 1.00 90.25 225 LYS A C 1
ATOM 1750 O O . LYS A 1 225 ? 16.674 -26.914 4.306 1.00 90.25 225 LYS A O 1
ATOM 1755 N N . ARG A 1 226 ? 18.265 -25.352 4.530 1.00 92.75 226 ARG A N 1
ATOM 1756 C CA . ARG A 1 226 ? 18.855 -25.947 5.750 1.00 92.75 226 ARG A CA 1
ATOM 1757 C C . ARG A 1 226 ? 17.885 -25.977 6.930 1.00 92.75 226 ARG A C 1
ATOM 1759 O O . ARG A 1 226 ? 17.928 -26.923 7.706 1.00 92.75 226 ARG A O 1
ATOM 1766 N N . HIS A 1 227 ? 17.013 -24.979 7.043 1.00 91.94 227 HIS A N 1
ATOM 1767 C CA . HIS A 1 227 ? 16.008 -24.895 8.105 1.00 91.94 227 HIS A CA 1
ATOM 1768 C C . HIS A 1 227 ? 14.671 -25.559 7.738 1.00 91.94 227 HIS A C 1
ATOM 1770 O O . HIS A 1 227 ? 13.701 -25.391 8.466 1.00 91.94 227 HIS A O 1
ATOM 1776 N N . ARG A 1 228 ? 14.611 -26.329 6.637 1.00 86.06 228 ARG A N 1
ATOM 1777 C CA . ARG A 1 228 ? 13.385 -26.979 6.130 1.00 86.06 228 ARG A CA 1
ATOM 1778 C C . ARG A 1 228 ? 12.252 -25.989 5.799 1.00 86.06 228 ARG A C 1
ATOM 1780 O O . ARG A 1 228 ? 11.087 -26.351 5.828 1.00 86.06 228 ARG A O 1
ATOM 1787 N N . MET A 1 229 ? 12.606 -24.761 5.420 1.00 85.44 229 MET A N 1
ATOM 1788 C CA . MET A 1 229 ? 11.699 -23.667 5.037 1.00 85.44 229 MET A CA 1
ATOM 1789 C C . MET A 1 229 ? 11.729 -23.431 3.520 1.00 85.44 229 MET A C 1
ATOM 1791 O O . MET A 1 229 ? 11.923 -22.322 3.039 1.00 85.44 229 MET A O 1
ATOM 1795 N N . GLN A 1 230 ? 11.655 -24.511 2.747 1.00 76.56 230 GLN A N 1
ATOM 1796 C CA . GLN A 1 230 ? 11.876 -24.480 1.296 1.00 76.56 230 GLN A CA 1
ATOM 1797 C C . GLN A 1 230 ? 10.618 -24.153 0.478 1.00 76.56 230 GLN A C 1
ATOM 1799 O O . GLN A 1 230 ? 10.707 -24.005 -0.737 1.00 76.56 230 GLN A O 1
ATOM 1804 N N . GLU A 1 231 ? 9.469 -24.027 1.135 1.00 78.50 231 GLU A N 1
ATOM 1805 C CA . GLU A 1 231 ? 8.207 -23.615 0.525 1.00 78.50 231 GLU A CA 1
ATOM 1806 C C . GLU A 1 231 ? 8.030 -22.096 0.638 1.00 78.50 231 GLU A C 1
ATOM 1808 O O . GLU A 1 231 ? 8.490 -21.469 1.598 1.00 78.50 231 GLU A O 1
ATOM 1813 N N . GLY A 1 232 ? 7.372 -21.501 -0.357 1.00 80.44 232 GLY A N 1
ATOM 1814 C CA . GLY A 1 232 ? 7.009 -20.087 -0.345 1.00 80.44 232 GLY A CA 1
ATOM 1815 C C . GLY A 1 232 ? 7.536 -19.270 -1.517 1.00 80.44 232 GLY A C 1
ATOM 1816 O O . GLY A 1 232 ? 8.092 -19.780 -2.498 1.00 80.44 232 GLY A O 1
ATOM 1817 N N . VAL A 1 233 ? 7.323 -17.964 -1.396 1.00 86.06 233 VAL A N 1
ATOM 1818 C CA . VAL A 1 233 ? 7.679 -16.971 -2.408 1.00 86.06 233 VAL A CA 1
ATOM 1819 C C . VAL A 1 233 ? 8.839 -16.139 -1.897 1.00 86.06 233 VAL A C 1
ATOM 1821 O O . VAL A 1 233 ? 8.781 -15.573 -0.814 1.00 86.06 233 VAL A O 1
ATOM 1824 N N . LEU A 1 234 ? 9.902 -16.057 -2.685 1.00 91.00 234 LEU A N 1
ATOM 1825 C CA . LEU A 1 234 ? 11.033 -15.181 -2.429 1.00 91.00 234 LEU A CA 1
ATOM 1826 C C . LEU A 1 234 ? 10.753 -13.822 -3.076 1.00 91.00 234 LEU A C 1
ATOM 1828 O O . LEU A 1 234 ? 10.769 -13.716 -4.303 1.00 91.00 234 LEU A O 1
ATOM 1832 N N . ALA A 1 235 ? 10.481 -12.804 -2.263 1.00 90.38 235 ALA A N 1
ATOM 1833 C CA . ALA A 1 235 ? 10.170 -11.456 -2.723 1.00 90.38 235 ALA A CA 1
ATOM 1834 C C . ALA A 1 235 ? 11.442 -10.615 -2.882 1.00 90.38 235 ALA A C 1
ATOM 1836 O O . ALA A 1 235 ? 12.236 -10.459 -1.951 1.00 90.38 235 ALA A O 1
ATOM 1837 N N . LEU A 1 236 ? 11.628 -10.077 -4.086 1.00 92.00 236 LEU A N 1
ATOM 1838 C CA . LEU A 1 236 ? 12.731 -9.203 -4.455 1.00 92.00 236 LEU A CA 1
ATOM 1839 C C . LEU A 1 236 ? 12.236 -7.760 -4.580 1.00 92.00 236 LEU A C 1
ATOM 1841 O O . LEU A 1 236 ? 11.471 -7.452 -5.491 1.00 92.00 236 LEU A O 1
ATOM 1845 N N . GLY A 1 237 ? 12.726 -6.874 -3.711 1.00 90.19 237 GLY A N 1
ATOM 1846 C CA . GLY A 1 237 ? 12.365 -5.454 -3.729 1.00 90.19 237 GLY A CA 1
ATOM 1847 C C . GLY A 1 237 ? 12.796 -4.706 -5.000 1.00 90.19 237 GLY A C 1
ATOM 1848 O O . GLY A 1 237 ? 13.614 -5.187 -5.790 1.00 90.19 237 GLY A O 1
ATOM 1849 N N . GLU A 1 238 ? 12.292 -3.479 -5.165 1.00 89.19 238 GLU A N 1
ATOM 1850 C CA . GLU A 1 238 ? 12.450 -2.640 -6.370 1.00 89.19 238 GLU A CA 1
ATOM 1851 C C . GLU A 1 238 ? 13.908 -2.493 -6.837 1.00 89.19 238 GLU A C 1
ATOM 1853 O O . GLU A 1 238 ? 14.226 -2.697 -8.013 1.00 89.19 238 GLU A O 1
ATOM 1858 N N . HIS A 1 239 ? 14.825 -2.195 -5.910 1.00 86.94 239 HIS A N 1
ATOM 1859 C CA . HIS A 1 239 ? 16.253 -2.073 -6.215 1.00 86.94 239 HIS A CA 1
ATOM 1860 C C . HIS A 1 239 ? 16.855 -3.386 -6.721 1.00 86.94 239 HIS A C 1
ATOM 1862 O O . HIS A 1 239 ? 17.653 -3.390 -7.661 1.00 86.94 239 HIS A O 1
ATOM 1868 N N . GLY A 1 240 ? 16.460 -4.504 -6.111 1.00 89.12 240 GLY A N 1
ATOM 1869 C CA . GLY A 1 240 ? 16.894 -5.834 -6.513 1.00 89.12 240 GLY A CA 1
ATOM 1870 C C . GLY A 1 240 ? 16.419 -6.175 -7.924 1.00 89.12 240 GLY A C 1
ATOM 1871 O O . GLY A 1 240 ? 17.218 -6.608 -8.758 1.00 89.12 240 GLY A O 1
ATOM 1872 N N . THR A 1 241 ? 15.144 -5.903 -8.205 1.00 90.81 241 THR A N 1
ATOM 1873 C CA . THR A 1 241 ? 14.517 -6.081 -9.519 1.00 90.81 241 THR A CA 1
ATOM 1874 C C . THR A 1 241 ? 15.238 -5.265 -10.591 1.00 90.81 241 THR A C 1
ATOM 1876 O O . THR A 1 241 ? 15.652 -5.814 -11.613 1.00 90.81 241 THR A O 1
ATOM 1879 N N . ALA A 1 242 ? 15.468 -3.970 -10.348 1.00 87.25 242 ALA A N 1
ATOM 1880 C CA . ALA A 1 242 ? 16.161 -3.084 -11.284 1.00 87.25 242 ALA A CA 1
ATOM 1881 C C . ALA A 1 242 ? 17.616 -3.515 -11.547 1.00 87.25 242 ALA A C 1
ATOM 1883 O O . ALA A 1 242 ? 18.084 -3.506 -12.691 1.00 87.25 242 ALA A O 1
ATOM 1884 N N . ALA A 1 243 ? 18.339 -3.935 -10.508 1.00 87.12 243 ALA A N 1
ATOM 1885 C CA . ALA A 1 243 ? 19.712 -4.398 -10.652 1.00 87.12 243 ALA A CA 1
ATOM 1886 C C . ALA A 1 243 ? 19.796 -5.712 -11.446 1.00 87.12 243 ALA A C 1
ATOM 1888 O O . ALA A 1 243 ? 20.639 -5.832 -12.333 1.00 87.12 243 ALA A O 1
ATOM 1889 N N . LEU A 1 244 ? 18.918 -6.690 -11.192 1.00 86.88 244 LEU A N 1
ATOM 1890 C CA . LEU A 1 244 ? 18.892 -7.922 -11.990 1.00 86.88 244 LEU A CA 1
ATOM 1891 C C . LEU A 1 244 ? 18.469 -7.658 -13.443 1.00 86.88 244 LEU A C 1
ATOM 1893 O O . LEU A 1 244 ? 19.038 -8.247 -14.360 1.00 86.88 244 LEU A O 1
ATOM 1897 N N . ALA A 1 245 ? 17.539 -6.728 -13.672 1.00 84.88 245 ALA A N 1
ATOM 1898 C CA . ALA A 1 245 ? 17.071 -6.377 -15.011 1.00 84.88 245 ALA A CA 1
ATOM 1899 C C . ALA A 1 245 ? 18.166 -5.781 -15.917 1.00 84.88 245 ALA A C 1
ATOM 1901 O O . ALA A 1 245 ? 18.107 -5.946 -17.138 1.00 84.88 245 ALA A O 1
ATOM 1902 N N . THR A 1 246 ? 19.170 -5.112 -15.343 1.00 77.31 246 THR A N 1
ATOM 1903 C CA . THR A 1 246 ? 20.242 -4.416 -16.081 1.00 77.31 246 THR A CA 1
ATOM 1904 C C . THR A 1 246 ? 21.471 -5.287 -16.385 1.00 77.31 246 THR A C 1
ATOM 1906 O O . THR A 1 246 ? 22.360 -4.844 -17.112 1.00 77.31 246 THR A O 1
ATOM 1909 N N . MET A 1 247 ? 21.519 -6.543 -15.911 1.00 65.88 247 MET A N 1
ATOM 1910 C CA . MET A 1 247 ? 22.668 -7.453 -16.089 1.00 65.88 247 MET A CA 1
ATOM 1911 C C . MET A 1 247 ? 23.069 -7.729 -17.549 1.00 65.88 247 MET A C 1
ATOM 1913 O O . MET A 1 247 ? 24.239 -8.009 -17.809 1.00 65.88 247 MET A O 1
ATOM 1917 N N . ASP A 1 248 ? 22.140 -7.646 -18.504 1.00 52.50 248 ASP A N 1
ATOM 1918 C CA . ASP A 1 248 ? 22.410 -8.045 -19.895 1.00 52.50 248 ASP A CA 1
ATOM 1919 C C . ASP A 1 248 ? 23.109 -6.971 -20.740 1.00 52.50 248 ASP A C 1
ATOM 1921 O O . ASP A 1 248 ? 23.622 -7.288 -21.815 1.00 52.50 248 ASP A O 1
ATOM 1925 N N . HIS A 1 249 ? 23.213 -5.730 -20.255 1.00 49.06 249 HIS A N 1
ATOM 1926 C CA . HIS A 1 249 ? 23.855 -4.622 -20.979 1.00 49.06 249 HIS A CA 1
ATOM 1927 C C . HIS A 1 249 ? 25.390 -4.599 -20.864 1.00 49.06 249 HIS A C 1
ATOM 1929 O O . HIS A 1 249 ? 26.015 -3.563 -21.078 1.00 49.06 249 HIS A O 1
ATOM 1935 N N . VAL A 1 250 ? 26.037 -5.726 -20.546 1.00 48.81 250 VAL A N 1
ATOM 1936 C CA . VAL A 1 250 ? 27.504 -5.822 -20.626 1.00 48.81 250 VAL A CA 1
ATOM 1937 C C . VAL A 1 250 ? 27.920 -5.960 -22.102 1.00 48.81 250 VAL A C 1
ATOM 1939 O O . VAL A 1 250 ? 27.535 -6.957 -22.726 1.00 48.81 250 VAL A O 1
ATOM 1942 N N . PRO A 1 251 ? 28.714 -5.018 -22.661 1.00 46.22 251 PRO A N 1
ATOM 1943 C CA . PRO A 1 251 ? 29.149 -5.047 -24.057 1.00 46.22 251 PRO A CA 1
ATOM 1944 C C . PRO A 1 251 ? 29.862 -6.355 -24.412 1.00 46.22 251 PRO A C 1
ATOM 1946 O O . PRO A 1 251 ? 30.627 -6.904 -23.610 1.00 46.22 251 PRO A O 1
ATOM 1949 N N . ALA A 1 252 ? 29.626 -6.845 -25.633 1.00 46.78 252 ALA A N 1
ATOM 1950 C CA . ALA A 1 252 ? 30.098 -8.140 -26.129 1.00 46.78 252 ALA A CA 1
ATOM 1951 C C . ALA A 1 252 ? 31.619 -8.361 -25.976 1.00 46.78 252 ALA A C 1
ATOM 1953 O O . ALA A 1 252 ? 32.057 -9.501 -25.813 1.00 46.78 252 ALA A O 1
ATOM 1954 N N . GLU A 1 253 ? 32.421 -7.294 -25.933 1.00 49.66 253 GLU A N 1
ATOM 1955 C CA . GLU A 1 253 ? 33.875 -7.375 -25.751 1.00 49.66 253 GLU A CA 1
ATOM 1956 C C . GLU A 1 253 ? 34.310 -7.944 -24.391 1.00 49.66 253 GLU A C 1
ATOM 1958 O O . GLU A 1 253 ? 35.326 -8.637 -24.306 1.00 49.66 253 GLU A O 1
ATOM 1963 N N . ARG A 1 254 ? 33.522 -7.741 -23.323 1.00 49.44 254 ARG A N 1
ATOM 1964 C CA . ARG A 1 254 ? 33.801 -8.337 -22.001 1.00 49.44 254 ARG A CA 1
ATOM 1965 C C . ARG A 1 254 ? 33.305 -9.779 -21.867 1.00 49.44 254 ARG A C 1
ATOM 1967 O O . ARG A 1 254 ? 33.805 -10.502 -21.007 1.00 49.44 254 ARG A O 1
ATOM 1974 N N . ARG A 1 255 ? 32.374 -10.230 -22.721 1.00 49.44 255 ARG A N 1
ATOM 1975 C CA . ARG A 1 255 ? 31.813 -11.599 -22.679 1.00 49.44 255 ARG A CA 1
ATOM 1976 C C . ARG A 1 255 ? 32.814 -12.676 -23.109 1.00 49.44 255 ARG A C 1
ATOM 1978 O O . ARG A 1 255 ? 32.714 -13.803 -22.639 1.00 49.44 255 ARG A O 1
ATOM 1985 N N . LYS A 1 256 ? 33.802 -12.341 -23.950 1.00 47.94 256 LYS A N 1
ATOM 1986 C CA . LYS A 1 256 ? 34.798 -13.308 -24.455 1.00 47.94 256 LYS A CA 1
ATOM 1987 C C . LYS A 1 256 ? 35.885 -13.691 -23.444 1.00 47.94 256 LYS A C 1
ATOM 1989 O O . LYS A 1 256 ? 36.529 -14.715 -23.631 1.00 47.94 256 LYS A O 1
ATOM 1994 N N . ARG A 1 257 ? 36.105 -12.905 -22.380 1.00 48.94 257 ARG A N 1
ATOM 1995 C CA . ARG A 1 257 ? 37.206 -13.157 -21.427 1.00 48.94 257 ARG A CA 1
ATOM 1996 C C . ARG A 1 257 ? 36.823 -14.037 -20.237 1.00 48.94 257 ARG A C 1
ATOM 1998 O O . ARG A 1 257 ? 37.698 -14.705 -19.697 1.00 48.94 257 ARG A O 1
ATOM 2005 N N . HIS A 1 258 ? 35.559 -14.057 -19.814 1.00 45.88 258 HIS A N 1
ATOM 2006 C CA . HIS A 1 258 ? 35.094 -14.806 -18.637 1.00 45.88 258 HIS A CA 1
ATOM 2007 C C . HIS A 1 258 ? 33.795 -15.542 -19.000 1.00 45.88 258 HIS A C 1
ATOM 2009 O O . HIS A 1 258 ? 32.721 -14.944 -19.005 1.00 45.88 258 HIS A O 1
ATOM 2015 N N . GLY A 1 259 ? 33.901 -16.818 -19.382 1.00 41.81 259 GLY A N 1
ATOM 2016 C CA . GLY A 1 259 ? 32.812 -17.595 -19.982 1.00 41.81 259 GLY A CA 1
ATOM 2017 C C . GLY A 1 259 ? 31.526 -17.633 -19.156 1.00 41.81 259 GLY A C 1
ATOM 2018 O O . GLY A 1 259 ? 31.510 -18.222 -18.090 1.00 41.81 259 GLY A O 1
ATOM 2019 N N . ALA A 1 260 ? 30.461 -16.998 -19.652 1.00 47.59 260 ALA A N 1
ATOM 2020 C CA . ALA A 1 260 ? 29.040 -17.188 -19.321 1.00 47.59 260 ALA A CA 1
ATOM 2021 C C . ALA A 1 260 ? 28.568 -17.495 -17.860 1.00 47.59 260 ALA A C 1
ATOM 2023 O O . ALA A 1 260 ? 27.544 -18.163 -17.726 1.00 47.59 260 ALA A O 1
ATOM 2024 N N . PRO A 1 261 ? 29.136 -16.996 -16.733 1.00 50.75 261 PRO A N 1
ATOM 2025 C CA . PRO A 1 261 ? 28.636 -17.348 -15.394 1.00 50.75 261 PRO A CA 1
ATOM 2026 C C . PRO A 1 261 ? 27.666 -16.287 -14.826 1.00 50.75 261 PRO A C 1
ATOM 2028 O O . PRO A 1 261 ? 27.283 -16.331 -13.650 1.00 50.75 261 PRO A O 1
ATOM 2031 N N . HIS A 1 262 ? 27.326 -15.260 -15.611 1.00 58.59 262 HIS A N 1
ATOM 2032 C CA . HIS A 1 262 ? 26.750 -14.005 -15.108 1.00 58.59 262 HIS A CA 1
ATOM 2033 C C . HIS A 1 262 ? 25.255 -13.824 -15.387 1.00 58.59 262 HIS A C 1
ATOM 2035 O O . HIS A 1 262 ? 24.657 -12.961 -14.754 1.00 58.59 262 HIS A O 1
ATOM 2041 N N . ALA A 1 263 ? 24.634 -14.657 -16.228 1.00 71.00 263 ALA A N 1
ATOM 2042 C CA . ALA A 1 263 ? 23.191 -14.597 -16.465 1.00 71.00 263 ALA A CA 1
ATOM 2043 C C . ALA A 1 263 ? 22.402 -14.994 -15.201 1.00 71.00 263 ALA A C 1
ATOM 2045 O O . ALA A 1 263 ? 22.836 -15.862 -14.428 1.00 71.00 263 ALA A O 1
ATOM 2046 N N . TRP A 1 264 ? 21.283 -14.317 -14.948 1.00 83.75 264 TRP A N 1
ATOM 2047 C CA . TRP A 1 264 ? 20.308 -14.722 -13.935 1.00 83.75 264 TRP A CA 1
ATOM 2048 C C . TRP A 1 264 ? 19.625 -16.021 -14.381 1.00 83.75 264 TRP A C 1
ATOM 2050 O O . TRP A 1 264 ? 19.258 -16.149 -15.544 1.00 83.75 264 TRP A O 1
ATOM 2060 N N . ASP A 1 265 ? 19.486 -16.976 -13.462 1.00 85.88 265 ASP A N 1
ATOM 2061 C CA . ASP A 1 265 ? 18.797 -18.246 -13.704 1.00 85.88 265 ASP A CA 1
ATOM 2062 C C . ASP A 1 265 ? 17.851 -18.521 -12.525 1.00 85.88 265 ASP A C 1
ATOM 2064 O O . ASP A 1 265 ? 18.343 -18.756 -11.416 1.00 85.88 265 ASP A O 1
ATOM 2068 N N . PRO A 1 266 ? 16.521 -18.498 -12.731 1.00 86.38 266 PRO A N 1
ATOM 2069 C CA . PRO A 1 266 ? 15.533 -18.778 -11.690 1.00 86.38 266 PRO A CA 1
ATOM 2070 C C . PRO A 1 266 ? 15.707 -20.147 -11.015 1.00 86.38 266 PRO A C 1
ATOM 2072 O O . PRO A 1 266 ? 15.355 -20.294 -9.844 1.00 86.38 266 PRO A O 1
ATOM 2075 N N . ALA A 1 267 ? 16.305 -21.141 -11.685 1.00 88.38 267 ALA A N 1
ATOM 2076 C CA . ALA A 1 267 ? 16.515 -22.470 -11.105 1.00 88.38 267 ALA A CA 1
ATOM 2077 C C . ALA A 1 267 ? 17.414 -22.441 -9.854 1.00 88.38 267 ALA A C 1
ATOM 2079 O O . ALA A 1 267 ? 17.363 -23.340 -9.015 1.00 88.38 267 ALA A O 1
ATOM 2080 N N . MET A 1 268 ? 18.206 -21.379 -9.667 1.00 88.38 268 MET A N 1
ATOM 2081 C CA . MET A 1 268 ? 19.118 -21.248 -8.531 1.00 88.38 268 MET A CA 1
ATOM 2082 C C . MET A 1 268 ? 18.434 -21.074 -7.168 1.00 88.38 268 MET A C 1
ATOM 2084 O O . MET A 1 268 ? 19.107 -21.203 -6.141 1.00 88.38 268 MET A O 1
ATOM 2088 N N . ILE A 1 269 ? 17.146 -20.723 -7.157 1.00 89.62 269 ILE A N 1
ATOM 2089 C CA . ILE A 1 269 ? 16.341 -20.574 -5.938 1.00 89.62 269 ILE A CA 1
ATOM 2090 C C . ILE A 1 269 ? 15.306 -21.694 -5.775 1.00 89.62 269 ILE A C 1
ATOM 2092 O O . ILE A 1 269 ? 14.582 -21.695 -4.784 1.00 89.62 269 ILE A O 1
ATOM 2096 N N . PHE A 1 270 ? 15.259 -22.665 -6.693 1.00 86.31 270 PHE A N 1
ATOM 2097 C CA . PHE A 1 270 ? 14.342 -23.801 -6.613 1.00 86.31 270 PHE A CA 1
ATOM 2098 C C . PHE A 1 270 ? 14.466 -24.534 -5.256 1.00 86.31 270 PHE A C 1
ATOM 2100 O O . PHE A 1 270 ? 15.594 -24.765 -4.795 1.00 86.31 270 PHE A O 1
ATOM 2107 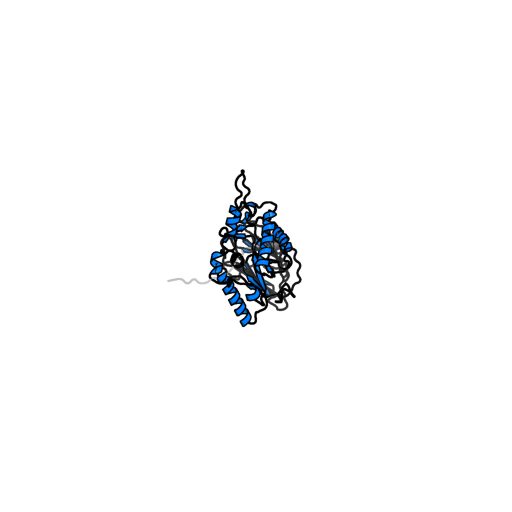N N . PRO A 1 271 ? 13.351 -24.935 -4.606 1.00 87.88 271 PRO A N 1
ATOM 2108 C CA . PRO A 1 271 ? 11.958 -24.916 -5.085 1.00 87.88 271 PRO A CA 1
ATOM 2109 C C . PRO A 1 271 ? 11.163 -23.622 -4.811 1.00 87.88 271 PRO A C 1
ATOM 2111 O O . PRO A 1 271 ? 9.952 -23.605 -5.020 1.00 87.88 271 PRO A O 1
ATOM 2114 N N . LEU A 1 272 ? 11.810 -22.533 -4.378 1.00 89.38 272 LEU A N 1
ATOM 2115 C CA . LEU A 1 272 ? 11.134 -21.252 -4.134 1.00 89.38 272 LEU A CA 1
ATOM 2116 C C . LEU A 1 272 ? 10.664 -20.609 -5.445 1.00 89.38 272 LEU A C 1
ATOM 2118 O O . LEU A 1 272 ? 11.332 -20.696 -6.478 1.00 89.38 272 LEU A O 1
ATOM 2122 N N . ARG A 1 273 ? 9.539 -19.894 -5.376 1.00 90.12 273 ARG A N 1
ATOM 2123 C CA . ARG A 1 273 ? 9.009 -19.078 -6.479 1.00 90.12 273 ARG A CA 1
ATOM 2124 C C . ARG A 1 273 ? 9.491 -17.636 -6.334 1.00 90.12 273 ARG A C 1
ATOM 2126 O O . ARG A 1 273 ? 9.436 -17.087 -5.239 1.00 90.12 273 ARG A O 1
ATOM 2133 N N . LEU A 1 274 ? 9.955 -17.009 -7.414 1.00 92.25 274 LEU A N 1
ATOM 2134 C CA . LEU A 1 274 ? 10.371 -15.602 -7.382 1.00 92.25 274 LEU A CA 1
ATOM 2135 C C . LEU A 1 274 ? 9.151 -14.678 -7.472 1.00 92.25 274 LEU A C 1
ATOM 2137 O O . LEU A 1 274 ? 8.303 -14.857 -8.348 1.00 92.25 274 LEU A O 1
ATOM 2141 N N . SER A 1 275 ? 9.122 -13.646 -6.637 1.00 92.81 275 SER A N 1
ATOM 2142 C CA . SER A 1 275 ? 8.309 -12.450 -6.843 1.00 92.81 275 SER A CA 1
ATOM 2143 C C . SER A 1 275 ? 9.211 -11.233 -7.016 1.00 92.81 275 SER A C 1
ATOM 2145 O O . SER A 1 275 ? 10.237 -11.129 -6.343 1.00 92.81 275 SER A O 1
ATOM 2147 N N . ILE A 1 276 ? 8.843 -10.329 -7.920 1.00 94.19 276 ILE A N 1
ATOM 2148 C CA . ILE A 1 276 ? 9.546 -9.061 -8.137 1.00 94.19 276 ILE A CA 1
ATOM 2149 C C . ILE A 1 276 ? 8.648 -7.890 -7.764 1.00 94.19 276 ILE A C 1
ATOM 2151 O O . ILE A 1 276 ? 7.468 -7.893 -8.101 1.00 94.19 276 ILE A O 1
ATOM 2155 N N . THR A 1 277 ? 9.217 -6.878 -7.121 1.00 93.06 277 THR A N 1
ATOM 2156 C CA . THR A 1 277 ? 8.497 -5.656 -6.759 1.00 93.06 277 THR A CA 1
ATOM 2157 C C . THR A 1 277 ? 8.750 -4.548 -7.777 1.00 93.06 277 THR A C 1
ATOM 2159 O O . THR A 1 277 ? 9.894 -4.322 -8.193 1.00 93.06 277 THR A O 1
ATO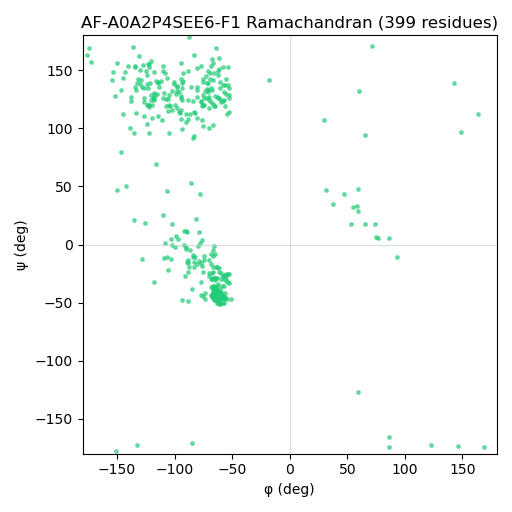M 2162 N N . LEU A 1 278 ? 7.685 -3.843 -8.150 1.00 94.19 278 LEU A N 1
ATOM 2163 C CA . LEU A 1 278 ? 7.676 -2.609 -8.931 1.00 94.19 278 LEU A CA 1
ATOM 2164 C C . LEU A 1 278 ? 6.871 -1.547 -8.183 1.00 94.19 278 LEU A C 1
ATOM 2166 O O . LEU A 1 278 ? 5.969 -1.880 -7.428 1.00 94.19 278 LEU A O 1
ATOM 2170 N N . SER A 1 279 ? 7.157 -0.276 -8.436 1.00 94.12 279 SER A N 1
ATOM 2171 C CA . SER A 1 279 ? 6.347 0.841 -7.947 1.00 94.12 279 SER A CA 1
ATOM 2172 C C . SER A 1 279 ? 6.046 1.807 -9.095 1.00 94.12 279 SER A C 1
ATOM 2174 O O . SER A 1 279 ? 6.696 1.720 -10.149 1.00 94.12 279 SER A O 1
ATOM 2176 N N . PRO A 1 280 ? 5.047 2.698 -8.966 1.00 94.75 280 PRO A N 1
ATOM 2177 C CA . PRO A 1 280 ? 4.821 3.760 -9.941 1.00 94.75 280 PRO A CA 1
ATOM 2178 C C . PRO A 1 280 ? 5.830 4.912 -9.793 1.00 94.75 280 PRO A C 1
ATOM 2180 O O . PRO A 1 280 ? 5.706 5.924 -10.483 1.00 94.75 280 PRO A O 1
ATOM 2183 N N . TYR A 1 281 ? 6.807 4.791 -8.892 1.00 93.94 281 TYR A N 1
ATOM 2184 C CA . TYR A 1 281 ? 7.820 5.801 -8.640 1.00 93.94 281 TYR A CA 1
ATOM 2185 C C . TYR A 1 281 ? 9.115 5.424 -9.348 1.00 93.94 281 TYR A C 1
ATOM 2187 O O . TYR A 1 281 ? 9.536 4.269 -9.381 1.00 93.94 281 TYR A O 1
ATOM 2195 N N . THR A 1 282 ? 9.784 6.410 -9.929 1.00 92.31 282 THR A N 1
ATOM 2196 C CA . THR A 1 282 ? 11.126 6.229 -10.478 1.00 92.31 282 THR A CA 1
ATOM 2197 C C . THR A 1 282 ? 12.044 7.284 -9.890 1.00 92.31 282 THR A C 1
ATOM 2199 O O . THR A 1 282 ? 11.789 8.479 -10.025 1.00 92.31 282 THR A O 1
ATOM 2202 N N . SER A 1 283 ? 13.125 6.841 -9.244 1.00 91.50 283 SER A N 1
ATOM 2203 C CA . SER A 1 283 ? 14.147 7.748 -8.719 1.00 91.50 283 SER A CA 1
ATOM 2204 C C . SER A 1 283 ? 14.733 8.604 -9.834 1.00 91.50 283 SER A C 1
ATOM 2206 O O . SER A 1 283 ? 15.091 8.087 -10.896 1.00 91.50 283 SER A O 1
ATOM 2208 N N . ILE A 1 284 ? 14.922 9.895 -9.563 1.00 91.75 284 ILE A N 1
ATOM 2209 C CA . ILE A 1 284 ? 15.559 10.813 -10.516 1.00 91.75 284 ILE A CA 1
ATOM 2210 C C . ILE A 1 284 ? 17.020 10.437 -10.818 1.00 91.75 284 ILE A C 1
ATOM 2212 O O . ILE A 1 284 ? 17.569 10.834 -11.841 1.00 91.75 284 ILE A O 1
ATOM 2216 N N . ALA A 1 285 ? 17.647 9.641 -9.945 1.00 89.31 285 ALA A N 1
ATOM 2217 C CA . ALA A 1 285 ? 18.995 9.116 -10.135 1.00 89.31 285 ALA A CA 1
ATOM 2218 C C . ALA A 1 285 ? 19.027 7.840 -10.999 1.00 89.31 285 ALA A C 1
ATOM 2220 O O . ALA A 1 285 ? 20.104 7.360 -11.359 1.00 89.31 285 ALA A O 1
ATOM 2221 N N . ALA A 1 286 ? 17.871 7.251 -11.320 1.00 86.31 286 ALA A N 1
ATOM 2222 C CA . ALA A 1 286 ? 17.815 6.030 -12.107 1.00 86.31 286 ALA A CA 1
ATOM 2223 C C . ALA A 1 286 ? 18.190 6.315 -13.576 1.00 86.31 286 ALA A C 1
ATOM 2225 O O . ALA A 1 286 ? 17.605 7.210 -14.190 1.00 86.31 286 ALA A O 1
ATOM 2226 N N . PRO A 1 287 ? 19.066 5.503 -14.207 1.00 85.88 287 PRO A N 1
ATOM 2227 C CA . PRO A 1 287 ? 19.406 5.663 -15.625 1.00 85.88 287 PRO A CA 1
ATOM 2228 C C . PRO A 1 287 ? 18.185 5.647 -16.550 1.00 85.88 287 PRO A C 1
ATOM 2230 O O . PRO A 1 287 ? 18.163 6.328 -17.570 1.00 85.88 287 PRO A O 1
ATOM 2233 N N . LEU A 1 288 ? 17.153 4.891 -16.166 1.00 85.75 288 LEU A N 1
ATOM 2234 C CA . LEU A 1 288 ? 15.878 4.851 -16.870 1.00 85.75 288 LEU A CA 1
ATOM 2235 C C . LEU A 1 288 ? 15.211 6.229 -16.946 1.00 85.75 288 LEU A C 1
ATOM 2237 O O . LEU A 1 288 ? 14.738 6.607 -18.012 1.00 85.75 288 LEU A O 1
ATOM 2241 N N . PHE A 1 289 ? 15.155 6.950 -15.824 1.00 88.88 289 PHE A N 1
ATOM 2242 C CA . PHE A 1 289 ? 14.500 8.252 -15.750 1.00 88.88 289 PHE A CA 1
ATOM 2243 C C . PHE A 1 289 ? 15.186 9.249 -16.683 1.00 88.88 289 PHE A C 1
ATOM 2245 O O . PHE A 1 289 ? 14.534 9.884 -17.507 1.00 88.88 289 PHE A O 1
ATOM 2252 N N . LEU A 1 290 ? 16.519 9.307 -16.616 1.00 86.94 290 LEU A N 1
ATOM 2253 C CA . LEU A 1 290 ? 17.330 10.189 -17.454 1.00 86.94 290 LEU A CA 1
ATOM 2254 C C . LEU A 1 290 ? 17.205 9.857 -18.947 1.00 86.94 290 LEU A C 1
ATOM 2256 O O . LEU A 1 290 ? 17.170 10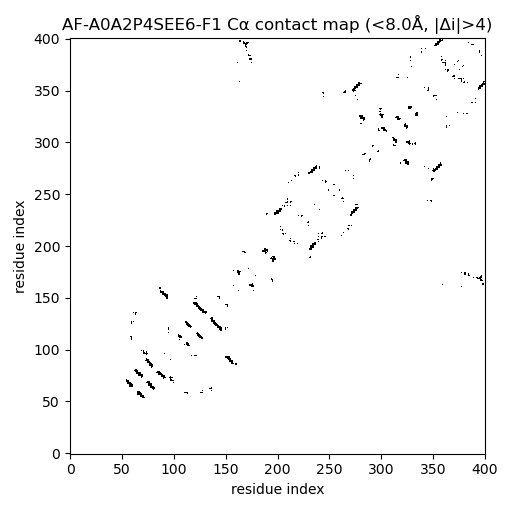.766 -19.773 1.00 86.94 290 LEU A O 1
ATOM 2260 N N . HIS A 1 291 ? 17.122 8.570 -19.299 1.00 86.19 291 HIS A N 1
ATOM 2261 C CA . HIS A 1 291 ? 16.934 8.149 -20.687 1.00 86.19 291 HIS A CA 1
ATOM 2262 C C . HIS A 1 291 ? 15.572 8.581 -21.235 1.00 86.19 291 HIS A C 1
ATOM 2264 O O . HIS A 1 291 ? 15.532 9.188 -22.298 1.00 86.19 291 HIS A O 1
ATOM 2270 N N . LEU A 1 292 ? 14.486 8.340 -20.490 1.00 86.12 292 LEU A N 1
ATOM 2271 C CA . LEU A 1 292 ? 13.135 8.738 -20.901 1.00 86.12 292 LEU A CA 1
ATOM 2272 C C . LEU A 1 292 ? 12.988 10.259 -20.997 1.00 86.12 292 LEU A C 1
ATOM 2274 O O . LEU A 1 292 ? 12.345 10.763 -21.912 1.00 86.12 292 LEU A O 1
ATOM 2278 N N . LEU A 1 293 ? 13.632 11.002 -20.093 1.00 83.56 293 LEU A N 1
ATOM 2279 C CA . LEU A 1 293 ? 13.633 12.460 -20.151 1.00 83.56 293 LEU A CA 1
ATOM 2280 C C . LEU A 1 293 ? 14.361 12.979 -21.400 1.00 83.56 293 LEU A C 1
ATOM 2282 O O . LEU A 1 293 ? 13.882 13.906 -22.049 1.00 83.56 293 LEU A O 1
ATOM 2286 N N . ARG A 1 294 ? 15.502 12.373 -21.756 1.00 84.94 294 ARG A N 1
ATOM 2287 C CA . ARG A 1 294 ? 16.274 12.743 -22.952 1.00 84.94 294 ARG A CA 1
ATOM 2288 C C . ARG A 1 294 ? 15.532 12.422 -24.247 1.00 84.94 294 ARG A C 1
ATOM 2290 O O . ARG A 1 294 ? 15.649 13.178 -25.205 1.00 84.94 294 ARG A O 1
ATOM 2297 N N . ASP A 1 295 ? 14.784 11.327 -24.263 1.00 83.56 295 ASP A N 1
ATOM 2298 C CA . ASP A 1 295 ? 14.031 10.881 -25.435 1.00 83.56 295 ASP A CA 1
ATOM 2299 C C . ASP A 1 295 ? 12.728 11.686 -25.637 1.00 83.56 295 ASP A C 1
ATOM 2301 O O . ASP A 1 295 ? 12.000 11.457 -26.597 1.00 83.56 295 ASP A O 1
ATOM 2305 N N . GLY A 1 296 ? 12.450 12.670 -24.772 1.00 77.56 296 GLY A N 1
ATOM 2306 C CA . GLY A 1 296 ? 11.303 13.569 -24.901 1.00 77.56 296 GLY A CA 1
ATOM 2307 C C . GLY A 1 296 ? 10.009 13.038 -24.282 1.00 77.56 296 GLY A C 1
ATOM 2308 O O . GLY A 1 296 ? 8.988 13.721 -24.348 1.00 77.56 296 GLY A O 1
ATOM 2309 N N . GLU A 1 297 ? 10.048 11.890 -23.599 1.00 81.50 297 GLU A N 1
ATOM 2310 C CA . GLU A 1 297 ? 8.898 11.232 -22.954 1.00 81.50 297 GLU A CA 1
ATOM 2311 C C . GLU A 1 297 ? 8.514 11.903 -21.620 1.00 81.50 297 GLU A C 1
ATOM 2313 O O . GLU A 1 297 ? 8.250 11.268 -20.598 1.00 81.50 297 GLU A O 1
ATOM 2318 N N . THR A 1 298 ? 8.492 13.236 -21.611 1.00 73.62 298 THR A N 1
ATOM 2319 C CA . THR A 1 298 ? 8.121 14.069 -20.455 1.00 73.62 298 THR A CA 1
ATOM 2320 C C . THR A 1 298 ? 6.698 13.787 -19.972 1.00 73.62 298 THR A C 1
ATOM 2322 O O . THR A 1 298 ? 6.428 13.857 -18.775 1.00 73.62 298 THR A O 1
ATOM 2325 N N . GLY A 1 299 ? 5.807 13.373 -20.881 1.00 84.50 299 GLY A N 1
ATOM 2326 C CA . GLY A 1 299 ? 4.422 13.020 -20.577 1.00 84.50 299 GLY A CA 1
ATOM 2327 C C . GLY A 1 299 ? 4.246 11.743 -19.751 1.00 84.50 299 GLY A C 1
ATOM 2328 O O . GLY A 1 299 ? 3.120 11.470 -19.331 1.00 84.50 299 GLY A O 1
ATOM 2329 N N . TYR A 1 300 ? 5.311 10.965 -19.514 1.00 91.62 300 TYR A N 1
ATOM 2330 C CA . TYR A 1 300 ? 5.245 9.733 -18.719 1.00 91.62 300 TYR A CA 1
ATOM 2331 C C . TYR A 1 300 ? 5.222 9.993 -17.216 1.00 91.62 300 TYR A C 1
ATOM 2333 O O . TYR A 1 300 ? 4.882 9.098 -16.446 1.00 91.62 300 TYR A O 1
ATOM 2341 N N . TRP A 1 301 ? 5.547 11.207 -16.786 1.00 92.94 301 TRP A N 1
ATOM 2342 C CA . TRP A 1 301 ? 5.588 11.582 -15.379 1.00 92.94 301 TRP A CA 1
ATOM 2343 C C . TRP A 1 301 ? 4.479 12.575 -15.075 1.00 92.94 301 TRP A C 1
ATOM 2345 O O . TRP A 1 301 ? 4.192 13.458 -15.891 1.00 92.94 301 TRP A O 1
ATOM 2355 N N . LEU A 1 302 ? 3.844 12.441 -13.905 1.00 92.00 302 LEU A N 1
ATOM 2356 C CA . LEU A 1 302 ? 2.951 13.481 -13.405 1.00 92.00 302 LEU A CA 1
ATOM 2357 C C . LEU A 1 302 ? 3.731 14.781 -13.421 1.00 92.00 302 LEU A C 1
ATOM 2359 O O . LEU A 1 302 ? 4.858 14.819 -12.941 1.00 92.00 302 LEU A O 1
ATOM 2363 N N . SER A 1 303 ? 3.158 15.811 -14.019 1.00 88.19 303 SER A N 1
ATOM 2364 C CA . SER A 1 303 ? 3.871 17.048 -14.291 1.00 88.19 303 SER A CA 1
ATOM 2365 C C . SER A 1 303 ? 2.970 18.241 -14.041 1.00 88.19 303 SER A C 1
ATOM 2367 O O . SER A 1 303 ? 1.744 18.153 -14.147 1.00 88.19 303 SER A O 1
ATOM 2369 N N . LEU A 1 304 ? 3.585 19.374 -13.721 1.00 80.38 304 LEU A N 1
ATOM 2370 C CA . LEU A 1 304 ? 2.857 20.627 -13.612 1.00 80.38 304 LEU A CA 1
ATOM 2371 C C . LEU A 1 304 ? 2.530 21.150 -15.005 1.00 80.38 304 LEU A C 1
ATOM 2373 O O . LEU A 1 304 ? 3.402 21.259 -15.872 1.00 80.38 304 LEU A O 1
ATOM 2377 N N . GLN A 1 305 ? 1.253 21.469 -15.212 1.00 73.06 305 GLN A N 1
ATOM 2378 C CA . GLN A 1 305 ? 0.804 22.120 -16.432 1.00 73.06 305 GLN A CA 1
ATOM 2379 C C . GLN A 1 305 ? 1.395 23.538 -16.485 1.00 73.06 305 GLN A C 1
ATOM 2381 O O . GLN A 1 305 ? 1.168 24.337 -15.568 1.00 73.06 305 GLN A O 1
ATOM 2386 N N . PRO A 1 306 ? 2.170 23.873 -17.526 1.00 68.38 306 PRO A N 1
ATOM 2387 C CA . PRO A 1 306 ? 2.751 25.197 -17.654 1.00 68.38 306 PRO A CA 1
ATOM 2388 C C . PRO A 1 306 ? 1.644 26.211 -17.966 1.00 68.38 306 PRO A C 1
ATOM 2390 O O . PRO A 1 306 ? 0.896 26.050 -18.925 1.00 68.38 306 PRO A O 1
ATOM 2393 N N . ARG A 1 307 ? 1.553 27.294 -17.182 1.00 62.28 307 ARG A N 1
ATOM 2394 C CA . ARG A 1 307 ? 0.539 28.350 -17.393 1.00 62.28 307 ARG A CA 1
ATOM 2395 C C . ARG A 1 307 ? 0.741 29.148 -18.691 1.00 62.28 307 ARG A C 1
ATOM 2397 O O . ARG A 1 307 ? -0.202 29.773 -19.157 1.00 62.28 307 ARG A O 1
ATOM 2404 N N . TYR A 1 308 ? 1.946 29.126 -19.269 1.00 62.44 308 TYR A N 1
ATOM 2405 C CA . TYR A 1 308 ? 2.318 29.927 -20.441 1.00 62.44 308 TYR A CA 1
ATOM 2406 C C . TYR A 1 308 ? 3.311 29.188 -21.346 1.00 62.44 308 TYR A C 1
ATOM 2408 O O . TYR A 1 308 ? 4.509 29.438 -21.257 1.00 62.44 308 TYR A O 1
ATOM 2416 N N . GLY A 1 309 ? 2.837 28.253 -22.179 1.00 60.72 309 GLY A N 1
ATOM 2417 C CA . GLY A 1 309 ? 3.615 27.668 -23.291 1.00 60.72 309 GLY A CA 1
ATOM 2418 C C . GLY A 1 309 ? 4.993 27.079 -22.940 1.00 60.72 309 GLY A C 1
ATOM 2419 O O . GLY A 1 309 ? 5.834 26.935 -23.821 1.00 60.72 309 GLY A O 1
ATOM 2420 N N . GLY A 1 310 ? 5.247 26.800 -21.660 1.00 65.56 310 GLY A N 1
ATOM 2421 C CA . GLY A 1 310 ? 6.535 26.345 -21.146 1.00 65.56 310 GLY A CA 1
ATOM 2422 C C . GLY A 1 310 ? 6.695 24.829 -21.218 1.00 65.56 310 GLY A C 1
ATOM 2423 O O . GLY A 1 310 ? 5.782 24.106 -21.609 1.00 65.56 310 GLY A O 1
ATOM 2424 N N . CYS A 1 311 ? 7.858 24.336 -20.798 1.00 68.69 311 CYS A N 1
ATOM 2425 C CA . CYS A 1 311 ? 8.092 22.901 -20.673 1.00 68.69 311 CYS A CA 1
ATOM 2426 C C . CYS A 1 311 ? 7.306 22.323 -19.491 1.00 68.69 311 CYS A C 1
ATOM 2428 O O . CYS A 1 311 ? 7.255 22.920 -18.415 1.00 68.69 311 CYS A O 1
ATOM 2430 N N . SER A 1 312 ? 6.728 21.138 -19.684 1.00 76.50 312 SER A N 1
ATOM 2431 C CA . SER A 1 312 ? 6.128 20.373 -18.593 1.00 76.50 312 SER A CA 1
ATOM 2432 C C . SER A 1 312 ? 7.236 19.838 -17.682 1.00 76.50 312 SER A C 1
ATOM 2434 O O . SER A 1 312 ? 8.177 19.200 -18.157 1.00 76.50 312 SER A O 1
ATOM 2436 N N . ILE A 1 313 ? 7.157 20.151 -16.387 1.00 80.62 313 ILE A N 1
ATOM 2437 C CA . ILE A 1 313 ? 8.162 19.751 -15.395 1.00 80.62 313 ILE A CA 1
ATOM 2438 C C . ILE A 1 313 ? 7.577 18.621 -14.543 1.00 80.62 313 ILE A C 1
ATOM 2440 O O . ILE A 1 313 ? 6.518 18.837 -13.938 1.00 80.62 313 ILE A O 1
ATOM 2444 N N . PRO A 1 314 ? 8.257 17.460 -14.447 1.00 88.81 314 PRO A N 1
ATOM 2445 C CA . PRO A 1 314 ? 7.836 16.370 -13.580 1.00 88.81 314 PRO A CA 1
ATOM 2446 C C . PRO A 1 314 ? 7.671 16.815 -12.126 1.00 88.81 314 PRO A C 1
ATOM 2448 O O . PRO A 1 314 ? 8.563 17.415 -11.527 1.00 88.81 314 PRO A O 1
ATOM 2451 N N . LEU A 1 315 ? 6.521 16.477 -11.560 1.00 89.94 315 LEU A N 1
ATOM 2452 C CA . LEU A 1 315 ? 6.188 16.624 -10.158 1.00 89.94 315 LEU A CA 1
ATOM 2453 C C . LEU A 1 315 ? 7.012 15.618 -9.348 1.00 89.94 315 LEU A C 1
ATOM 2455 O O . LEU A 1 315 ? 6.887 14.402 -9.528 1.00 89.94 315 LEU A O 1
ATOM 2459 N N . LEU A 1 316 ? 7.866 16.132 -8.466 1.00 90.31 316 LEU A N 1
ATOM 2460 C CA . LEU A 1 316 ? 8.742 15.309 -7.638 1.00 90.31 316 LEU A CA 1
ATOM 2461 C C . LEU A 1 316 ? 8.107 15.007 -6.280 1.00 90.31 316 LEU A C 1
ATOM 2463 O O . LEU A 1 316 ? 7.526 15.875 -5.640 1.00 90.31 316 LEU A O 1
ATOM 2467 N N . THR A 1 317 ? 8.256 13.778 -5.818 1.00 90.12 317 THR A N 1
ATOM 2468 C CA . THR A 1 317 ? 7.781 13.302 -4.513 1.00 90.12 317 THR A CA 1
ATOM 2469 C C . THR A 1 317 ? 8.870 12.449 -3.866 1.00 90.12 317 THR A C 1
ATOM 2471 O O . THR A 1 317 ? 9.888 12.131 -4.493 1.00 90.12 317 THR A O 1
ATOM 2474 N N . THR A 1 318 ? 8.697 12.107 -2.596 1.00 87.94 318 THR A N 1
ATOM 2475 C CA . THR A 1 318 ? 9.595 11.212 -1.876 1.00 87.94 318 THR A CA 1
ATOM 2476 C C . THR A 1 318 ? 9.018 9.801 -1.856 1.00 87.94 318 THR A C 1
ATOM 2478 O O . THR A 1 318 ? 7.858 9.578 -1.535 1.00 87.94 318 THR A O 1
ATOM 2481 N N . TRP A 1 319 ? 9.846 8.815 -2.195 1.00 89.38 319 TRP A N 1
ATOM 2482 C CA . TRP A 1 319 ? 9.489 7.401 -2.097 1.00 89.38 319 TRP A CA 1
ATOM 2483 C C . TRP A 1 319 ? 10.668 6.616 -1.537 1.00 89.38 319 TRP A C 1
ATOM 2485 O O . TRP A 1 319 ? 11.774 6.705 -2.075 1.00 89.38 319 TRP A O 1
ATOM 2495 N N . LYS A 1 320 ? 10.451 5.891 -0.430 1.00 85.81 320 LYS A N 1
ATOM 2496 C CA . LYS A 1 320 ? 11.487 5.114 0.284 1.00 85.81 320 LYS A CA 1
ATOM 2497 C C . LYS A 1 320 ? 12.786 5.906 0.516 1.00 85.81 320 LYS A C 1
ATOM 2499 O O . LYS A 1 320 ? 13.894 5.420 0.299 1.00 85.81 320 LYS A O 1
ATOM 2504 N N . GLY A 1 321 ? 12.639 7.172 0.918 1.00 84.50 321 GLY A N 1
ATOM 2505 C CA . GLY A 1 321 ? 13.754 8.084 1.199 1.00 84.50 321 GLY A CA 1
ATOM 2506 C C . GLY A 1 321 ? 14.485 8.632 -0.034 1.00 84.50 321 GLY A C 1
ATOM 2507 O O . GLY A 1 321 ? 15.500 9.308 0.120 1.00 84.50 321 GLY A O 1
ATOM 2508 N N . GLN A 1 322 ? 13.998 8.370 -1.250 1.00 88.06 322 GLN A N 1
ATOM 2509 C CA . GLN A 1 322 ? 14.565 8.902 -2.489 1.00 88.06 322 GLN A CA 1
ATOM 2510 C C . GLN A 1 322 ? 13.648 9.939 -3.134 1.00 88.06 322 GLN A C 1
ATOM 2512 O O . GLN A 1 322 ? 12.426 9.845 -3.046 1.00 88.06 322 GLN A O 1
ATOM 2517 N N . LEU A 1 323 ? 14.251 10.909 -3.826 1.00 91.62 323 LEU A N 1
ATOM 2518 C CA . LEU A 1 323 ? 13.520 11.843 -4.676 1.00 91.62 323 LEU A CA 1
ATOM 2519 C C . LEU A 1 323 ? 13.143 11.142 -5.988 1.00 91.62 323 LEU A C 1
ATOM 2521 O O . LEU A 1 323 ? 14.010 10.629 -6.708 1.00 91.62 323 LEU A O 1
ATOM 2525 N N . CYS A 1 324 ? 11.849 11.108 -6.281 1.00 92.75 324 CYS A N 1
ATOM 2526 C CA . CYS A 1 324 ? 11.269 10.310 -7.351 1.00 92.75 324 CYS A CA 1
ATOM 2527 C C . CYS A 1 324 ? 10.260 11.117 -8.167 1.00 92.75 324 CYS A C 1
ATOM 2529 O O . CYS A 1 324 ? 9.607 12.024 -7.659 1.00 92.75 324 CYS A O 1
ATOM 2531 N N . ALA A 1 325 ? 10.103 10.737 -9.432 1.00 92.75 325 ALA A N 1
ATOM 2532 C CA . ALA A 1 325 ? 8.954 11.113 -10.241 1.00 92.75 325 ALA A CA 1
ATOM 2533 C C . ALA A 1 325 ? 7.895 10.008 -10.166 1.00 92.75 325 ALA A C 1
ATOM 2535 O O . ALA A 1 325 ? 8.232 8.819 -10.140 1.00 92.75 325 ALA A O 1
ATOM 2536 N N . ARG A 1 326 ? 6.621 10.400 -10.140 1.00 94.06 326 ARG A N 1
ATOM 2537 C CA . ARG A 1 326 ? 5.478 9.478 -10.139 1.00 94.06 326 ARG A CA 1
ATOM 2538 C C . ARG A 1 326 ? 4.927 9.336 -11.557 1.00 94.06 326 ARG A C 1
ATOM 2540 O O . ARG A 1 326 ? 4.811 10.329 -12.273 1.00 94.06 326 ARG A O 1
ATOM 2547 N N . LEU A 1 327 ? 4.626 8.109 -11.969 1.00 94.94 327 LEU A N 1
ATOM 2548 C CA . LEU A 1 327 ? 4.082 7.780 -13.288 1.00 94.94 327 LEU A CA 1
ATOM 2549 C C . LEU A 1 327 ? 2.781 8.547 -13.565 1.00 94.94 327 LEU A C 1
ATOM 2551 O O . LEU A 1 327 ? 1.904 8.620 -12.710 1.00 94.94 327 LEU A O 1
ATOM 2555 N N . ASN A 1 328 ? 2.625 9.076 -14.775 1.00 93.88 328 ASN A N 1
ATOM 2556 C CA . ASN A 1 328 ? 1.377 9.681 -15.216 1.00 93.88 328 ASN A CA 1
ATOM 2557 C C . ASN A 1 328 ? 0.410 8.622 -15.753 1.00 93.88 328 ASN A C 1
ATOM 2559 O O . ASN A 1 328 ? 0.423 8.310 -16.940 1.00 93.88 328 ASN A O 1
ATOM 2563 N N . ILE A 1 329 ? -0.445 8.077 -14.894 1.00 93.88 329 ILE A N 1
ATOM 2564 C CA . ILE A 1 329 ? -1.389 7.030 -15.306 1.00 93.88 329 ILE A CA 1
ATOM 2565 C C . ILE A 1 329 ? -2.566 7.542 -16.147 1.00 93.88 329 ILE A C 1
ATOM 2567 O O . ILE A 1 329 ? -3.246 6.723 -16.758 1.00 93.88 329 ILE A O 1
ATOM 2571 N N . THR A 1 330 ? -2.804 8.860 -16.208 1.00 92.44 330 THR A N 1
ATOM 2572 C CA . THR A 1 330 ? -3.829 9.430 -17.103 1.00 92.44 330 THR A CA 1
ATOM 2573 C C . THR A 1 330 ? -3.346 9.488 -18.553 1.00 92.44 330 THR A C 1
ATOM 2575 O O . THR A 1 330 ? -4.146 9.603 -19.476 1.00 92.44 330 THR A O 1
ATOM 2578 N N . ASN A 1 331 ? -2.035 9.356 -18.776 1.00 92.81 331 ASN A N 1
ATOM 2579 C CA . ASN A 1 331 ? -1.458 9.198 -20.100 1.00 92.81 331 ASN A CA 1
ATOM 2580 C C . ASN A 1 331 ? -1.448 7.713 -20.500 1.00 92.81 331 ASN A C 1
ATOM 2582 O O . ASN A 1 331 ? -0.687 6.909 -19.958 1.00 92.81 331 ASN A O 1
ATOM 2586 N N . GLU A 1 332 ? -2.250 7.359 -21.504 1.00 93.81 332 GLU A N 1
ATOM 2587 C CA . GLU A 1 332 ? -2.383 5.985 -22.001 1.00 93.81 332 GLU A CA 1
ATOM 2588 C C . GLU A 1 332 ? -1.048 5.387 -22.489 1.00 93.81 332 GLU A C 1
ATOM 2590 O O . GLU A 1 332 ? -0.766 4.206 -22.259 1.00 93.81 332 GLU A O 1
ATOM 2595 N N . ALA A 1 333 ? -0.173 6.193 -23.100 1.00 93.56 333 ALA A N 1
ATOM 2596 C CA . ALA A 1 333 ? 1.149 5.740 -23.539 1.00 93.56 333 ALA A CA 1
ATOM 25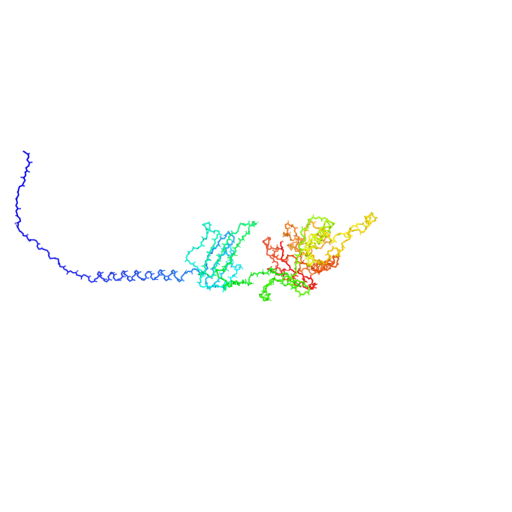97 C C . ALA A 1 333 ? 2.050 5.389 -22.344 1.00 93.56 333 ALA A C 1
ATOM 2599 O O . ALA A 1 333 ? 2.727 4.362 -22.344 1.00 93.56 333 ALA A O 1
ATOM 2600 N N . ALA A 1 334 ? 2.004 6.197 -21.285 1.00 94.12 334 ALA A N 1
ATOM 2601 C CA . ALA A 1 334 ? 2.775 5.961 -20.069 1.00 94.12 334 ALA A CA 1
ATOM 2602 C C . ALA A 1 334 ? 2.275 4.721 -19.312 1.00 94.12 334 ALA A C 1
ATOM 2604 O O . ALA A 1 334 ? 3.069 3.882 -18.876 1.00 94.12 334 ALA A O 1
ATOM 2605 N N . LEU A 1 335 ? 0.951 4.569 -19.199 1.00 95.50 335 LEU A N 1
ATOM 2606 C CA . LEU A 1 335 ? 0.332 3.413 -18.558 1.00 95.50 335 LEU A CA 1
ATOM 2607 C C . LEU A 1 335 ? 0.625 2.120 -19.333 1.00 95.50 335 LEU A C 1
ATOM 2609 O O . LEU A 1 335 ? 1.066 1.130 -18.746 1.00 95.50 335 LEU A O 1
ATOM 2613 N N . SER A 1 336 ? 0.447 2.124 -20.656 1.00 95.06 336 SER A N 1
ATOM 2614 C CA . SER A 1 336 ? 0.743 0.961 -21.501 1.00 95.06 336 SER A CA 1
ATOM 2615 C C . SER A 1 336 ? 2.228 0.587 -21.476 1.00 95.06 336 SER A C 1
ATOM 2617 O O . SER A 1 336 ? 2.558 -0.600 -21.355 1.00 95.06 336 SER A O 1
ATOM 2619 N N . TRP A 1 337 ? 3.130 1.575 -21.490 1.00 94.00 337 TRP A N 1
ATOM 2620 C CA . TRP A 1 337 ? 4.562 1.366 -21.282 1.00 94.00 337 TRP A CA 1
ATOM 2621 C C . TRP A 1 337 ? 4.846 0.687 -19.939 1.00 94.00 337 TRP A C 1
ATOM 2623 O O . TRP A 1 337 ? 5.588 -0.299 -19.891 1.00 94.00 337 TRP A O 1
ATOM 2633 N N . TYR A 1 338 ? 4.229 1.160 -18.855 1.00 95.19 338 TYR A N 1
ATOM 2634 C CA . TYR A 1 338 ? 4.429 0.611 -17.516 1.00 95.19 338 TYR A CA 1
ATOM 2635 C C . TYR A 1 338 ? 3.968 -0.849 -17.411 1.00 95.19 338 TYR A C 1
ATOM 2637 O O . TYR A 1 338 ? 4.710 -1.711 -16.928 1.00 95.19 338 TYR A O 1
ATOM 2645 N N . LEU A 1 339 ? 2.784 -1.161 -17.945 1.00 95.75 339 LEU A N 1
ATOM 2646 C CA . LEU A 1 339 ? 2.257 -2.528 -17.984 1.00 95.75 339 LEU A CA 1
ATOM 2647 C C . LEU A 1 339 ? 3.126 -3.450 -18.854 1.00 95.75 339 LEU A C 1
ATOM 2649 O O . LEU A 1 339 ? 3.415 -4.587 -18.471 1.00 95.75 339 LEU A O 1
ATOM 2653 N N . SER A 1 340 ? 3.587 -2.965 -20.011 1.00 94.75 340 SER A N 1
ATOM 2654 C CA . SER A 1 340 ? 4.493 -3.702 -20.900 1.00 94.75 340 SER A CA 1
ATOM 2655 C C . SER A 1 340 ? 5.832 -3.996 -20.220 1.00 94.75 340 SER A C 1
ATOM 2657 O O . SER A 1 340 ? 6.304 -5.137 -20.221 1.00 94.75 340 SER A O 1
ATOM 2659 N N . ARG A 1 341 ? 6.403 -2.998 -19.537 1.00 92.81 341 ARG A N 1
ATOM 2660 C CA . ARG A 1 341 ? 7.615 -3.142 -18.727 1.00 92.81 341 ARG A CA 1
ATOM 2661 C C . ARG A 1 341 ? 7.440 -4.213 -17.653 1.00 92.81 341 ARG A C 1
ATOM 2663 O O . ARG A 1 341 ? 8.326 -5.052 -17.501 1.00 92.81 341 ARG A O 1
ATOM 2670 N N . ALA A 1 342 ? 6.319 -4.217 -16.934 1.00 94.75 342 ALA A N 1
ATOM 2671 C CA . ALA A 1 342 ? 6.054 -5.221 -15.909 1.00 94.75 342 ALA A CA 1
ATOM 2672 C C . ALA A 1 342 ? 6.005 -6.645 -16.486 1.00 94.75 342 ALA A C 1
ATOM 2674 O O . ALA A 1 342 ? 6.673 -7.543 -15.967 1.00 94.75 342 ALA A O 1
ATOM 2675 N N . ARG A 1 343 ? 5.294 -6.848 -17.607 1.00 94.75 343 ARG A N 1
ATOM 2676 C CA . ARG A 1 343 ? 5.263 -8.141 -18.322 1.00 94.75 343 ARG A CA 1
ATOM 2677 C C . ARG A 1 343 ? 6.659 -8.563 -18.784 1.00 94.75 343 ARG A C 1
ATOM 2679 O O . ARG A 1 343 ? 7.059 -9.707 -18.565 1.00 94.75 343 ARG A O 1
ATOM 2686 N N . GLY A 1 344 ? 7.411 -7.633 -19.371 1.00 93.06 344 GLY A N 1
ATOM 2687 C CA . GLY A 1 344 ? 8.771 -7.866 -19.849 1.00 93.06 344 GLY A CA 1
ATOM 2688 C C . GLY A 1 344 ? 9.723 -8.275 -18.727 1.00 93.06 344 GLY A C 1
ATOM 2689 O O . GLY A 1 344 ? 10.451 -9.255 -18.869 1.00 93.06 344 GLY A O 1
ATOM 2690 N N . LEU A 1 345 ? 9.684 -7.581 -17.587 1.00 93.12 345 LEU A N 1
ATOM 2691 C CA . LEU A 1 345 ? 10.508 -7.902 -16.418 1.00 93.12 345 LEU A CA 1
ATOM 2692 C C . LEU A 1 345 ? 10.133 -9.245 -15.797 1.00 93.12 345 LEU A C 1
ATOM 2694 O O . LEU A 1 345 ? 11.026 -10.032 -15.483 1.00 93.12 345 LEU A O 1
ATOM 2698 N N . ARG A 1 346 ? 8.834 -9.536 -15.674 1.00 93.81 346 ARG A N 1
ATOM 2699 C CA . ARG A 1 346 ? 8.349 -10.825 -15.176 1.00 93.81 346 ARG A CA 1
ATOM 2700 C C . ARG A 1 346 ? 8.877 -11.979 -16.024 1.00 93.81 346 ARG A C 1
ATOM 2702 O O . ARG A 1 346 ? 9.454 -12.916 -15.478 1.00 93.81 346 ARG A O 1
ATOM 2709 N N . HIS A 1 347 ? 8.729 -11.886 -17.347 1.00 92.19 347 HIS A N 1
ATOM 2710 C CA . HIS A 1 347 ? 9.224 -12.901 -18.276 1.00 92.19 347 HIS A CA 1
ATOM 2711 C C . HIS A 1 347 ? 10.751 -13.016 -18.216 1.00 92.19 347 HIS A C 1
ATOM 2713 O O . HIS A 1 347 ? 11.292 -14.106 -18.047 1.00 92.19 347 HIS A O 1
ATOM 2719 N N . LYS A 1 348 ? 11.454 -11.880 -18.285 1.00 90.69 348 LYS A N 1
ATOM 2720 C CA . LYS A 1 348 ? 12.919 -11.817 -18.283 1.00 90.69 348 LYS A CA 1
ATOM 2721 C C . LYS A 1 348 ? 13.542 -12.430 -17.027 1.00 90.69 348 LYS A C 1
ATOM 2723 O O . LYS A 1 348 ? 14.567 -13.097 -17.116 1.00 90.69 348 LYS A O 1
ATOM 2728 N N . LEU A 1 349 ? 12.951 -12.183 -15.860 1.00 91.69 349 LEU A N 1
ATOM 2729 C CA . LEU A 1 349 ? 13.466 -12.670 -14.580 1.00 91.69 349 LEU A CA 1
ATOM 2730 C C . LEU A 1 349 ? 12.881 -14.031 -14.179 1.00 91.69 349 LEU A C 1
ATOM 2732 O O . LEU A 1 349 ? 13.250 -14.548 -13.127 1.00 91.69 349 LEU A O 1
ATOM 2736 N N . GLY A 1 350 ? 11.986 -14.617 -14.982 1.00 92.06 350 GLY A N 1
ATOM 2737 C CA . GLY A 1 350 ? 11.274 -15.848 -14.628 1.00 92.06 350 GLY A CA 1
ATOM 2738 C C . GLY A 1 350 ? 10.474 -15.714 -13.329 1.00 92.06 350 GLY A C 1
ATOM 2739 O O . GLY A 1 350 ? 10.383 -16.666 -12.555 1.00 92.06 350 GLY A O 1
ATOM 2740 N N . ALA A 1 351 ? 9.949 -14.516 -13.056 1.00 93.00 351 ALA A N 1
ATOM 2741 C CA . ALA A 1 351 ? 9.185 -14.247 -11.849 1.00 93.00 351 ALA A CA 1
ATOM 2742 C C . ALA A 1 351 ? 7.797 -14.887 -11.944 1.00 93.00 351 ALA A C 1
ATOM 2744 O O . ALA A 1 351 ? 7.087 -14.752 -12.945 1.00 93.00 351 ALA A O 1
ATOM 2745 N N . THR A 1 352 ? 7.402 -15.586 -10.884 1.00 91.12 352 THR A N 1
ATOM 2746 C CA . THR A 1 352 ? 6.059 -16.153 -10.773 1.00 91.12 352 THR A CA 1
ATOM 2747 C C . THR A 1 352 ? 5.041 -15.058 -10.494 1.00 91.12 352 THR A C 1
ATOM 2749 O O . THR A 1 352 ? 3.989 -15.060 -11.129 1.00 91.12 352 THR A O 1
ATOM 2752 N N . TYR A 1 353 ? 5.389 -14.113 -9.616 1.00 90.31 353 TYR A N 1
ATOM 2753 C CA . TYR A 1 353 ? 4.526 -13.006 -9.211 1.00 90.31 353 TYR A CA 1
ATOM 2754 C C . TYR A 1 353 ? 5.188 -11.649 -9.461 1.00 90.31 353 TYR A C 1
ATOM 2756 O O . TYR A 1 353 ? 6.417 -11.537 -9.507 1.00 90.31 353 TYR A O 1
ATOM 2764 N N . VAL A 1 354 ? 4.359 -10.621 -9.613 1.00 92.44 354 VAL A N 1
ATOM 2765 C CA . VAL A 1 354 ? 4.777 -9.218 -9.619 1.00 92.44 354 VAL A CA 1
ATOM 2766 C C . VAL A 1 354 ? 3.992 -8.504 -8.533 1.00 92.44 354 VAL A C 1
ATOM 2768 O O . VAL A 1 354 ? 2.764 -8.495 -8.571 1.00 92.44 354 VAL A O 1
ATOM 2771 N N . ILE A 1 355 ? 4.704 -7.932 -7.571 1.00 90.19 355 ILE A N 1
ATOM 2772 C CA . ILE A 1 355 ? 4.127 -7.090 -6.531 1.00 90.19 355 ILE A CA 1
ATOM 2773 C C . ILE A 1 355 ? 4.245 -5.641 -6.996 1.00 90.19 355 ILE A C 1
ATOM 2775 O O . ILE A 1 355 ? 5.325 -5.189 -7.377 1.00 90.19 355 ILE A O 1
ATOM 2779 N N . PHE A 1 356 ? 3.136 -4.920 -6.973 1.00 91.19 356 PHE A N 1
ATOM 2780 C CA . PHE A 1 356 ? 3.091 -3.484 -7.188 1.00 91.19 356 PHE A CA 1
ATOM 2781 C C . PHE A 1 356 ? 2.939 -2.808 -5.835 1.00 91.19 356 PHE A C 1
ATOM 2783 O O . PHE A 1 356 ? 1.946 -3.030 -5.147 1.00 91.19 356 PHE A O 1
ATOM 2790 N N . GLU A 1 357 ? 3.955 -2.038 -5.460 1.00 89.50 357 GLU A N 1
ATOM 2791 C CA . GLU A 1 357 ? 4.008 -1.292 -4.210 1.00 89.50 357 GLU A CA 1
ATOM 2792 C C . GLU A 1 357 ? 3.811 0.200 -4.436 1.00 89.50 357 GLU A C 1
ATOM 2794 O O . GLU A 1 357 ? 4.321 0.777 -5.403 1.00 89.50 357 GLU A O 1
ATOM 2799 N N . GLY A 1 358 ? 3.109 0.822 -3.496 1.00 82.69 358 GLY A N 1
ATOM 2800 C CA . GLY A 1 358 ? 2.807 2.243 -3.535 1.00 82.69 358 GLY A CA 1
ATOM 2801 C C . GLY A 1 358 ? 1.544 2.562 -4.326 1.00 82.69 358 GLY A C 1
ATOM 2802 O O . GLY A 1 358 ? 0.793 1.669 -4.708 1.00 82.69 358 GLY A O 1
ATOM 2803 N N . ALA A 1 359 ? 1.383 3.849 -4.642 1.00 85.62 359 ALA A N 1
ATOM 2804 C CA . ALA A 1 359 ? 0.210 4.488 -5.253 1.00 85.62 359 ALA A CA 1
ATOM 2805 C C . ALA A 1 359 ? -0.800 5.077 -4.264 1.00 85.62 359 ALA A C 1
ATOM 2807 O O . ALA A 1 359 ? -1.653 5.855 -4.695 1.00 85.62 359 ALA A O 1
ATOM 2808 N N . GLU A 1 360 ? -0.671 4.800 -2.971 1.00 83.31 360 GLU A N 1
ATOM 2809 C CA . GLU A 1 360 ? -1.340 5.578 -1.936 1.00 83.31 360 GLU A CA 1
ATOM 2810 C C . GLU A 1 360 ? -0.886 7.049 -1.943 1.00 83.31 360 GLU A C 1
ATOM 2812 O O . GLU A 1 360 ? 0.153 7.423 -2.503 1.00 83.31 360 GLU A O 1
ATOM 2817 N N . GLY A 1 361 ? -1.703 7.904 -1.330 1.00 78.00 361 GLY A N 1
ATOM 2818 C CA . GLY A 1 361 ? -1.425 9.331 -1.220 1.00 78.00 361 GLY A CA 1
ATOM 2819 C C . GLY A 1 361 ? -1.552 10.096 -2.539 1.00 78.00 361 GLY A C 1
ATOM 2820 O O . GLY A 1 361 ? -1.681 9.536 -3.634 1.00 78.00 361 GLY A O 1
ATOM 2821 N N . ASN A 1 362 ? -1.495 11.422 -2.433 1.00 84.50 362 ASN A N 1
ATOM 2822 C CA . ASN A 1 362 ? -1.699 12.333 -3.550 1.00 84.50 362 ASN A CA 1
ATOM 2823 C C . ASN A 1 362 ? -0.526 13.311 -3.665 1.00 84.50 362 ASN A C 1
ATOM 2825 O O . ASN A 1 362 ? -0.383 14.226 -2.854 1.00 84.50 362 ASN A O 1
ATOM 2829 N N . ALA A 1 363 ? 0.274 13.144 -4.720 1.00 85.06 363 ALA A N 1
ATOM 2830 C CA . ALA A 1 363 ? 1.495 13.921 -4.928 1.00 85.06 363 ALA A CA 1
ATOM 2831 C C . ALA A 1 363 ? 1.249 15.439 -5.063 1.00 85.06 363 ALA A C 1
ATOM 2833 O O . ALA A 1 363 ? 2.151 16.228 -4.792 1.00 85.06 363 ALA A O 1
ATOM 2834 N N . PHE A 1 364 ? 0.046 15.873 -5.466 1.00 87.06 364 PHE A N 1
ATOM 2835 C CA . PHE A 1 364 ? -0.296 17.299 -5.513 1.00 87.06 364 PHE A CA 1
ATOM 2836 C C . PHE A 1 364 ? -0.547 17.851 -4.109 1.00 87.06 364 PHE A C 1
ATOM 2838 O O . PHE A 1 364 ? -0.027 18.912 -3.764 1.00 87.06 364 PHE A O 1
ATOM 2845 N N . LEU A 1 365 ? -1.287 17.109 -3.281 1.00 83.81 365 LEU A N 1
ATOM 2846 C CA . LEU A 1 365 ? -1.589 17.515 -1.907 1.00 83.81 365 LEU A CA 1
ATOM 2847 C C . LEU A 1 365 ? -0.333 17.549 -1.029 1.00 83.81 365 LEU A C 1
ATOM 2849 O O . LEU A 1 365 ? -0.201 18.454 -0.209 1.00 83.81 365 LEU A O 1
ATOM 2853 N N . GLU A 1 366 ? 0.614 16.632 -1.245 1.00 80.81 366 GLU A N 1
ATOM 2854 C CA . GLU A 1 366 ? 1.937 16.645 -0.593 1.00 80.81 366 GLU A CA 1
ATOM 2855 C C . GLU A 1 366 ? 2.694 17.964 -0.811 1.00 80.81 366 GLU A C 1
ATOM 2857 O O . GLU A 1 366 ? 3.479 18.386 0.035 1.00 80.81 366 GLU A O 1
ATOM 2862 N N . GLN A 1 367 ? 2.432 18.641 -1.929 1.00 81.31 367 GLN A N 1
ATOM 2863 C CA . GLN A 1 367 ? 3.015 19.936 -2.271 1.00 81.31 367 GLN A CA 1
ATOM 2864 C C . GLN A 1 367 ? 2.048 21.110 -2.046 1.00 81.31 367 GLN A C 1
ATOM 2866 O O . GLN A 1 367 ? 2.254 22.194 -2.591 1.00 81.31 367 GLN A O 1
ATOM 2871 N N . ALA A 1 368 ? 0.981 20.907 -1.267 1.00 83.44 368 ALA A N 1
ATOM 2872 C CA . ALA A 1 368 ? -0.065 21.897 -1.008 1.00 83.44 368 ALA A CA 1
ATOM 2873 C C . ALA A 1 368 ? -0.729 22.461 -2.285 1.00 83.44 368 ALA A C 1
ATOM 2875 O O . ALA A 1 368 ? -1.165 23.613 -2.323 1.00 83.44 368 ALA A O 1
ATOM 2876 N N . MET A 1 369 ? -0.826 21.645 -3.337 1.00 83.31 369 MET A N 1
ATOM 2877 C CA . MET A 1 369 ? -1.503 21.978 -4.589 1.00 83.31 369 MET A CA 1
ATOM 2878 C C . MET A 1 369 ? -2.813 21.208 -4.734 1.00 83.31 369 MET A C 1
ATOM 2880 O O . MET A 1 369 ? -2.930 20.058 -4.318 1.00 83.31 369 MET A O 1
ATOM 2884 N N . SER A 1 370 ? -3.800 21.825 -5.383 1.00 85.12 370 SER A N 1
ATOM 2885 C CA . SER A 1 370 ? -5.038 21.133 -5.741 1.00 85.12 370 SER A CA 1
ATOM 2886 C C . SER A 1 370 ? -4.782 20.141 -6.883 1.00 85.12 370 SER A C 1
ATOM 2888 O O . SER A 1 370 ? -4.257 20.555 -7.922 1.00 85.12 370 SER A O 1
ATOM 2890 N N . PRO A 1 371 ? -5.147 18.856 -6.731 1.00 87.19 371 PRO A N 1
ATOM 2891 C CA . PRO A 1 371 ? -5.037 17.896 -7.819 1.00 87.19 371 PRO A CA 1
ATOM 2892 C C . PRO A 1 371 ? -6.040 18.215 -8.944 1.00 87.19 371 PRO A C 1
ATOM 2894 O O . PRO A 1 371 ? -7.108 18.776 -8.676 1.00 87.19 371 PRO A O 1
ATOM 2897 N N . PRO A 1 372 ? -5.740 17.825 -10.197 1.00 88.31 372 PRO A N 1
ATOM 2898 C CA . PRO A 1 372 ? -6.737 17.759 -11.264 1.00 88.31 372 PRO A CA 1
ATOM 2899 C C . PRO A 1 372 ? -7.946 16.908 -10.851 1.00 88.31 372 PRO A C 1
ATOM 2901 O O . PRO A 1 372 ? -7.801 15.976 -10.061 1.00 88.31 372 PRO A O 1
ATOM 2904 N N . ALA A 1 373 ? -9.126 17.180 -11.417 1.00 86.88 373 ALA A N 1
ATOM 2905 C CA . ALA A 1 373 ? -10.360 16.466 -11.067 1.00 86.88 373 ALA A CA 1
ATOM 2906 C C . ALA A 1 373 ? -10.256 14.936 -11.256 1.00 86.88 373 ALA A C 1
ATOM 2908 O O . ALA A 1 373 ? -10.773 14.186 -10.434 1.00 86.88 373 ALA A O 1
ATOM 2909 N N . GLU A 1 374 ? -9.527 14.503 -12.290 1.00 88.44 374 GLU A N 1
ATOM 2910 C CA . GLU A 1 374 ? -9.224 13.099 -12.634 1.00 88.44 374 GLU A CA 1
ATOM 2911 C C . GLU A 1 374 ? -8.263 12.408 -11.649 1.00 88.44 374 GLU A C 1
ATOM 2913 O O . GLU A 1 374 ? -8.050 11.202 -11.704 1.00 88.44 374 GLU A O 1
ATOM 2918 N N . LEU A 1 375 ? -7.610 13.180 -10.781 1.00 89.06 375 LEU A N 1
ATOM 2919 C CA . LEU A 1 375 ? -6.634 12.701 -9.801 1.00 89.06 375 LEU A CA 1
ATOM 2920 C C . LEU A 1 375 ? -7.004 13.154 -8.385 1.00 89.06 375 LEU A C 1
ATOM 2922 O O . LEU A 1 375 ? -6.151 13.190 -7.497 1.00 89.06 375 LEU A O 1
ATOM 2926 N N . ALA A 1 376 ? -8.263 13.538 -8.169 1.00 87.06 376 ALA A N 1
ATOM 2927 C CA . ALA A 1 376 ? -8.762 13.934 -6.864 1.00 87.06 376 ALA A CA 1
ATOM 2928 C C . ALA A 1 376 ? -8.979 12.707 -5.965 1.00 87.06 376 ALA A C 1
ATOM 2930 O O . ALA A 1 376 ? -9.428 11.656 -6.423 1.00 87.06 376 ALA A O 1
ATOM 2931 N N . GLY A 1 377 ? -8.683 12.855 -4.671 1.00 84.69 377 GLY A N 1
ATOM 2932 C CA . GLY A 1 377 ? -8.787 11.758 -3.707 1.00 84.69 377 GLY A CA 1
ATOM 2933 C C . GLY A 1 377 ? -7.894 10.578 -4.095 1.00 84.69 377 GLY A C 1
ATOM 2934 O O . GLY A 1 377 ? -6.702 10.763 -4.354 1.00 84.69 377 GLY A O 1
ATOM 2935 N N . ASP A 1 378 ? -8.499 9.394 -4.160 1.00 83.94 378 ASP A N 1
ATOM 2936 C CA . ASP A 1 378 ? -7.837 8.106 -4.388 1.00 83.94 378 ASP A CA 1
ATOM 2937 C C . ASP A 1 378 ? -7.900 7.618 -5.844 1.00 83.94 378 ASP A C 1
ATOM 2939 O O . ASP A 1 378 ? -7.436 6.519 -6.154 1.00 83.94 378 ASP A O 1
ATOM 2943 N N . GLN A 1 379 ? -8.405 8.453 -6.762 1.00 89.06 379 GLN A N 1
ATOM 2944 C CA . GLN A 1 379 ? -8.575 8.097 -8.177 1.00 89.06 379 GLN A CA 1
ATOM 2945 C C . GLN A 1 379 ? -7.282 7.582 -8.821 1.00 89.06 379 GLN A C 1
ATOM 2947 O O . GLN A 1 379 ? -7.325 6.702 -9.679 1.00 89.06 379 GLN A O 1
ATOM 2952 N N . TYR A 1 380 ? -6.114 8.073 -8.383 1.00 91.62 380 TYR A N 1
ATOM 2953 C CA . TYR A 1 380 ? -4.844 7.543 -8.871 1.00 91.62 380 TYR A CA 1
ATOM 2954 C C . TYR A 1 380 ? -4.687 6.048 -8.547 1.00 91.62 380 TYR A C 1
ATOM 2956 O O . TYR A 1 380 ? -4.349 5.242 -9.416 1.00 91.62 380 TYR A O 1
ATOM 2964 N N . ALA A 1 381 ? -4.889 5.676 -7.281 1.00 89.69 381 ALA A N 1
ATOM 2965 C CA . ALA A 1 381 ? -4.717 4.304 -6.824 1.00 89.69 381 ALA A CA 1
ATOM 2966 C C . ALA A 1 381 ? -5.754 3.381 -7.476 1.00 89.69 381 ALA A C 1
ATOM 2968 O O . ALA A 1 381 ? -5.397 2.295 -7.928 1.00 89.69 381 ALA A O 1
ATOM 2969 N N . GLU A 1 382 ? -7.000 3.845 -7.602 1.00 88.62 382 GLU A N 1
ATOM 2970 C CA . GLU A 1 382 ? -8.089 3.119 -8.264 1.00 88.62 382 GLU A CA 1
ATOM 2971 C C . GLU A 1 382 ? -7.783 2.827 -9.736 1.00 88.62 382 GLU A C 1
ATOM 2973 O O . GLU A 1 382 ? -7.853 1.674 -10.171 1.00 88.62 382 GLU A O 1
ATOM 2978 N N . MET A 1 383 ? -7.390 3.849 -10.505 1.00 91.75 383 MET A N 1
ATOM 2979 C CA . MET A 1 383 ? -7.054 3.695 -11.923 1.00 91.75 383 MET A CA 1
ATOM 2980 C C . MET A 1 383 ? -5.860 2.763 -12.124 1.00 91.75 383 MET A C 1
ATOM 2982 O O . MET A 1 383 ? -5.892 1.893 -13.000 1.00 91.75 383 MET A O 1
ATOM 2986 N N . LEU A 1 384 ? -4.813 2.903 -11.302 1.00 92.44 384 LEU A N 1
ATOM 2987 C CA . LEU A 1 384 ? -3.660 2.015 -11.383 1.00 92.44 384 LEU A CA 1
ATOM 2988 C C . LEU A 1 384 ? -4.057 0.578 -11.030 1.00 92.44 384 LEU A C 1
ATOM 2990 O O . LEU A 1 384 ? -3.722 -0.338 -11.778 1.00 92.44 384 LEU A O 1
ATOM 2994 N N . ALA A 1 385 ? -4.796 0.365 -9.941 1.00 89.75 385 ALA A N 1
ATOM 2995 C CA . ALA A 1 385 ? -5.233 -0.965 -9.535 1.00 89.75 385 ALA A CA 1
ATOM 2996 C C . ALA A 1 385 ? -6.095 -1.633 -10.616 1.00 89.75 385 ALA A C 1
ATOM 2998 O O . ALA A 1 385 ? -5.840 -2.783 -10.979 1.00 89.75 385 ALA A O 1
ATOM 2999 N N . ALA A 1 386 ? -7.046 -0.899 -11.203 1.00 90.19 386 ALA A N 1
ATOM 3000 C CA . ALA A 1 386 ? -7.865 -1.380 -12.313 1.00 90.19 386 ALA A CA 1
ATOM 3001 C C . ALA A 1 386 ? -7.012 -1.794 -13.525 1.00 90.19 386 ALA A C 1
ATOM 3003 O O . ALA A 1 386 ? -7.228 -2.859 -14.109 1.00 90.19 386 ALA A O 1
ATOM 3004 N N . ALA A 1 387 ? -5.993 -1.003 -13.871 1.00 92.94 387 ALA A N 1
ATOM 3005 C CA . ALA A 1 387 ? -5.074 -1.328 -14.955 1.00 92.94 387 ALA A CA 1
ATOM 3006 C C . ALA A 1 387 ? -4.208 -2.562 -14.644 1.00 92.94 387 ALA A C 1
ATOM 3008 O O . ALA A 1 387 ? -3.988 -3.409 -15.513 1.00 92.94 387 ALA A O 1
ATOM 3009 N N . LEU A 1 388 ? -3.743 -2.709 -13.402 1.00 91.44 388 LEU A N 1
ATOM 3010 C CA . LEU A 1 388 ? -2.894 -3.819 -12.964 1.00 91.44 388 LEU A CA 1
ATOM 3011 C C . LEU A 1 388 ? -3.618 -5.169 -12.957 1.00 91.44 388 LEU A C 1
ATOM 3013 O O . LEU A 1 388 ? -2.992 -6.192 -13.240 1.00 91.44 388 LEU A O 1
ATOM 3017 N N . VAL A 1 389 ? -4.935 -5.186 -12.733 1.00 87.19 389 VAL A N 1
ATOM 3018 C CA . VAL A 1 389 ? -5.758 -6.406 -12.839 1.00 87.19 389 VAL A CA 1
ATOM 3019 C C . VAL A 1 389 ? -5.639 -7.048 -14.232 1.00 87.19 389 VAL A C 1
ATOM 3021 O O . VAL A 1 389 ? -5.664 -8.274 -14.353 1.00 87.19 389 VAL A O 1
ATOM 3024 N N . THR A 1 390 ? -5.395 -6.260 -15.288 1.00 89.62 390 THR A N 1
ATOM 3025 C CA . THR A 1 390 ? -5.214 -6.767 -16.667 1.00 89.62 390 THR A CA 1
ATOM 3026 C C . THR A 1 390 ? -3.944 -7.607 -16.869 1.00 89.62 390 THR A C 1
ATOM 3028 O O . THR A 1 390 ? -3.753 -8.227 -17.919 1.00 89.62 390 THR A O 1
ATOM 3031 N N . LEU A 1 391 ? -3.044 -7.640 -15.883 1.00 88.12 391 LEU A N 1
ATOM 3032 C CA . LEU A 1 391 ? -1.846 -8.482 -15.889 1.00 88.12 391 LEU A CA 1
ATOM 3033 C C . LEU A 1 391 ? -2.124 -9.920 -15.401 1.00 88.12 391 LEU A C 1
ATOM 3035 O O . LEU A 1 391 ? -1.272 -10.798 -15.583 1.00 88.12 391 LEU A O 1
ATOM 3039 N N . GLY A 1 392 ? -3.313 -10.172 -14.841 1.00 84.38 392 GLY A N 1
ATOM 3040 C CA . GLY A 1 392 ? -3.796 -11.482 -14.404 1.00 84.38 392 GLY A CA 1
ATOM 3041 C C . GLY A 1 392 ? -3.376 -11.879 -12.984 1.00 84.38 392 GLY A C 1
ATOM 3042 O O . GLY A 1 392 ? -2.737 -11.121 -12.264 1.00 84.38 392 GLY A O 1
ATOM 3043 N N . ASN A 1 393 ? -3.693 -13.119 -12.602 1.00 80.88 393 ASN A N 1
ATOM 3044 C CA . ASN A 1 393 ? -3.613 -13.643 -11.223 1.00 80.88 393 ASN A CA 1
ATOM 3045 C C . ASN A 1 393 ? -2.196 -13.744 -10.621 1.00 80.88 393 ASN A C 1
ATOM 3047 O O . ASN A 1 393 ? -2.020 -14.222 -9.506 1.00 80.88 393 ASN A O 1
ATOM 3051 N N . ALA A 1 394 ? -1.167 -13.379 -11.380 1.00 83.69 394 ALA A N 1
ATOM 3052 C CA . ALA A 1 394 ? 0.211 -13.307 -10.899 1.00 83.69 394 ALA A CA 1
ATOM 3053 C C . ALA A 1 394 ? 0.563 -11.919 -10.339 1.00 83.69 394 ALA A C 1
ATOM 3055 O O . ALA A 1 394 ? 1.693 -11.700 -9.904 1.00 83.69 394 ALA A O 1
ATOM 3056 N N . THR A 1 395 ? -0.375 -10.980 -10.396 1.00 85.88 395 THR A N 1
ATOM 3057 C CA . THR A 1 395 ? -0.199 -9.614 -9.928 1.00 85.88 395 THR A CA 1
ATOM 3058 C C . THR A 1 395 ? -0.733 -9.475 -8.515 1.00 85.88 395 THR A C 1
ATOM 3060 O O . THR A 1 395 ? -1.852 -9.877 -8.216 1.00 85.88 395 THR A O 1
ATOM 3063 N N . VAL A 1 396 ? 0.080 -8.883 -7.653 1.00 82.50 396 VAL A N 1
ATOM 3064 C CA . VAL A 1 396 ? -0.263 -8.556 -6.273 1.00 82.50 396 VAL A CA 1
ATOM 3065 C C . VAL A 1 396 ? -0.105 -7.052 -6.112 1.00 82.50 396 VAL A C 1
ATOM 3067 O O . VAL A 1 396 ? 0.852 -6.481 -6.628 1.00 82.50 396 VAL A O 1
ATOM 3070 N N . ILE A 1 397 ? -1.030 -6.410 -5.409 1.00 81.44 397 ILE A N 1
ATOM 3071 C CA . ILE A 1 397 ? -0.963 -4.979 -5.104 1.00 81.44 397 ILE A CA 1
ATOM 3072 C C . ILE A 1 397 ? -0.819 -4.846 -3.586 1.00 81.44 397 ILE A C 1
ATOM 3074 O O . ILE A 1 397 ? -1.550 -5.505 -2.852 1.00 81.44 397 ILE A O 1
ATOM 3078 N N . SER A 1 398 ? 0.159 -4.072 -3.118 1.00 77.81 398 SER A N 1
ATOM 3079 C CA . SER A 1 398 ? 0.502 -3.943 -1.696 1.00 77.81 398 SER A CA 1
ATOM 3080 C C . SER A 1 398 ? 0.917 -2.520 -1.349 1.00 77.81 398 SER A C 1
ATOM 3082 O O . SER A 1 398 ? 1.490 -1.823 -2.179 1.00 77.81 398 SER A O 1
ATOM 3084 N N . VAL A 1 399 ? 0.639 -2.076 -0.120 1.00 73.88 399 VAL A N 1
ATOM 3085 C CA . VAL A 1 399 ? 1.025 -0.730 0.353 1.00 73.88 399 VAL A CA 1
ATOM 3086 C C . VAL A 1 399 ? 2.541 -0.638 0.421 1.00 73.88 399 VAL A C 1
ATOM 3088 O O . VAL A 1 399 ? 3.201 -1.650 0.681 1.00 73.88 399 VAL A O 1
ATOM 3091 N N . GLY A 1 400 ? 3.088 0.556 0.174 1.00 60.56 400 GLY A N 1
ATOM 3092 C CA . GLY A 1 400 ? 4.484 0.837 0.479 1.00 60.56 400 GLY A CA 1
ATOM 3093 C C . GLY A 1 400 ? 4.782 0.572 1.948 1.00 60.56 400 GLY A C 1
ATOM 3094 O O . GLY A 1 400 ? 4.172 1.191 2.816 1.00 60.56 400 GLY A O 1
ATOM 3095 N N . ALA A 1 401 ? 5.700 -0.357 2.212 1.00 49.28 401 ALA A N 1
ATOM 3096 C CA . ALA A 1 401 ? 6.263 -0.577 3.542 1.00 49.28 401 ALA A CA 1
ATOM 3097 C C . ALA A 1 401 ? 7.408 0.399 3.834 1.00 49.28 401 ALA A C 1
ATOM 3099 O O . ALA A 1 401 ? 8.205 0.674 2.897 1.00 49.28 401 ALA A O 1
#

Secondary structure (DSSP, 8-state):
------------------------HHHHHHHHHHHHHHHHHHHHHHHHHHH---SEEEEEE-SSEEEEEETTTTEEEEEETTTPPEEEEEEE-SS-TT---SS---SSTTSSEEEEEETTTEEEEEEEEPPSSTT--EEEEEEEESSTT----EEE--TT-----SS--TT--SSGGG------------TTT-TT-PPEEEE-PPS--HHHHHHHHHHHHHHHHHTT---SEEEE-HHHHHHHHTGGGS-HHHHTTS-S--S--GGGGTTSEEEEEE-SEEETTSHHHHHHHHTT-GGGB-EEPPSSS---EEPEEEETTEEEEEB-TTSHHHHHHHHHHHHHHHHHHT-SEEEEE---S-TTGGGT-PPPGGGSTTHHHHHHHHHHHTT-TTEEEE---

Solvent-accessible surface area (backbone atoms only — not comparable to full-atom values): 23764 Å² total; per-residue (Å²): 139,89,83,87,88,79,89,84,85,91,87,87,81,86,81,88,76,85,84,75,88,74,87,62,68,63,61,57,52,53,50,52,50,52,52,52,50,50,50,52,50,51,52,48,51,52,48,47,66,67,72,65,59,71,58,62,44,80,66,41,71,60,90,59,33,33,38,27,40,30,45,86,68,18,21,45,29,38,27,40,54,95,83,49,66,68,58,38,44,32,34,46,69,66,59,65,36,83,64,76,81,89,81,83,50,55,82,36,95,86,57,50,32,33,38,51,69,51,91,73,45,36,38,43,38,39,34,62,48,82,60,90,47,92,97,45,84,43,75,49,78,45,80,40,63,65,39,94,87,50,71,85,48,74,44,71,53,53,89,78,42,82,43,69,81,80,82,67,31,43,76,51,63,46,57,40,68,82,68,86,75,80,94,71,81,92,54,76,35,56,59,91,85,35,56,75,14,44,56,71,46,74,52,86,62,74,90,65,56,38,69,56,44,54,54,47,52,44,48,49,42,52,51,30,47,74,72,72,52,46,72,36,34,41,35,30,42,50,70,56,39,55,32,56,70,54,63,77,76,65,61,72,81,63,52,78,80,57,78,83,81,76,73,89,58,59,75,68,40,60,82,35,39,38,28,34,31,44,54,60,59,43,42,65,84,36,70,65,48,55,49,40,52,73,74,63,51,52,67,35,27,35,49,50,81,50,95,70,94,53,76,66,45,65,44,71,44,80,53,98,92,36,61,17,34,37,56,17,69,88,32,63,68,35,37,51,50,51,54,50,48,50,55,50,50,31,63,74,59,59,32,65,31,39,37,38,33,48,54,76,79,46,75,37,54,77,69,79,38,85,52,57,84,85,45,43,78,62,40,54,32,34,54,51,36,61,57,48,57,77,71,40,70,42,29,31,52,42,65,68,127

Radius of gyration: 37.17 Å; Cα contacts (8 Å, |Δi|>4): 596; chains: 1; bounding box: 85×74×134 Å

pLDDT: mean 77.79, std 15.57, range [26.72, 95.75]

Nearest PDB structures (foldseek):
  7qqh-assembly1_A  TM=3.906E-01  e=3.463E-10  Homo sapiens
  7qqg-assembly2_C  TM=3.909E-01  e=2.911E-09  Homo sapiens
  7qqf-assembly1_A  TM=4.041E-01  e=7.498E-09  Homo sapiens
  7qqf-assembly1_D  TM=4.474E-01  e=1.530E-07  Homo sapiens
  3lpo-assembly3_C  TM=4.336E-01  e=5.987E-06  Homo sapiens

Mean predicted aligned error: 14.73 Å